Protein AF-A0A8G1RWZ9-F1 (afdb_monomer)

Structure (mmCIF, N/CA/C/O backbone):
data_AF-A0A8G1RWZ9-F1
#
_entry.id   AF-A0A8G1RWZ9-F1
#
loop_
_atom_site.group_PDB
_atom_site.id
_atom_site.type_symbol
_atom_site.label_atom_id
_atom_site.label_alt_id
_atom_site.label_comp_id
_atom_site.label_asym_id
_atom_site.label_entity_id
_atom_site.label_seq_id
_atom_site.pdbx_PDB_ins_code
_atom_site.Cartn_x
_atom_site.Cartn_y
_atom_site.Cartn_z
_atom_site.occupancy
_atom_site.B_iso_or_equiv
_atom_site.auth_seq_id
_atom_site.auth_comp_id
_atom_site.auth_asym_id
_atom_site.auth_atom_id
_atom_site.pdbx_PDB_model_num
ATOM 1 N N . MET A 1 1 ? 58.888 -52.843 56.506 1.00 35.75 1 MET A N 1
ATOM 2 C CA . MET A 1 1 ? 57.818 -53.864 56.449 1.00 35.75 1 MET A CA 1
ATOM 3 C C . MET A 1 1 ? 57.094 -53.587 55.136 1.00 35.75 1 MET A C 1
ATOM 5 O O . MET A 1 1 ? 56.554 -52.500 55.025 1.00 35.75 1 MET A O 1
ATOM 9 N N . SER A 1 2 ? 57.406 -54.285 54.034 1.00 23.33 2 SER A N 1
ATOM 10 C CA . SER A 1 2 ? 56.951 -55.654 53.681 1.00 23.33 2 SER A CA 1
ATOM 11 C C . SER A 1 2 ? 55.416 -55.720 53.664 1.00 23.33 2 SER A C 1
ATOM 13 O O . SER A 1 2 ? 54.832 -55.364 54.684 1.00 23.33 2 SER A O 1
ATOM 15 N N . ALA A 1 3 ? 54.708 -56.083 52.587 1.00 27.11 3 ALA A N 1
ATOM 16 C CA . ALA A 1 3 ? 54.999 -56.941 51.415 1.00 27.11 3 ALA A CA 1
ATOM 17 C C . ALA A 1 3 ? 54.534 -56.245 50.095 1.00 27.11 3 ALA A C 1
ATOM 19 O O . ALA A 1 3 ? 53.705 -55.341 50.180 1.00 27.11 3 ALA A O 1
ATOM 20 N N . THR A 1 4 ? 55.150 -56.399 48.905 1.00 25.98 4 THR A N 1
ATOM 21 C CA . THR A 1 4 ? 55.051 -57.511 47.904 1.00 25.98 4 THR A CA 1
ATOM 22 C C . THR A 1 4 ? 53.596 -57.940 47.630 1.00 25.98 4 THR A C 1
ATOM 24 O O . THR A 1 4 ? 52.818 -58.062 48.568 1.00 25.98 4 THR A O 1
ATOM 27 N N . ASP A 1 5 ? 53.091 -58.054 46.396 1.00 27.45 5 ASP A N 1
ATOM 28 C CA . ASP A 1 5 ? 53.613 -58.559 45.102 1.00 27.45 5 ASP A CA 1
ATOM 29 C C . ASP A 1 5 ? 52.833 -57.898 43.924 1.00 27.45 5 ASP A C 1
ATOM 31 O O . ASP A 1 5 ? 51.787 -57.309 44.183 1.00 27.45 5 ASP A O 1
ATOM 35 N N . SER A 1 6 ? 53.097 -57.980 42.610 1.00 26.14 6 SER A N 1
ATOM 36 C CA . SER A 1 6 ? 54.190 -58.323 41.664 1.00 26.14 6 SER A CA 1
ATOM 37 C C . SER A 1 6 ? 53.521 -58.193 40.252 1.00 26.14 6 SER A C 1
ATOM 39 O O . SER A 1 6 ? 52.377 -58.618 40.119 1.00 26.14 6 SER A O 1
ATOM 41 N N . ILE A 1 7 ? 53.991 -57.419 39.250 1.00 29.11 7 ILE A N 1
ATOM 42 C CA . ILE A 1 7 ? 55.175 -57.598 38.359 1.00 29.11 7 ILE A CA 1
ATOM 43 C C . ILE A 1 7 ? 54.885 -58.685 37.269 1.00 29.11 7 ILE A C 1
ATOM 45 O O . ILE A 1 7 ? 54.390 -59.746 37.628 1.00 29.11 7 ILE A O 1
ATOM 49 N N . ASP A 1 8 ? 55.072 -58.507 35.938 1.00 28.58 8 ASP A N 1
ATOM 50 C CA . ASP A 1 8 ? 56.012 -57.619 35.206 1.00 28.58 8 ASP A CA 1
ATOM 51 C C . ASP A 1 8 ? 55.713 -57.278 33.700 1.00 28.58 8 ASP A C 1
ATOM 53 O O . ASP A 1 8 ? 54.764 -57.786 33.104 1.00 28.58 8 ASP A O 1
ATOM 57 N N . HIS A 1 9 ? 56.657 -56.514 33.103 1.00 26.17 9 HIS A N 1
ATOM 58 C CA . HIS A 1 9 ? 57.008 -56.220 31.687 1.00 26.17 9 HIS A CA 1
ATOM 59 C C . HIS A 1 9 ? 56.287 -55.037 30.999 1.00 26.17 9 HIS A C 1
ATOM 61 O O . HIS A 1 9 ? 55.114 -55.142 30.664 1.00 26.17 9 HIS A O 1
ATOM 67 N N . ILE A 1 10 ? 56.864 -53.834 30.777 1.00 25.64 10 ILE A N 1
ATOM 68 C CA . ILE A 1 10 ? 58.234 -53.271 30.529 1.00 25.64 10 ILE A CA 1
ATOM 69 C C . ILE A 1 10 ? 58.652 -53.201 29.039 1.00 25.64 10 ILE A C 1
ATOM 71 O O . ILE A 1 10 ? 58.615 -54.206 28.335 1.00 25.64 10 ILE A O 1
ATOM 75 N N . THR A 1 11 ? 59.178 -52.008 28.663 1.00 24.81 11 THR A N 1
ATOM 76 C CA . THR A 1 11 ? 59.711 -51.480 27.366 1.00 24.81 11 THR A CA 1
ATOM 77 C C . THR A 1 11 ? 58.677 -50.731 26.495 1.00 24.81 11 THR A C 1
ATOM 79 O O . THR A 1 11 ? 57.521 -51.135 26.483 1.00 24.81 11 THR A O 1
ATOM 82 N N . THR A 1 12 ? 58.943 -49.626 25.760 1.00 25.53 12 THR A N 1
ATOM 83 C CA . THR A 1 12 ? 60.015 -48.571 25.676 1.00 25.53 12 THR A CA 1
ATOM 84 C C . THR A 1 12 ? 59.461 -47.390 24.810 1.00 25.53 12 THR A C 1
ATOM 86 O O . THR A 1 12 ? 58.444 -47.597 24.160 1.00 25.53 12 THR A O 1
ATOM 89 N N . GLU A 1 13 ? 59.989 -46.153 24.682 1.00 26.09 13 GLU A N 1
ATOM 90 C CA . GLU A 1 13 ? 61.198 -45.447 25.179 1.00 26.09 13 GLU A CA 1
ATOM 91 C C . GLU A 1 13 ? 61.012 -43.887 25.212 1.00 26.09 13 GLU A C 1
ATOM 93 O O . GLU A 1 13 ? 59.913 -43.402 24.972 1.00 26.09 13 GLU A O 1
ATOM 98 N N . ALA A 1 14 ? 62.109 -43.131 25.432 1.00 26.47 14 ALA A N 1
ATOM 99 C CA . ALA A 1 14 ? 62.405 -41.735 25.029 1.00 26.47 14 ALA A CA 1
ATOM 100 C C . ALA A 1 14 ? 61.561 -40.515 25.506 1.00 26.47 14 ALA A C 1
ATOM 102 O O . ALA A 1 14 ? 60.336 -40.472 25.501 1.00 26.47 14 ALA A O 1
ATOM 103 N N . LYS A 1 15 ? 62.287 -39.435 25.855 1.00 24.38 15 LYS A N 1
ATOM 104 C CA . LYS A 1 15 ? 61.790 -38.093 26.242 1.00 24.38 15 LYS A CA 1
ATOM 105 C C . LYS A 1 15 ? 61.613 -37.165 25.027 1.00 24.38 15 LYS A C 1
ATOM 107 O O . LYS A 1 15 ? 62.434 -37.214 24.118 1.00 24.38 15 LYS A O 1
ATOM 112 N N . GLY A 1 16 ? 60.707 -36.183 25.104 1.00 25.14 16 GLY A N 1
ATOM 113 C CA . GLY A 1 16 ? 60.749 -34.995 24.231 1.00 25.14 16 GLY A CA 1
ATOM 114 C C . GLY A 1 16 ? 59.527 -34.076 24.351 1.00 25.14 16 GLY A C 1
ATOM 115 O O . GLY A 1 16 ? 58.397 -34.531 24.238 1.00 25.14 16 GLY A O 1
ATOM 116 N N . THR A 1 17 ? 59.736 -32.781 24.600 1.00 25.11 17 THR A N 1
ATOM 117 C CA . THR A 1 17 ? 58.672 -31.787 24.852 1.00 25.11 17 THR A CA 1
ATOM 118 C C . THR A 1 17 ? 58.194 -31.037 23.602 1.00 25.11 17 THR A C 1
ATOM 120 O O . THR A 1 17 ? 59.022 -30.535 22.853 1.00 25.11 17 THR A O 1
ATOM 123 N N . SER A 1 18 ? 56.878 -30.783 23.529 1.00 26.53 18 SER A N 1
ATOM 124 C CA . SER A 1 18 ? 56.243 -29.572 22.958 1.00 26.53 18 SER A CA 1
ATOM 125 C C . SER A 1 18 ? 56.508 -29.193 21.484 1.00 26.53 18 SER A C 1
ATOM 127 O O . SER A 1 18 ? 57.485 -28.510 21.185 1.00 26.53 18 SER A O 1
ATOM 129 N N . SER A 1 19 ? 55.514 -29.387 20.604 1.00 25.50 19 SER A N 1
ATOM 130 C CA . SER A 1 19 ? 54.659 -28.288 20.072 1.00 25.50 19 SER A CA 1
ATOM 131 C C . SER A 1 19 ? 53.789 -28.713 18.867 1.00 25.50 19 SER A C 1
ATOM 133 O O . SER A 1 19 ? 54.161 -29.609 18.125 1.00 25.50 19 SER A O 1
ATOM 135 N N . ALA A 1 20 ? 52.646 -28.027 18.704 1.00 36.03 20 ALA A N 1
ATOM 136 C CA . ALA A 1 20 ? 51.822 -27.875 17.488 1.00 36.03 20 ALA A CA 1
ATOM 137 C C . ALA A 1 20 ? 51.399 -29.124 16.667 1.00 36.03 20 ALA A C 1
ATOM 139 O O . ALA A 1 20 ? 52.149 -29.592 15.817 1.00 36.03 20 ALA A O 1
ATOM 140 N N . VAL A 1 21 ? 50.122 -29.526 16.795 1.00 25.03 21 VAL A N 1
ATOM 141 C CA . VAL A 1 21 ? 49.304 -30.125 15.710 1.00 25.03 21 VAL A CA 1
ATOM 142 C C . VAL A 1 21 ? 47.858 -29.608 15.828 1.00 25.03 21 VAL A C 1
ATOM 144 O O . VAL A 1 21 ? 47.390 -29.311 16.929 1.00 25.03 21 VAL A O 1
ATOM 147 N N . ASP A 1 22 ? 47.193 -29.460 14.686 1.00 28.33 22 ASP A N 1
ATOM 148 C CA . ASP A 1 22 ? 45.923 -28.763 14.462 1.00 28.33 22 ASP A CA 1
ATOM 149 C C . ASP A 1 22 ? 44.679 -29.357 15.147 1.00 28.33 22 ASP A C 1
ATOM 151 O O . ASP A 1 22 ? 44.471 -30.569 15.191 1.00 28.33 22 ASP A O 1
ATOM 155 N N . ILE A 1 23 ? 43.772 -28.467 15.573 1.00 28.00 23 ILE A N 1
ATOM 156 C CA . ILE A 1 23 ? 42.394 -28.798 15.977 1.00 28.00 23 ILE A CA 1
ATOM 157 C C . ILE A 1 23 ? 41.450 -28.536 14.787 1.00 28.00 23 ILE A C 1
ATOM 159 O O . ILE A 1 23 ? 40.512 -27.748 14.868 1.00 28.00 23 ILE A O 1
ATOM 163 N N . GLU A 1 24 ? 41.700 -29.208 13.661 1.00 32.88 24 GLU A N 1
ATOM 164 C CA . GLU A 1 24 ? 40.760 -29.305 12.533 1.00 32.88 24 GLU A CA 1
ATOM 165 C C . GLU A 1 24 ? 40.466 -30.774 12.196 1.00 32.88 24 GLU A C 1
ATOM 167 O O . GLU A 1 24 ? 40.884 -31.283 11.161 1.00 32.88 24 GLU A O 1
ATOM 172 N N . GLN A 1 25 ? 39.723 -31.460 13.075 1.00 38.12 25 GLN A N 1
ATOM 173 C CA . GLN A 1 25 ? 38.787 -32.535 12.700 1.00 38.12 25 GLN A CA 1
ATOM 174 C C . GLN A 1 25 ? 38.015 -33.064 13.919 1.00 38.12 25 GLN A C 1
ATOM 176 O O . GLN A 1 25 ? 38.439 -34.011 14.576 1.00 38.12 25 GLN A O 1
ATOM 181 N N . GLN A 1 26 ? 36.827 -32.510 14.182 1.00 26.41 26 GLN A N 1
ATOM 182 C CA . GLN A 1 26 ? 35.756 -33.259 14.847 1.00 26.41 26 GLN A CA 1
ATOM 183 C C . GLN A 1 26 ? 34.385 -32.617 14.620 1.00 26.41 26 GLN A C 1
ATOM 185 O O . GLN A 1 26 ? 34.214 -31.416 14.791 1.00 26.41 26 GLN A O 1
ATOM 190 N N . GLY A 1 27 ? 33.400 -33.452 14.278 1.00 26.38 27 GLY A N 1
ATOM 191 C CA . GLY A 1 27 ? 31.981 -33.115 14.386 1.00 26.38 27 GLY A CA 1
ATOM 192 C C . GLY A 1 27 ? 31.429 -32.188 13.305 1.00 26.38 27 GLY A C 1
ATOM 193 O O . GLY A 1 27 ? 31.201 -31.005 13.542 1.00 26.38 27 GLY A O 1
ATOM 194 N N . SER A 1 28 ? 31.048 -32.762 12.161 1.00 26.19 28 SER A N 1
ATOM 195 C CA . SER A 1 28 ? 29.990 -32.181 11.333 1.00 26.19 28 SER A CA 1
ATOM 196 C C . SER A 1 28 ? 28.675 -32.191 12.123 1.00 26.19 28 SER A C 1
ATOM 198 O O . SER A 1 28 ? 27.879 -33.127 12.009 1.00 26.19 28 SER A O 1
ATOM 200 N N . HIS A 1 29 ? 28.444 -31.162 12.940 1.00 25.72 29 HIS A N 1
ATOM 201 C CA . HIS A 1 29 ? 27.104 -30.873 13.425 1.00 25.72 29 HIS A CA 1
ATOM 202 C C . HIS A 1 29 ? 26.231 -30.631 12.199 1.00 25.72 29 HIS A C 1
ATOM 204 O O . HIS A 1 29 ? 26.386 -29.628 11.499 1.00 25.72 29 HIS A O 1
ATOM 210 N N . HIS A 1 30 ? 25.327 -31.575 11.934 1.00 26.53 30 HIS A N 1
ATOM 211 C CA . HIS A 1 30 ? 24.165 -31.299 11.111 1.00 26.53 30 HIS A CA 1
ATOM 212 C C . HIS A 1 30 ? 23.534 -30.023 11.666 1.00 26.53 30 HIS A C 1
ATOM 214 O O . HIS A 1 30 ? 23.090 -29.998 12.815 1.00 26.53 30 HIS A O 1
ATOM 220 N N . LEU A 1 31 ? 23.530 -28.965 10.853 1.00 30.97 31 LEU A N 1
ATOM 221 C CA . LEU A 1 31 ? 22.578 -27.884 11.031 1.00 30.97 31 LEU A CA 1
ATOM 222 C C . LEU A 1 31 ? 21.214 -28.552 10.919 1.00 30.97 31 LEU A C 1
ATOM 224 O O . LEU A 1 31 ? 20.831 -28.982 9.829 1.00 30.97 31 LEU A O 1
ATOM 228 N N . ASP A 1 32 ? 20.560 -28.720 12.065 1.00 26.08 32 ASP A N 1
ATOM 229 C CA . ASP A 1 32 ? 19.187 -29.190 12.139 1.00 26.08 32 ASP A CA 1
ATOM 230 C C . ASP A 1 32 ? 18.384 -28.241 11.246 1.00 26.08 32 ASP A C 1
ATOM 232 O O . ASP A 1 32 ? 18.378 -27.026 11.484 1.00 26.08 32 ASP A O 1
ATOM 236 N N . GLU A 1 33 ? 17.835 -28.759 10.140 1.00 31.91 33 GLU A N 1
ATOM 237 C CA . GLU A 1 33 ? 17.052 -27.937 9.222 1.00 31.91 33 GLU A CA 1
ATOM 238 C C . GLU A 1 33 ? 15.967 -27.281 10.062 1.00 31.91 33 GLU A C 1
ATOM 240 O O . GLU A 1 33 ? 15.196 -27.976 10.729 1.00 31.91 33 GLU A O 1
ATOM 245 N N . SER A 1 34 ? 15.926 -25.946 10.063 1.00 30.39 34 SER A N 1
ATOM 246 C CA . SER A 1 34 ? 14.903 -25.209 10.787 1.00 30.39 34 SER A CA 1
ATOM 247 C C . SER A 1 34 ? 13.553 -25.645 10.239 1.00 30.39 34 SER A C 1
ATOM 249 O O . SER A 1 34 ? 13.126 -25.189 9.175 1.00 30.39 34 SER A O 1
ATOM 251 N N . LYS A 1 35 ? 12.901 -26.575 10.957 1.00 26.69 35 LYS A N 1
ATOM 252 C CA . LYS A 1 35 ? 11.575 -27.076 10.602 1.00 26.69 35 LYS A CA 1
ATOM 253 C C . LYS A 1 35 ? 10.724 -25.844 10.333 1.00 26.69 35 LYS A C 1
ATOM 255 O O . LYS A 1 35 ? 10.667 -24.982 11.219 1.00 26.69 35 LYS A O 1
ATOM 260 N N . PRO A 1 36 ? 10.128 -25.715 9.133 1.00 32.44 36 PRO A N 1
ATOM 261 C CA . PRO A 1 36 ? 9.327 -24.546 8.823 1.00 32.44 36 PRO A CA 1
ATOM 262 C C . PRO A 1 36 ? 8.303 -24.385 9.941 1.00 32.44 36 PRO A C 1
ATOM 264 O O . PRO A 1 36 ? 7.741 -25.385 10.405 1.00 32.44 36 PRO A O 1
ATOM 267 N N . ALA A 1 37 ? 8.128 -23.146 10.413 1.00 31.16 37 ALA A N 1
ATOM 268 C CA . ALA A 1 37 ? 7.162 -22.838 11.459 1.00 31.16 37 ALA A CA 1
ATOM 269 C C . ALA A 1 37 ? 5.853 -23.552 11.117 1.00 31.16 37 ALA A C 1
ATOM 271 O O . ALA A 1 37 ? 5.401 -23.446 9.974 1.00 31.16 37 ALA A O 1
ATOM 272 N N . LYS A 1 38 ? 5.324 -24.349 12.060 1.00 33.84 38 LYS A N 1
ATOM 273 C CA . LYS A 1 38 ? 4.192 -25.245 11.799 1.00 33.84 38 LYS A CA 1
ATOM 274 C C . LYS A 1 38 ? 3.078 -24.443 11.137 1.00 33.84 38 LYS A C 1
ATOM 276 O O . LYS A 1 38 ? 2.419 -23.644 11.799 1.00 33.84 38 LYS A O 1
ATOM 281 N N . SER A 1 39 ? 2.898 -24.665 9.836 1.00 42.44 39 SER A N 1
ATOM 282 C CA . SER A 1 39 ? 1.762 -24.129 9.105 1.00 42.44 39 SER A CA 1
ATOM 283 C C . SER A 1 39 ? 0.487 -24.575 9.817 1.00 42.44 39 SER A C 1
ATOM 285 O O . SER A 1 39 ? 0.456 -25.651 10.427 1.00 42.44 39 SER A O 1
ATOM 287 N N . LEU A 1 40 ? -0.581 -23.789 9.706 1.00 40.44 40 LEU A N 1
ATOM 288 C CA . LEU A 1 40 ? -1.936 -24.234 10.029 1.00 40.44 40 LEU A CA 1
ATOM 289 C C . LEU A 1 40 ? -2.390 -25.242 8.952 1.00 40.44 40 LEU A C 1
ATOM 291 O O . LEU A 1 40 ? -3.317 -24.995 8.184 1.00 40.44 40 LEU A O 1
ATOM 295 N N . GLY A 1 41 ? -1.693 -26.383 8.881 1.00 42.31 41 GLY A N 1
ATOM 296 C CA . GLY A 1 41 ? -1.619 -27.307 7.741 1.00 42.31 41 GLY A CA 1
ATOM 297 C C . GLY A 1 41 ? -2.906 -28.054 7.386 1.00 42.31 41 GLY A C 1
ATOM 298 O O . GLY A 1 41 ? -2.892 -28.887 6.489 1.00 42.31 41 GLY A O 1
ATOM 299 N N . ALA A 1 42 ? -4.014 -27.744 8.058 1.00 53.03 42 ALA A N 1
ATOM 300 C CA . ALA A 1 42 ? -5.336 -28.311 7.808 1.00 53.03 42 ALA A CA 1
ATOM 301 C C . ALA A 1 42 ? -6.345 -27.307 7.205 1.00 53.03 42 ALA A C 1
ATOM 303 O O . ALA A 1 42 ? -7.428 -27.724 6.801 1.00 53.03 42 ALA A O 1
ATOM 304 N N . GLY A 1 43 ? -6.019 -26.007 7.110 1.00 63.78 43 GLY A N 1
ATOM 305 C CA . GLY A 1 43 ? -6.960 -24.962 6.665 1.00 63.78 43 GLY A CA 1
ATOM 306 C C . GLY A 1 43 ? -7.540 -25.217 5.267 1.00 63.78 43 GLY A C 1
ATOM 307 O O . GLY A 1 43 ? -8.751 -25.392 5.112 1.00 63.78 43 GLY A O 1
ATOM 308 N N . SER A 1 44 ? -6.668 -25.329 4.262 1.00 81.88 44 SER A N 1
ATOM 309 C CA . SER A 1 44 ? -7.038 -25.655 2.875 1.00 81.88 44 SER A CA 1
ATOM 310 C C . SER A 1 44 ? -7.784 -26.990 2.712 1.00 81.88 44 SER A C 1
ATOM 312 O O . SER A 1 44 ? -8.601 -27.117 1.800 1.00 81.88 44 SER A O 1
ATOM 314 N N . ALA A 1 45 ? -7.555 -27.987 3.577 1.00 86.56 45 ALA A N 1
ATOM 315 C CA . ALA A 1 45 ? -8.213 -29.294 3.463 1.00 86.56 45 ALA A CA 1
ATOM 316 C C . ALA A 1 45 ? -9.732 -29.197 3.693 1.00 86.56 45 ALA A C 1
ATOM 318 O O . ALA A 1 45 ? -10.503 -29.854 2.992 1.00 86.56 45 ALA A O 1
ATOM 319 N N . LEU A 1 46 ? -10.172 -28.325 4.612 1.00 85.69 46 LEU A N 1
ATOM 320 C CA . LEU A 1 46 ? -11.593 -28.051 4.844 1.00 85.69 46 LEU A CA 1
ATOM 321 C C . LEU A 1 46 ? -12.248 -27.398 3.619 1.00 85.69 46 LEU A C 1
ATOM 323 O O . LEU A 1 46 ? -13.306 -27.848 3.183 1.00 85.69 46 LEU A O 1
ATOM 327 N N . ALA A 1 47 ? -11.603 -26.386 3.029 1.00 88.62 47 ALA A N 1
ATOM 328 C CA . ALA A 1 47 ? -12.096 -25.721 1.822 1.00 88.62 47 ALA A CA 1
ATOM 329 C C . ALA A 1 47 ? -12.209 -26.691 0.638 1.00 88.62 47 ALA A C 1
ATOM 331 O O . ALA A 1 47 ? -13.249 -26.767 -0.014 1.00 88.62 47 ALA A O 1
ATOM 332 N N . LEU A 1 48 ? -11.171 -27.489 0.385 1.00 89.50 48 LEU A N 1
ATOM 333 C CA . LEU A 1 48 ? -11.169 -28.465 -0.706 1.00 89.50 48 LEU A CA 1
ATOM 334 C C . LEU A 1 48 ? -12.185 -29.596 -0.473 1.00 89.50 48 LEU A C 1
ATOM 336 O O . LEU A 1 48 ? -12.807 -30.055 -1.430 1.00 89.50 48 LEU A O 1
ATOM 340 N N . GLY A 1 49 ? -12.432 -29.984 0.783 1.00 89.94 49 GLY A N 1
ATOM 341 C CA . GLY A 1 49 ? -13.500 -30.915 1.159 1.00 89.94 49 GLY A CA 1
ATOM 342 C C . GLY A 1 49 ? -14.898 -30.331 0.950 1.00 89.94 49 GLY A C 1
ATOM 343 O O . GLY A 1 49 ? -15.765 -30.996 0.382 1.00 89.94 49 GLY A O 1
ATOM 344 N N . ALA A 1 50 ? -15.115 -29.070 1.329 1.00 90.94 50 ALA A N 1
ATOM 345 C CA . ALA A 1 50 ? -16.365 -28.347 1.098 1.00 90.94 50 ALA A CA 1
ATOM 346 C C . ALA A 1 50 ? -16.660 -28.174 -0.403 1.00 90.94 50 ALA A C 1
ATOM 348 O O . ALA A 1 50 ? -17.778 -28.443 -0.858 1.00 90.94 50 ALA A O 1
ATOM 349 N N . PHE A 1 51 ? -15.641 -27.803 -1.183 1.00 90.00 51 PHE A N 1
ATOM 350 C CA . PHE A 1 51 ? -15.694 -27.733 -2.641 1.00 90.00 51 PHE A CA 1
ATOM 351 C C . PHE A 1 51 ? -15.999 -29.101 -3.261 1.00 90.00 51 PHE A C 1
ATOM 353 O O . PHE A 1 51 ? -16.960 -29.222 -4.016 1.00 90.00 51 PHE A O 1
ATOM 360 N N . GLY A 1 52 ? -15.239 -30.144 -2.906 1.00 91.19 52 GLY A N 1
ATOM 361 C CA . GLY A 1 52 ? -15.417 -31.503 -3.424 1.00 91.19 52 GLY A CA 1
ATOM 362 C C . GLY A 1 52 ? -16.799 -32.078 -3.106 1.00 91.19 52 GLY A C 1
ATOM 363 O O . GLY A 1 52 ? -17.467 -32.606 -3.996 1.00 91.19 52 GLY A O 1
ATOM 364 N N . THR A 1 53 ? -17.282 -31.906 -1.872 1.00 91.75 53 THR A N 1
ATOM 365 C CA . THR A 1 53 ? -18.635 -32.314 -1.448 1.00 91.75 53 THR A CA 1
ATOM 366 C C . THR A 1 53 ? -19.711 -31.613 -2.275 1.00 91.75 53 THR A C 1
ATOM 368 O O . THR A 1 53 ? -20.607 -32.260 -2.819 1.00 91.75 53 THR A O 1
ATOM 371 N N . THR A 1 54 ? -19.619 -30.290 -2.410 1.00 93.44 54 THR A N 1
ATOM 372 C CA . THR A 1 54 ? -20.637 -29.488 -3.102 1.00 93.44 54 THR A CA 1
ATOM 373 C C . THR A 1 54 ? -20.630 -29.751 -4.607 1.00 93.44 54 THR A C 1
ATOM 375 O O . THR A 1 54 ? -21.686 -29.972 -5.198 1.00 93.44 54 THR A O 1
ATOM 378 N N . LEU A 1 55 ? -19.445 -29.813 -5.221 1.00 93.62 55 LEU A N 1
ATOM 379 C CA . LEU A 1 55 ? -19.302 -30.053 -6.652 1.00 93.62 55 LEU A CA 1
ATOM 380 C C . LEU A 1 55 ? -19.744 -31.469 -7.031 1.00 93.62 55 LEU A C 1
ATOM 382 O O . LEU A 1 55 ? -20.510 -31.619 -7.981 1.00 93.62 55 LEU A O 1
ATOM 386 N N . THR A 1 56 ? -19.325 -32.506 -6.290 1.00 93.62 56 THR A N 1
ATOM 387 C CA . THR A 1 56 ? -19.770 -33.885 -6.574 1.00 93.62 56 THR A CA 1
ATOM 388 C C . THR A 1 56 ? -21.283 -34.020 -6.436 1.00 93.62 56 THR A C 1
ATOM 390 O O . THR A 1 56 ? -21.916 -34.528 -7.358 1.00 93.62 56 THR A O 1
ATOM 393 N N . THR A 1 57 ? -21.882 -33.526 -5.345 1.00 92.44 57 THR A N 1
ATOM 394 C CA . THR A 1 57 ? -23.332 -33.655 -5.106 1.00 92.44 57 THR A CA 1
ATOM 395 C C . THR A 1 57 ? -24.180 -32.927 -6.151 1.00 92.44 57 THR A C 1
ATOM 397 O O . THR A 1 57 ? -25.103 -33.535 -6.694 1.00 92.44 57 THR A O 1
ATOM 400 N N . LEU A 1 58 ? -23.821 -31.692 -6.527 1.00 92.12 58 LEU A N 1
ATOM 401 C CA . LEU A 1 58 ? -24.461 -30.980 -7.641 1.00 92.12 58 LEU A CA 1
ATOM 402 C C . LEU A 1 58 ? -24.313 -31.751 -8.963 1.00 92.12 58 LEU A C 1
ATOM 404 O O . LEU A 1 58 ? -25.285 -31.923 -9.699 1.00 92.12 58 LEU A O 1
ATOM 408 N N . SER A 1 59 ? -23.115 -32.264 -9.247 1.00 94.75 59 SER A N 1
ATOM 409 C CA . SER A 1 59 ? -22.819 -32.983 -10.491 1.00 94.75 59 SER A CA 1
ATOM 410 C C . SER A 1 59 ? -23.683 -34.229 -10.692 1.00 94.75 59 SER A C 1
ATOM 412 O O . SER A 1 59 ? -24.081 -34.515 -11.821 1.00 94.75 59 SER A O 1
ATOM 414 N N . LEU A 1 60 ? -24.038 -34.941 -9.614 1.00 94.56 60 LEU A N 1
ATOM 415 C CA . LEU A 1 60 ? -24.960 -36.080 -9.692 1.00 94.56 60 LEU A CA 1
ATOM 416 C C . LEU A 1 60 ? -26.346 -35.668 -10.206 1.00 94.56 60 LEU A C 1
ATOM 418 O O . LEU A 1 60 ? -26.942 -36.392 -11.001 1.00 94.56 60 LEU A O 1
ATOM 422 N N . SER A 1 61 ? -26.846 -34.500 -9.799 1.00 92.38 61 SER A N 1
ATOM 423 C CA . SER A 1 61 ? -28.133 -33.983 -10.277 1.00 92.38 61 SER A CA 1
ATOM 424 C C . SER A 1 61 ? -28.041 -33.372 -11.677 1.00 92.38 61 SER A C 1
ATOM 426 O O . SER A 1 61 ? -28.950 -33.567 -12.478 1.00 92.38 61 SER A O 1
ATOM 428 N N . LEU A 1 62 ? -26.921 -32.734 -12.041 1.00 92.88 62 LEU A N 1
ATOM 429 C CA . LEU A 1 62 ? -26.676 -32.300 -13.427 1.00 92.88 62 LEU A CA 1
ATOM 430 C C . LEU A 1 62 ? -26.633 -33.484 -14.413 1.00 92.88 62 LEU A C 1
ATOM 432 O O . LEU A 1 62 ? -27.048 -33.343 -15.560 1.00 92.88 62 LEU A O 1
ATOM 436 N N . MET A 1 63 ? -26.181 -34.658 -13.959 1.00 95.81 63 MET A N 1
ATOM 437 C CA . MET A 1 63 ? -26.250 -35.918 -14.712 1.00 95.81 63 MET A CA 1
ATOM 438 C C . MET A 1 63 ? -27.627 -36.612 -14.663 1.00 95.81 63 MET A C 1
ATOM 440 O O . MET A 1 63 ? -27.813 -37.633 -15.325 1.00 95.81 63 MET A O 1
ATOM 444 N N . GLU A 1 64 ? -28.587 -36.084 -13.895 1.00 94.25 64 GLU A N 1
ATOM 445 C CA . GLU A 1 64 ? -29.897 -36.689 -13.598 1.00 94.25 64 GLU A CA 1
ATOM 446 C C . GLU A 1 64 ? -29.799 -38.101 -12.987 1.00 94.25 64 GLU A C 1
ATOM 448 O O . GLU A 1 64 ? -30.646 -38.970 -13.222 1.00 94.25 64 GLU A O 1
ATOM 453 N N . TRP A 1 65 ? -28.757 -38.372 -12.192 1.00 93.31 65 TRP A N 1
ATOM 454 C CA . TRP A 1 65 ? -28.585 -39.689 -11.580 1.00 93.31 65 TRP A CA 1
ATOM 455 C C . TRP A 1 65 ? -29.766 -40.019 -10.665 1.00 93.31 65 TRP A C 1
ATOM 457 O O . TRP A 1 65 ? -30.229 -39.193 -9.878 1.00 93.31 65 TRP A O 1
ATOM 467 N N . ARG A 1 66 ? -30.282 -41.247 -10.801 1.00 93.88 66 ARG A N 1
ATOM 468 C CA . ARG A 1 66 ? -31.532 -41.710 -10.167 1.00 93.88 66 ARG A CA 1
ATOM 469 C C . ARG A 1 66 ? -32.772 -40.847 -10.484 1.00 93.88 66 ARG A C 1
ATOM 471 O O . ARG A 1 66 ? -33.751 -40.928 -9.750 1.00 93.88 66 ARG A O 1
ATOM 478 N N . GLY A 1 67 ? -32.749 -40.057 -11.562 1.00 89.62 67 GLY A N 1
ATOM 479 C CA . GLY A 1 67 ? -33.849 -39.176 -11.969 1.00 89.62 67 GLY A CA 1
ATOM 480 C C . GLY A 1 67 ? -33.930 -37.853 -11.198 1.00 89.62 67 GLY A C 1
ATOM 481 O O . GLY A 1 67 ? -34.967 -37.198 -11.239 1.00 89.62 67 GLY A O 1
ATOM 482 N N . VAL A 1 68 ? -32.876 -37.452 -10.476 1.00 91.06 68 VAL A N 1
ATOM 483 C CA . VAL A 1 68 ? -32.875 -36.214 -9.675 1.00 91.06 68 VAL A CA 1
ATOM 484 C C . VAL A 1 68 ? -32.578 -34.995 -10.555 1.00 91.06 68 VAL A C 1
ATOM 486 O O . VAL A 1 68 ? -31.419 -34.646 -10.775 1.00 91.06 68 VAL A O 1
ATOM 489 N N . THR A 1 69 ? -33.630 -34.336 -11.039 1.00 87.19 69 THR A N 1
ATOM 490 C CA . THR A 1 69 ? -33.556 -33.129 -11.886 1.00 87.19 69 THR A CA 1
ATOM 491 C C . THR A 1 69 ? -33.610 -31.811 -11.099 1.00 87.19 69 THR A C 1
ATOM 493 O O . THR A 1 69 ? -33.069 -30.803 -11.553 1.00 87.19 69 THR A O 1
ATOM 496 N N . THR A 1 70 ? -34.234 -31.808 -9.915 1.00 87.00 70 THR A N 1
ATOM 497 C CA . THR A 1 70 ? -34.413 -30.617 -9.065 1.00 87.00 70 THR A CA 1
ATOM 498 C C . THR A 1 70 ? -33.208 -30.388 -8.149 1.00 87.00 70 THR A C 1
ATOM 500 O O . THR A 1 70 ? -32.936 -31.190 -7.254 1.00 87.00 70 THR A O 1
ATOM 503 N N . THR A 1 71 ? -32.510 -29.263 -8.314 1.00 85.94 71 THR A N 1
ATOM 504 C CA . THR A 1 71 ? -31.265 -28.949 -7.586 1.00 85.94 71 THR A CA 1
ATOM 505 C C . THR A 1 71 ? -31.464 -28.221 -6.251 1.00 85.94 71 THR A C 1
ATOM 507 O O . THR A 1 71 ? -30.499 -28.048 -5.509 1.00 85.94 71 THR A O 1
ATOM 510 N N . ASN A 1 72 ? -32.687 -27.814 -5.890 1.00 87.38 72 ASN A N 1
ATOM 511 C CA . ASN A 1 72 ? -32.946 -26.957 -4.720 1.00 87.38 72 ASN A CA 1
ATOM 512 C C . ASN A 1 72 ? -32.490 -27.565 -3.379 1.00 87.38 72 ASN A C 1
ATOM 514 O O . ASN A 1 72 ? -32.163 -26.820 -2.460 1.00 87.38 72 ASN A O 1
ATOM 518 N N . VAL A 1 73 ? -32.391 -28.896 -3.259 1.00 86.19 73 VAL A N 1
ATOM 519 C CA . VAL A 1 73 ? -31.841 -29.552 -2.053 1.00 86.19 73 VAL A CA 1
ATOM 520 C C . VAL A 1 73 ? -30.380 -29.154 -1.780 1.00 86.19 73 VAL A C 1
ATOM 522 O O . VAL A 1 73 ? -29.959 -29.086 -0.627 1.00 86.19 73 VAL A O 1
ATOM 525 N N . PHE A 1 74 ? -29.612 -28.810 -2.820 1.00 89.12 74 PHE A N 1
ATOM 526 C CA . PHE A 1 74 ? -28.211 -28.398 -2.697 1.00 89.12 74 PHE A CA 1
ATOM 527 C C . PHE A 1 74 ? -28.038 -26.930 -2.284 1.00 89.12 74 PHE A C 1
ATOM 529 O O . PHE A 1 74 ? -26.920 -26.536 -1.972 1.00 89.12 74 PHE A O 1
ATOM 536 N N . VAL A 1 75 ? -29.114 -26.136 -2.183 1.00 90.31 75 VAL A N 1
ATOM 537 C CA . VAL A 1 75 ? -29.069 -24.761 -1.640 1.00 90.31 75 VAL A CA 1
ATOM 538 C C . VAL A 1 75 ? -28.463 -24.732 -0.233 1.00 90.31 75 VAL A C 1
ATOM 540 O O . VAL A 1 75 ? -27.674 -23.841 0.080 1.00 90.31 75 VAL A O 1
ATOM 543 N N . ALA A 1 76 ? -28.749 -25.746 0.590 1.00 87.50 76 ALA A N 1
ATOM 544 C CA . ALA A 1 76 ? -28.124 -25.899 1.902 1.00 87.50 76 ALA A CA 1
ATOM 545 C C . ALA A 1 76 ? -26.596 -26.079 1.798 1.00 87.50 76 ALA A C 1
ATOM 547 O O . ALA A 1 76 ? -25.848 -25.417 2.520 1.00 87.50 76 ALA A O 1
ATOM 548 N N . ASN A 1 77 ? -26.120 -26.906 0.858 1.00 88.88 77 ASN A N 1
ATOM 549 C CA . ASN A 1 77 ? -24.687 -27.072 0.598 1.00 88.88 77 ASN A CA 1
ATOM 550 C C . ASN A 1 77 ? -24.071 -25.760 0.088 1.00 88.88 77 ASN A C 1
ATOM 552 O O . ASN A 1 77 ? -22.997 -25.378 0.543 1.00 88.88 77 ASN A O 1
ATOM 556 N N . PHE A 1 78 ? -24.756 -25.047 -0.811 1.00 92.81 78 PHE A N 1
ATOM 557 C CA . PHE A 1 78 ? -24.261 -23.804 -1.400 1.00 92.81 78 PHE A CA 1
ATOM 558 C C . PHE A 1 78 ? -24.022 -22.707 -0.363 1.00 92.81 78 PHE A C 1
ATOM 560 O O . PHE A 1 78 ? -22.949 -22.110 -0.378 1.00 92.81 78 PHE A O 1
ATOM 567 N N . PHE A 1 79 ? -24.954 -22.472 0.565 1.00 91.12 79 PHE A N 1
ATOM 568 C CA . PHE A 1 79 ? -24.770 -21.449 1.599 1.00 91.12 79 PHE A CA 1
ATOM 569 C C . PHE A 1 79 ? -23.878 -21.909 2.763 1.00 91.12 79 PHE A C 1
ATOM 571 O O . PHE A 1 79 ? -22.956 -21.188 3.145 1.00 91.12 79 PHE A O 1
ATOM 578 N N . PHE A 1 80 ? -24.115 -23.098 3.327 1.00 87.50 80 PHE A N 1
ATOM 579 C CA . PHE A 1 80 ? -23.499 -23.484 4.605 1.00 87.50 80 PHE A CA 1
ATOM 580 C C . PHE A 1 80 ? -22.202 -24.286 4.473 1.00 87.50 80 PHE A C 1
ATOM 582 O O . PHE A 1 80 ? -21.331 -24.156 5.329 1.00 87.50 80 PHE A O 1
ATOM 589 N N . ILE A 1 81 ? -22.044 -25.092 3.418 1.00 87.19 81 ILE A N 1
ATOM 590 C CA . ILE A 1 81 ? -20.809 -25.859 3.188 1.00 87.19 81 ILE A CA 1
ATOM 591 C C . ILE A 1 81 ? -19.863 -25.048 2.303 1.00 87.19 81 ILE A C 1
ATOM 593 O O . ILE A 1 81 ? -18.740 -24.758 2.706 1.00 87.19 81 ILE A O 1
ATOM 597 N N . ALA A 1 82 ? -20.317 -24.648 1.116 1.00 89.31 82 ALA A N 1
ATOM 598 C CA . ALA A 1 82 ? -19.479 -23.977 0.135 1.00 89.31 82 ALA A CA 1
ATOM 599 C C . ALA A 1 82 ? -19.243 -22.499 0.456 1.00 89.31 82 ALA A C 1
ATOM 601 O O . ALA A 1 82 ? -18.101 -22.128 0.692 1.00 89.31 82 ALA A O 1
ATOM 602 N N . ALA A 1 83 ? -20.272 -21.646 0.481 1.00 90.81 83 ALA A N 1
ATOM 603 C CA . ALA A 1 83 ? -20.071 -20.209 0.664 1.00 90.81 83 ALA A CA 1
ATOM 604 C C . ALA A 1 83 ? -19.413 -19.895 2.013 1.00 90.81 83 ALA A C 1
ATOM 606 O O . ALA A 1 83 ? -18.345 -19.288 2.038 1.00 90.81 83 ALA A O 1
ATOM 607 N N . PHE A 1 84 ? -19.991 -20.367 3.123 1.00 88.31 84 PHE A N 1
ATOM 608 C CA . PHE A 1 84 ? -19.400 -20.161 4.444 1.00 88.31 84 PHE A CA 1
ATOM 609 C C . PHE A 1 84 ? -18.020 -20.828 4.568 1.00 88.31 84 PHE A C 1
ATOM 611 O O . PHE A 1 84 ? -17.048 -20.146 4.878 1.00 88.31 84 PHE A O 1
ATOM 618 N N . GLY A 1 85 ? -17.895 -22.126 4.263 1.00 87.38 85 GLY A N 1
ATOM 619 C CA . GLY A 1 85 ? -16.631 -22.855 4.420 1.00 87.38 85 GLY A CA 1
ATOM 620 C C . GLY A 1 85 ? -15.484 -22.301 3.566 1.00 87.38 85 GLY A C 1
ATOM 621 O O . GLY A 1 85 ? -14.386 -22.093 4.078 1.00 87.38 85 GLY A O 1
ATOM 622 N N . LEU A 1 86 ? -15.732 -22.005 2.286 1.00 92.56 86 LEU A N 1
ATOM 623 C CA . LEU A 1 86 ? -14.705 -21.485 1.378 1.00 92.56 86 LEU A CA 1
ATOM 624 C C . LEU A 1 86 ? -14.319 -20.039 1.705 1.00 92.56 86 LEU A C 1
ATOM 626 O O . LEU A 1 86 ? -13.128 -19.739 1.770 1.00 92.56 86 LEU A O 1
ATOM 630 N N . VAL A 1 87 ? -15.289 -19.144 1.939 1.00 91.38 87 VAL A N 1
ATOM 631 C CA . VAL A 1 87 ? -14.993 -17.727 2.226 1.00 91.38 87 VAL A CA 1
ATOM 632 C C . VAL A 1 87 ? -14.323 -17.568 3.590 1.00 91.38 87 VAL A C 1
ATOM 634 O O . VAL A 1 87 ? -13.409 -16.753 3.706 1.00 91.38 87 VAL A O 1
ATOM 637 N N . VAL A 1 88 ? -14.706 -18.363 4.598 1.00 90.56 88 VAL A N 1
ATOM 638 C CA . VAL A 1 88 ? -14.019 -18.387 5.899 1.00 90.56 88 VAL A CA 1
ATOM 639 C C . VAL A 1 88 ? -12.581 -18.867 5.718 1.00 90.56 88 VAL A C 1
ATOM 641 O O . VAL A 1 88 ? -11.670 -18.104 6.025 1.00 90.56 88 VAL A O 1
ATOM 644 N N . THR A 1 89 ? -12.337 -20.053 5.141 1.00 89.88 89 THR A N 1
ATOM 645 C CA . THR A 1 89 ? -10.959 -20.540 4.930 1.00 89.88 89 THR A CA 1
ATOM 646 C C . THR A 1 89 ? -10.114 -19.562 4.106 1.00 89.88 89 THR A C 1
ATOM 648 O O . THR A 1 89 ? -8.939 -19.374 4.419 1.00 89.88 89 THR A O 1
ATOM 651 N N . ALA A 1 90 ? -10.693 -18.877 3.113 1.00 90.50 90 ALA A N 1
ATOM 652 C CA . ALA A 1 90 ? -9.979 -17.875 2.327 1.00 90.50 90 ALA A CA 1
ATOM 653 C C . ALA A 1 90 ? -9.342 -16.772 3.195 1.00 90.50 90 ALA A C 1
ATOM 655 O O . ALA A 1 90 ? -8.197 -16.401 2.942 1.00 90.50 90 ALA A O 1
ATOM 656 N N . GLN A 1 91 ? -10.021 -16.279 4.241 1.00 89.44 91 GLN A N 1
ATOM 657 C CA . GLN A 1 91 ? -9.461 -15.213 5.091 1.00 89.44 91 GLN A CA 1
ATOM 658 C C . GLN A 1 91 ? -8.221 -15.687 5.866 1.00 89.44 91 GLN A C 1
ATOM 660 O O . GLN A 1 91 ? -7.274 -14.924 6.062 1.00 89.44 91 GLN A O 1
ATOM 665 N N . TRP A 1 92 ? -8.184 -16.966 6.255 1.00 83.69 92 TRP A N 1
ATOM 666 C CA . TRP A 1 92 ? -7.010 -17.566 6.890 1.00 83.69 92 TRP A CA 1
ATOM 667 C C . TRP A 1 92 ? -5.865 -17.763 5.886 1.00 83.69 92 TRP A C 1
ATOM 669 O O . TRP A 1 92 ? -4.723 -17.448 6.217 1.00 83.69 92 TRP A O 1
ATOM 679 N N . GLU A 1 93 ? -6.149 -18.178 4.647 1.00 84.44 93 GLU A N 1
ATOM 680 C CA . GLU A 1 93 ? -5.136 -18.238 3.577 1.00 84.44 93 GLU A CA 1
ATOM 681 C C . GLU A 1 93 ? -4.538 -16.849 3.273 1.00 84.44 93 GLU A C 1
ATOM 683 O O . GLU A 1 93 ? -3.325 -16.734 3.089 1.00 84.44 93 GLU A O 1
ATOM 688 N N . LEU A 1 94 ? -5.346 -15.779 3.313 1.00 83.31 94 LEU A N 1
ATOM 689 C CA . LEU A 1 94 ? -4.865 -14.396 3.182 1.00 83.31 94 LEU A CA 1
ATOM 690 C C . LEU A 1 94 ? -3.909 -14.011 4.321 1.00 83.31 94 LEU A C 1
ATOM 692 O O . LEU A 1 94 ? -2.840 -13.464 4.055 1.00 83.31 94 LEU A O 1
ATOM 696 N N . SER A 1 95 ? -4.248 -14.346 5.571 1.00 79.00 95 SER A N 1
ATOM 697 C CA . SER A 1 95 ? -3.402 -14.043 6.740 1.00 79.00 95 SER A CA 1
ATOM 698 C C . SER A 1 95 ? -2.045 -14.766 6.736 1.00 79.00 95 SER A C 1
ATOM 700 O O . SER A 1 95 ? -1.081 -14.272 7.314 1.00 79.00 95 SER A O 1
ATOM 702 N N . ILE A 1 96 ? -1.952 -15.908 6.043 1.00 74.31 96 ILE A N 1
ATOM 703 C CA . ILE A 1 96 ? -0.716 -16.689 5.849 1.00 74.31 96 ILE A CA 1
ATOM 704 C C . ILE A 1 96 ? 0.040 -16.233 4.575 1.00 74.31 96 ILE A C 1
ATOM 706 O O . ILE A 1 96 ? 1.164 -16.661 4.317 1.00 74.31 96 ILE A O 1
ATOM 710 N N . GLY A 1 97 ? -0.538 -15.323 3.780 1.00 73.00 97 GLY A N 1
ATOM 711 C CA . GLY A 1 97 ? 0.055 -14.776 2.554 1.00 73.00 97 GLY A CA 1
ATOM 712 C C . GLY A 1 97 ? -0.174 -15.620 1.293 1.00 73.00 97 GLY A C 1
ATOM 713 O O . GLY A 1 97 ? 0.440 -15.362 0.256 1.00 73.00 97 GLY A O 1
ATOM 714 N N . ASN A 1 98 ? -1.064 -16.615 1.335 1.00 80.38 98 ASN A N 1
ATOM 715 C CA . ASN A 1 98 ? -1.393 -17.474 0.197 1.00 80.38 98 ASN A CA 1
ATOM 716 C C . ASN A 1 98 ? -2.458 -16.828 -0.708 1.00 80.38 98 ASN A C 1
ATOM 718 O O . ASN A 1 98 ? -3.617 -17.247 -0.763 1.00 80.38 98 ASN A O 1
ATOM 722 N N . GLY A 1 99 ? -2.045 -15.793 -1.445 1.00 81.94 99 GLY A N 1
ATOM 723 C CA . GLY A 1 99 ? -2.932 -15.014 -2.316 1.00 81.94 99 GLY A CA 1
ATOM 724 C C . GLY A 1 99 ? -3.681 -15.846 -3.367 1.00 81.94 99 GLY A C 1
ATOM 725 O O . GLY A 1 99 ? -4.836 -15.552 -3.651 1.00 81.94 99 GLY A O 1
ATOM 726 N N . PHE A 1 100 ? -3.077 -16.919 -3.897 1.00 85.75 100 PHE A N 1
ATOM 727 C CA . PHE A 1 100 ? -3.742 -17.790 -4.875 1.00 85.75 100 PHE A CA 1
ATOM 728 C C . PHE A 1 100 ? -4.923 -18.551 -4.256 1.00 85.75 100 PHE A C 1
ATOM 730 O O . PHE A 1 100 ? -6.031 -18.496 -4.791 1.00 85.75 100 PHE A O 1
ATOM 737 N N . ALA A 1 101 ? -4.718 -19.217 -3.112 1.00 86.56 101 ALA A N 1
ATOM 738 C CA . ALA A 1 101 ? -5.795 -19.947 -2.441 1.00 86.56 101 ALA A CA 1
ATOM 739 C C . ALA A 1 101 ? -6.886 -19.004 -1.915 1.00 86.56 101 ALA A C 1
ATOM 741 O O . ALA A 1 101 ? -8.067 -19.300 -2.087 1.00 86.56 101 ALA A O 1
ATOM 742 N N . TYR A 1 102 ? -6.511 -17.837 -1.372 1.00 90.38 102 TYR A N 1
ATOM 743 C CA . TYR A 1 102 ? -7.461 -16.780 -1.007 1.00 90.38 102 TYR A CA 1
ATOM 744 C C . TYR A 1 102 ? -8.395 -16.422 -2.174 1.00 90.38 102 TYR A C 1
ATOM 746 O O . TYR A 1 102 ? -9.618 -16.437 -2.007 1.00 90.38 102 TYR A O 1
ATOM 754 N N . THR A 1 103 ? -7.842 -16.138 -3.360 1.00 91.56 103 THR A N 1
ATOM 755 C CA . THR A 1 103 ? -8.643 -15.763 -4.534 1.00 91.56 103 THR A CA 1
ATOM 756 C C . THR A 1 103 ? -9.529 -16.915 -5.006 1.00 91.56 103 THR A C 1
ATOM 758 O O . THR A 1 103 ? -10.720 -16.704 -5.221 1.00 91.56 103 THR A O 1
ATOM 761 N N . VAL A 1 104 ? -8.988 -18.132 -5.119 1.00 92.75 104 VAL A N 1
ATOM 762 C CA . VAL A 1 104 ? -9.731 -19.316 -5.591 1.00 92.75 104 VAL A CA 1
ATOM 763 C C . VAL A 1 104 ? -10.882 -19.677 -4.647 1.00 92.75 104 VAL A C 1
ATOM 765 O O . VAL A 1 104 ? -12.011 -19.873 -5.100 1.00 92.75 104 VAL A O 1
ATOM 768 N N . PHE A 1 105 ? -10.629 -19.749 -3.337 1.00 93.44 105 PHE A N 1
ATOM 769 C CA . PHE A 1 105 ? -11.657 -20.101 -2.356 1.00 93.44 105 PHE A CA 1
ATOM 770 C C . PHE A 1 105 ? -12.721 -19.003 -2.236 1.00 93.44 105 PHE A C 1
ATOM 772 O O . PHE A 1 105 ? -13.911 -19.317 -2.253 1.00 93.44 105 PHE A O 1
ATOM 779 N N . SER A 1 106 ? -12.331 -17.722 -2.227 1.00 94.06 106 SER A N 1
ATOM 780 C CA . SER A 1 106 ? -13.297 -16.611 -2.248 1.00 94.06 106 SER A CA 1
ATOM 781 C C . SER A 1 106 ? -14.176 -16.654 -3.502 1.00 94.06 106 SER A C 1
ATOM 783 O O . SER A 1 106 ? -15.395 -16.540 -3.401 1.00 94.06 106 SER A O 1
ATOM 785 N N . ALA A 1 107 ? -13.577 -16.874 -4.677 1.00 94.69 107 ALA A N 1
ATOM 786 C CA . ALA A 1 107 ? -14.289 -16.933 -5.949 1.00 94.69 107 ALA A CA 1
ATOM 787 C C . ALA A 1 107 ? -15.328 -18.062 -5.983 1.00 94.69 107 ALA A C 1
ATOM 789 O O . ALA A 1 107 ? -16.497 -17.801 -6.259 1.00 94.69 107 ALA A O 1
ATOM 790 N N . PHE A 1 108 ? -14.943 -19.300 -5.651 1.00 94.06 108 PHE A N 1
ATOM 791 C CA . PHE A 1 108 ? -15.897 -20.413 -5.638 1.00 94.06 108 PHE A CA 1
ATOM 792 C C . PHE A 1 108 ? -16.939 -20.289 -4.521 1.00 94.06 108 PHE A C 1
ATOM 794 O O . PHE A 1 108 ? -18.102 -20.617 -4.747 1.00 94.06 108 PHE A O 1
ATOM 801 N N . GLY A 1 109 ? -16.573 -19.774 -3.344 1.00 94.38 109 GLY A N 1
ATOM 802 C CA . GLY A 1 109 ? -17.528 -19.508 -2.267 1.00 94.38 109 GLY A CA 1
ATOM 803 C C . GLY A 1 109 ? -18.617 -18.515 -2.684 1.00 94.38 109 GLY A C 1
ATOM 804 O O . GLY A 1 109 ? -19.803 -18.777 -2.486 1.00 94.38 109 GLY A O 1
ATOM 805 N N . LEU A 1 110 ? -18.229 -17.418 -3.342 1.00 94.31 110 LEU A N 1
ATOM 806 C CA . LEU A 1 110 ? -19.160 -16.413 -3.863 1.00 94.31 110 LEU A CA 1
ATOM 807 C C . LEU A 1 110 ? -19.956 -16.907 -5.083 1.00 94.31 110 LEU A C 1
ATOM 809 O O . LEU A 1 110 ? -21.139 -16.586 -5.192 1.00 94.31 110 LEU A O 1
ATOM 813 N N . PHE A 1 111 ? -19.367 -17.737 -5.954 1.00 94.56 111 PHE A N 1
ATOM 814 C CA . PHE A 1 111 ? -20.098 -18.427 -7.023 1.00 94.56 111 PHE A CA 1
ATOM 815 C C . PHE A 1 111 ? -21.243 -19.272 -6.452 1.00 94.56 111 PHE A C 1
ATOM 817 O O . PHE A 1 111 ? -22.390 -19.117 -6.871 1.00 94.56 111 PHE A O 1
ATOM 824 N N . TYR A 1 112 ? -20.955 -20.126 -5.463 1.00 93.94 112 TYR A N 1
ATOM 825 C CA . TYR A 1 112 ? -21.979 -20.963 -4.842 1.00 93.94 112 TYR A CA 1
ATOM 826 C C . TYR A 1 112 ? -23.011 -20.134 -4.070 1.00 93.94 112 TYR A C 1
ATOM 828 O O . TYR A 1 112 ? -24.197 -20.433 -4.175 1.00 93.94 112 TYR A O 1
ATOM 836 N N . ALA A 1 113 ? -22.617 -19.057 -3.380 1.00 93.75 113 ALA A N 1
ATOM 837 C CA . ALA A 1 113 ? -23.567 -18.129 -2.760 1.00 93.75 113 ALA A CA 1
ATOM 838 C C . ALA A 1 113 ? -24.539 -17.523 -3.791 1.00 93.75 113 ALA A C 1
ATOM 840 O O . ALA A 1 113 ? -25.753 -17.534 -3.582 1.00 93.75 113 ALA A O 1
ATOM 841 N N . GLY A 1 114 ? -24.020 -17.048 -4.929 1.00 93.12 114 GLY A N 1
ATOM 842 C CA . GLY A 1 114 ? -24.825 -16.498 -6.022 1.00 93.12 114 GLY A CA 1
ATOM 843 C C . GLY A 1 114 ? -25.745 -17.539 -6.664 1.00 93.12 114 GLY A C 1
ATOM 844 O O . GLY A 1 114 ? -26.933 -17.284 -6.844 1.00 93.12 114 GLY A O 1
ATOM 845 N N . TYR A 1 115 ? -25.237 -18.740 -6.943 1.00 92.19 115 TYR A N 1
ATOM 846 C CA . TYR A 1 115 ? -26.030 -19.831 -7.519 1.00 92.19 115 TYR A CA 1
ATOM 847 C C . TYR A 1 115 ? -27.107 -20.348 -6.547 1.00 92.19 115 TYR A C 1
ATOM 849 O O . TYR A 1 115 ? -28.239 -20.622 -6.945 1.00 92.19 115 TYR A O 1
ATOM 857 N N . GLY A 1 116 ? -26.797 -20.402 -5.248 1.00 93.50 116 GLY A N 1
ATOM 858 C CA . GLY A 1 116 ? -27.763 -20.684 -4.187 1.00 93.50 116 GLY A CA 1
ATOM 859 C C . GLY A 1 116 ? -28.851 -19.618 -4.079 1.00 93.50 116 GLY A C 1
ATOM 860 O O . GLY A 1 116 ? -30.015 -19.968 -3.885 1.00 93.50 116 GLY A O 1
ATOM 861 N N . ALA A 1 117 ? -28.512 -18.339 -4.271 1.00 93.94 117 ALA A N 1
ATOM 862 C CA . ALA A 1 117 ? -29.491 -17.255 -4.309 1.00 93.94 117 ALA A CA 1
ATOM 863 C C . ALA A 1 117 ? -30.425 -17.360 -5.527 1.00 93.94 117 ALA A C 1
ATOM 865 O O . ALA A 1 117 ? -31.638 -17.256 -5.361 1.00 93.94 117 ALA A O 1
ATOM 866 N N . ILE A 1 118 ? -29.889 -17.657 -6.720 1.00 93.06 118 ILE A N 1
ATOM 867 C CA . ILE A 1 118 ? -30.671 -17.882 -7.953 1.00 93.06 118 ILE A CA 1
ATOM 868 C C . ILE A 1 118 ? -31.736 -18.974 -7.756 1.00 93.06 118 ILE A C 1
ATOM 870 O O . ILE A 1 118 ? -32.870 -18.806 -8.196 1.00 93.06 118 ILE A O 1
ATOM 874 N N . LEU A 1 119 ? -31.387 -20.071 -7.074 1.00 90.94 119 LEU A N 1
ATOM 875 C CA . LEU A 1 119 ? -32.275 -21.219 -6.833 1.00 90.94 119 LEU A CA 1
ATOM 876 C C . LEU A 1 119 ? -33.208 -21.070 -5.619 1.00 90.94 119 LEU A C 1
ATOM 878 O O . LEU A 1 119 ? -34.034 -21.952 -5.370 1.00 90.94 119 LEU A O 1
ATOM 882 N N . THR A 1 120 ? -33.066 -20.008 -4.823 1.00 93.31 120 THR A N 1
ATOM 883 C CA . THR A 1 120 ? -33.839 -19.815 -3.589 1.00 93.31 120 THR A CA 1
ATOM 884 C C . THR A 1 120 ? -35.027 -18.887 -3.860 1.00 93.31 120 THR A C 1
ATOM 886 O O . THR A 1 120 ? -34.818 -17.686 -4.049 1.00 93.31 120 THR A O 1
ATOM 889 N N . PRO A 1 121 ? -36.287 -19.377 -3.812 1.00 90.44 121 PRO A N 1
ATOM 890 C CA . PRO A 1 121 ? -37.455 -18.587 -4.220 1.00 90.44 121 PRO A CA 1
ATOM 891 C C . PRO A 1 121 ? -37.644 -17.276 -3.446 1.00 90.44 121 PRO A C 1
ATOM 893 O O . PRO A 1 121 ? -38.224 -16.334 -3.976 1.00 90.44 121 PRO A O 1
ATOM 896 N N . ALA A 1 122 ? -37.129 -17.194 -2.214 1.00 92.25 122 ALA A N 1
ATOM 897 C CA . ALA A 1 122 ? -37.212 -16.003 -1.371 1.00 92.25 122 ALA A CA 1
ATOM 898 C C . ALA A 1 122 ? -36.442 -14.781 -1.917 1.00 92.25 122 ALA A C 1
ATOM 900 O O . ALA A 1 122 ? -36.781 -13.661 -1.548 1.00 92.25 122 ALA A O 1
ATOM 901 N N . PHE A 1 123 ? -35.449 -14.961 -2.802 1.00 92.38 123 PHE A N 1
ATOM 902 C CA . PHE A 1 123 ? -34.785 -13.833 -3.477 1.00 92.38 123 PHE A CA 1
ATOM 903 C C . PHE A 1 123 ? -35.524 -13.359 -4.739 1.00 92.38 123 PHE A C 1
ATOM 905 O O . PHE A 1 123 ? -35.130 -12.355 -5.325 1.00 92.38 123 PHE A O 1
ATOM 912 N N . GLY A 1 124 ? -36.571 -14.065 -5.186 1.00 92.44 124 GLY A N 1
ATOM 913 C CA . GLY A 1 124 ? -37.420 -13.639 -6.305 1.00 92.44 124 GLY A CA 1
ATOM 914 C C . GLY A 1 124 ? -36.749 -13.591 -7.686 1.00 92.44 124 GLY A C 1
ATOM 915 O O . GLY A 1 124 ? -37.365 -13.094 -8.623 1.00 92.44 124 GLY A O 1
ATOM 916 N N . ILE A 1 125 ? -35.521 -14.105 -7.843 1.00 93.94 125 ILE A N 1
ATOM 917 C CA . ILE A 1 125 ? -34.729 -13.950 -9.079 1.00 93.94 125 ILE A CA 1
ATOM 918 C C . ILE A 1 125 ? -35.434 -14.570 -10.291 1.00 93.94 125 ILE A C 1
ATOM 920 O O . ILE A 1 125 ? -35.612 -13.889 -11.290 1.00 93.94 125 ILE A O 1
ATOM 924 N N . GLU A 1 126 ? -35.890 -15.823 -10.204 1.00 90.19 126 GLU A N 1
ATOM 925 C CA . GLU A 1 126 ? -36.662 -16.475 -11.277 1.00 90.19 126 GLU A CA 1
ATOM 926 C C . GLU A 1 126 ? -38.014 -15.773 -11.522 1.00 90.19 126 GLU A C 1
ATOM 928 O O . GLU A 1 126 ? -38.423 -15.562 -12.663 1.00 90.19 126 GLU A O 1
ATOM 933 N N . GLN A 1 127 ? -38.680 -15.333 -10.448 1.00 92.38 127 GLN A N 1
ATOM 934 C CA . GLN A 1 127 ? -39.987 -14.665 -10.510 1.00 92.38 127 GLN A CA 1
ATOM 935 C C . GLN A 1 127 ? -39.922 -13.322 -11.255 1.00 92.38 127 GLN A C 1
ATOM 937 O O . GLN A 1 127 ? -40.887 -12.948 -11.922 1.00 92.38 127 GLN A O 1
ATOM 942 N N . ALA A 1 128 ? -38.783 -12.623 -11.196 1.00 94.19 128 ALA A N 1
ATOM 943 C CA . ALA A 1 128 ? -38.564 -11.352 -11.885 1.00 94.19 128 ALA A CA 1
ATOM 944 C C . ALA A 1 128 ? -38.645 -11.455 -13.422 1.00 94.19 128 ALA A C 1
ATOM 946 O O . ALA A 1 128 ? -38.930 -10.453 -14.074 1.00 94.19 128 ALA A O 1
ATOM 947 N N . TYR A 1 129 ? -38.454 -12.649 -13.998 1.00 94.44 129 TYR A N 1
ATOM 948 C CA . TYR A 1 129 ? -38.577 -12.889 -15.443 1.00 94.44 129 TYR A CA 1
ATOM 949 C C . TYR A 1 129 ? -40.024 -13.149 -15.894 1.00 94.44 129 TYR A C 1
ATOM 951 O O . TYR A 1 129 ? -40.277 -13.291 -17.086 1.00 94.44 129 TYR A O 1
ATOM 959 N N . GLY A 1 130 ? -40.996 -13.236 -14.975 1.00 89.81 130 GLY A N 1
ATOM 960 C CA . GLY A 1 130 ? -42.426 -13.308 -15.313 1.00 89.81 130 GLY A CA 1
ATOM 961 C C . GLY A 1 130 ? -42.856 -14.519 -16.157 1.00 89.81 130 GLY A C 1
ATOM 962 O O . GLY A 1 130 ? -43.934 -14.491 -16.747 1.00 89.81 130 GLY A O 1
ATOM 963 N N . GLY A 1 131 ? -42.029 -15.568 -16.231 1.00 89.44 131 GLY A N 1
ATOM 964 C CA . GLY A 1 131 ? -42.231 -16.732 -17.101 1.00 89.44 131 GLY A CA 1
ATOM 965 C C . GLY A 1 131 ? -41.466 -16.696 -18.433 1.00 89.44 131 GLY A C 1
ATOM 966 O O . GLY A 1 131 ? -41.544 -17.669 -19.184 1.00 89.44 131 GLY A O 1
ATOM 967 N N . ASP A 1 132 ? -40.695 -15.641 -18.726 1.00 94.00 132 ASP A N 1
ATOM 968 C CA . ASP A 1 132 ? -39.781 -15.599 -19.876 1.00 94.00 132 ASP A CA 1
ATOM 969 C C . ASP A 1 132 ? -38.550 -16.492 -19.633 1.00 94.00 132 ASP A C 1
ATOM 971 O O . ASP A 1 132 ? -37.471 -16.067 -19.209 1.00 94.00 132 ASP A O 1
ATOM 975 N N . THR A 1 133 ? -38.739 -17.781 -19.906 1.00 93.44 133 THR A N 1
ATOM 976 C CA . THR A 1 133 ? -37.694 -18.805 -19.800 1.00 93.44 133 THR A CA 1
ATOM 977 C C . THR A 1 133 ? -36.552 -18.596 -20.796 1.00 93.44 133 THR A C 1
ATOM 979 O O . THR A 1 133 ? -35.430 -19.007 -20.509 1.00 93.44 133 THR A O 1
ATOM 982 N N . VAL A 1 134 ? -36.780 -17.928 -21.932 1.00 96.38 134 VAL A N 1
ATOM 983 C CA . VAL A 1 134 ? -35.736 -17.648 -22.933 1.00 96.38 134 VAL A CA 1
ATOM 984 C C . VAL A 1 134 ? -34.795 -16.565 -22.410 1.00 96.38 134 VAL A C 1
ATOM 986 O O . VAL A 1 134 ? -33.572 -16.727 -22.460 1.00 96.38 134 VAL A O 1
ATOM 989 N N . GLN A 1 135 ? -35.335 -15.484 -21.845 1.00 96.19 135 GLN A N 1
ATOM 990 C CA . GLN A 1 135 ? -34.537 -14.433 -21.217 1.00 96.19 135 GLN A CA 1
ATOM 991 C C . GLN A 1 135 ? -33.815 -14.944 -19.959 1.00 96.19 135 GLN A C 1
ATOM 993 O O . GLN A 1 135 ? -32.628 -14.658 -19.781 1.00 96.19 135 GLN A O 1
ATOM 998 N N . TYR A 1 136 ? -34.491 -15.743 -19.125 1.00 96.00 136 TYR A N 1
ATOM 999 C CA . TYR A 1 136 ? -33.898 -16.354 -17.930 1.00 96.00 136 TYR A CA 1
ATOM 1000 C C . TYR A 1 136 ? -32.716 -17.272 -18.273 1.00 96.00 136 TYR A C 1
ATOM 1002 O O . TYR A 1 136 ? -31.625 -17.110 -17.726 1.00 96.00 136 TYR A O 1
ATOM 1010 N N . ASN A 1 137 ? -32.886 -18.187 -19.234 1.00 96.50 137 ASN A N 1
ATOM 1011 C CA . ASN A 1 137 ? -31.817 -19.089 -19.662 1.00 96.50 137 ASN A CA 1
ATOM 1012 C C . ASN A 1 137 ? -30.632 -18.331 -20.287 1.00 96.50 137 ASN A C 1
ATOM 1014 O O . ASN A 1 137 ? -29.486 -18.623 -19.951 1.00 96.50 137 ASN A O 1
ATOM 1018 N N . ASN A 1 138 ? -30.867 -17.298 -21.105 1.00 97.19 138 ASN A N 1
ATOM 1019 C CA . ASN A 1 138 ? -29.780 -16.442 -21.600 1.00 97.19 138 ASN A CA 1
ATOM 1020 C C . ASN A 1 138 ? -28.999 -15.769 -20.456 1.00 97.19 138 ASN A C 1
ATOM 1022 O O . ASN A 1 138 ? -27.768 -15.750 -20.476 1.00 97.19 138 ASN A O 1
ATOM 1026 N N . ALA A 1 139 ? -29.689 -15.266 -19.426 1.00 96.75 139 ALA A N 1
ATOM 1027 C CA . ALA A 1 139 ? -29.044 -14.668 -18.257 1.00 96.75 139 ALA A CA 1
ATOM 1028 C C . ALA A 1 139 ? -28.206 -15.685 -17.456 1.00 96.75 139 ALA A C 1
ATOM 1030 O O . ALA A 1 139 ? -27.086 -15.367 -17.051 1.00 96.75 139 ALA A O 1
ATOM 1031 N N . LEU A 1 140 ? -28.691 -16.922 -17.283 1.00 96.06 140 LEU A N 1
ATOM 1032 C CA . LEU A 1 140 ? -27.915 -18.009 -16.670 1.00 96.06 140 LEU A CA 1
ATOM 1033 C C . LEU A 1 140 ? -26.707 -18.421 -17.523 1.00 96.06 140 LEU A C 1
ATOM 1035 O O . LEU A 1 140 ? -25.629 -18.667 -16.978 1.00 96.06 140 LEU A O 1
ATOM 1039 N N . GLY A 1 141 ? -26.847 -18.437 -18.850 1.00 96.88 141 GLY A N 1
ATOM 1040 C CA . GLY A 1 141 ? -25.739 -18.640 -19.781 1.00 96.88 141 GLY A CA 1
ATOM 1041 C C . GLY A 1 141 ? -24.655 -17.568 -19.625 1.00 96.88 141 GLY A C 1
ATOM 1042 O O . GLY A 1 141 ? -23.477 -17.903 -19.493 1.00 96.88 141 GLY A O 1
ATOM 1043 N N . PHE A 1 142 ? -25.037 -16.286 -19.546 1.00 96.81 142 PHE A N 1
ATOM 1044 C CA . PHE A 1 142 ? -24.101 -15.179 -19.304 1.00 96.81 142 PHE A CA 1
ATOM 1045 C C . PHE A 1 142 ? -23.434 -15.242 -17.923 1.00 96.81 142 PHE A C 1
ATOM 1047 O O . PHE A 1 142 ? -22.236 -14.976 -17.813 1.00 96.81 142 PHE A O 1
ATOM 1054 N N . PHE A 1 143 ? -24.167 -15.638 -16.880 1.00 95.50 143 PHE A N 1
ATOM 1055 C CA . PHE A 1 143 ? -23.590 -15.892 -15.559 1.00 95.50 143 PHE A CA 1
ATOM 1056 C C . PHE A 1 143 ? -22.515 -16.987 -15.648 1.00 95.50 143 PHE A C 1
ATOM 1058 O O . PHE A 1 143 ? -21.353 -16.749 -15.315 1.00 95.50 143 PHE A O 1
ATOM 1065 N N . MET A 1 144 ? -22.864 -18.164 -16.172 1.00 96.06 144 MET A N 1
ATOM 1066 C CA . MET A 1 144 ? -21.951 -19.308 -16.241 1.00 96.06 144 MET A CA 1
ATOM 1067 C C . MET A 1 144 ? -20.741 -19.068 -17.157 1.00 96.06 144 MET A C 1
ATOM 1069 O O . MET A 1 144 ? -19.639 -19.500 -16.815 1.00 96.06 144 MET A O 1
ATOM 1073 N N . ILE A 1 145 ? -20.888 -18.360 -18.285 1.00 95.88 145 ILE A N 1
ATOM 1074 C CA . ILE A 1 145 ? -19.762 -18.114 -19.202 1.00 95.88 145 ILE A CA 1
ATOM 1075 C C . ILE A 1 145 ? -18.741 -17.124 -18.621 1.00 95.88 145 ILE A C 1
ATOM 1077 O O . ILE A 1 145 ? -17.541 -17.324 -18.792 1.00 95.88 145 ILE A O 1
ATOM 1081 N N . LEU A 1 146 ? -19.172 -16.106 -17.865 1.00 95.62 146 LEU A N 1
ATOM 1082 C CA . LEU A 1 146 ? -18.244 -15.198 -17.178 1.00 95.62 146 LEU A CA 1
ATOM 1083 C C . LEU A 1 146 ? -17.493 -15.911 -16.045 1.00 95.62 146 LEU A C 1
ATOM 1085 O O . LEU A 1 146 ? -16.285 -15.724 -15.899 1.00 95.62 146 LEU A O 1
ATOM 1089 N N . TRP A 1 147 ? -18.169 -16.794 -15.303 1.00 95.38 147 TRP A N 1
ATOM 1090 C CA . TRP A 1 147 ? -17.498 -17.665 -14.335 1.00 95.38 147 TRP A CA 1
ATOM 1091 C C . TRP A 1 147 ? -16.545 -18.664 -15.004 1.00 95.38 147 TRP A C 1
ATOM 1093 O O . TRP A 1 147 ? -15.476 -18.910 -14.455 1.00 95.38 147 TRP A O 1
ATOM 1103 N N . THR A 1 148 ? -16.865 -19.168 -16.201 1.00 96.56 148 THR A N 1
ATOM 1104 C CA . THR A 1 148 ? -15.943 -19.991 -17.012 1.00 96.56 148 THR A CA 1
ATOM 1105 C C . THR A 1 148 ? -14.660 -19.212 -17.311 1.00 96.56 148 THR A C 1
ATOM 1107 O O . THR A 1 148 ? -13.576 -19.654 -16.948 1.00 96.56 148 THR A O 1
ATOM 1110 N N . VAL A 1 149 ? -14.765 -17.993 -17.860 1.00 96.06 149 VAL A N 1
ATOM 1111 C CA . VAL A 1 149 ? -13.596 -17.132 -18.133 1.00 96.06 149 VAL A CA 1
ATOM 1112 C C . VAL A 1 149 ? -12.751 -16.911 -16.874 1.00 96.06 149 VAL A C 1
ATOM 1114 O O . VAL A 1 149 ? -11.523 -16.915 -16.956 1.00 96.06 149 VAL A O 1
ATOM 1117 N N . PHE A 1 150 ? -13.375 -16.762 -15.702 1.00 94.19 150 PHE A N 1
ATOM 1118 C CA . PHE A 1 150 ? -12.637 -16.602 -14.450 1.00 94.19 150 PHE A CA 1
ATOM 1119 C C . PHE A 1 150 ? -11.933 -17.899 -14.010 1.00 94.19 150 PHE A C 1
ATOM 1121 O O . PHE A 1 150 ? -10.744 -17.855 -13.688 1.00 94.19 150 PHE A O 1
ATOM 1128 N N . VAL A 1 151 ? -12.599 -19.059 -14.084 1.00 95.25 151 VAL A N 1
ATOM 1129 C CA . VAL A 1 151 ? -11.989 -20.375 -13.804 1.00 95.25 151 VAL A CA 1
ATOM 1130 C C . VAL A 1 151 ? -10.828 -20.670 -14.760 1.00 95.25 151 VAL A C 1
ATOM 1132 O O . VAL A 1 151 ? -9.790 -21.164 -14.315 1.00 95.25 151 VAL A O 1
ATOM 1135 N N . PHE A 1 152 ? -10.927 -20.282 -16.032 1.00 96.19 152 PHE A N 1
ATOM 1136 C CA . PHE A 1 152 ? -9.834 -20.391 -16.998 1.00 96.19 152 PHE A CA 1
ATOM 1137 C C . PHE A 1 152 ? -8.572 -19.620 -16.558 1.00 96.19 152 PHE A C 1
ATOM 1139 O O . PHE A 1 152 ? -7.451 -20.103 -16.741 1.00 96.19 152 PHE A O 1
ATOM 1146 N N . THR A 1 153 ? -8.714 -18.460 -15.898 1.00 93.69 153 THR A N 1
ATOM 1147 C CA . THR A 1 153 ? -7.549 -17.757 -15.319 1.00 93.69 153 THR A CA 1
ATOM 1148 C C . THR A 1 153 ? -6.891 -18.555 -14.192 1.00 93.69 153 THR A C 1
ATOM 1150 O O . THR A 1 153 ? -5.660 -18.600 -14.114 1.00 93.69 153 THR A O 1
ATOM 1153 N N . PHE A 1 154 ? -7.678 -19.258 -13.369 1.00 93.62 154 PHE A N 1
ATOM 1154 C CA . PHE A 1 154 ? -7.152 -20.145 -12.330 1.00 93.62 154 PHE A CA 1
ATOM 1155 C C . PHE A 1 154 ? -6.483 -21.388 -12.920 1.00 93.62 154 PHE A C 1
ATOM 1157 O O . PHE A 1 154 ? -5.434 -21.792 -12.422 1.00 93.62 154 PHE A O 1
ATOM 1164 N N . LEU A 1 155 ? -7.015 -21.949 -14.013 1.00 94.38 155 LEU A N 1
ATOM 1165 C CA . LEU A 1 155 ? -6.369 -23.036 -14.751 1.00 94.38 155 LEU A CA 1
ATOM 1166 C C . LEU A 1 155 ? -4.955 -22.632 -15.189 1.00 94.38 155 LEU A C 1
ATOM 1168 O O . LEU A 1 155 ? -4.001 -23.333 -14.851 1.00 94.38 155 LEU A O 1
ATOM 1172 N N . ILE A 1 156 ? -4.800 -21.481 -15.853 1.00 91.19 156 ILE A N 1
ATOM 1173 C CA . ILE A 1 156 ? -3.486 -20.958 -16.273 1.00 91.19 156 ILE A CA 1
ATOM 1174 C C . ILE A 1 156 ? -2.566 -20.745 -15.062 1.00 91.19 156 ILE A C 1
ATOM 1176 O O . ILE A 1 156 ? -1.423 -21.206 -15.066 1.00 91.19 156 ILE A O 1
ATOM 1180 N N . ALA A 1 157 ? -3.060 -20.087 -14.011 1.00 87.50 157 ALA A N 1
ATOM 1181 C CA . ALA A 1 157 ? -2.287 -19.821 -12.798 1.00 87.50 157 ALA A CA 1
ATOM 1182 C C . ALA A 1 157 ? -1.892 -21.103 -12.034 1.00 87.50 157 ALA A C 1
ATOM 1184 O O . ALA A 1 157 ? -0.869 -21.117 -11.352 1.00 87.50 157 ALA A O 1
ATOM 1185 N N . SER A 1 158 ? -2.650 -22.195 -12.183 1.00 90.00 158 SER A N 1
ATOM 1186 C CA . SER A 1 158 ? -2.369 -23.488 -11.549 1.00 90.00 158 SER A CA 1
ATOM 1187 C C . SER A 1 158 ? -1.276 -24.309 -12.244 1.00 90.00 158 SER A C 1
ATOM 1189 O O . SER A 1 158 ? -0.699 -25.188 -11.602 1.00 90.00 158 SER A O 1
ATOM 1191 N N . LEU A 1 159 ? -0.936 -24.027 -13.510 1.00 88.62 159 LEU A N 1
ATOM 1192 C CA . LEU A 1 159 ? 0.041 -24.816 -14.283 1.00 88.62 159 LEU A CA 1
ATOM 1193 C C . LEU A 1 159 ? 1.395 -25.042 -13.563 1.00 88.62 159 LEU A C 1
ATOM 1195 O O . LEU A 1 159 ? 1.903 -26.168 -13.613 1.00 88.62 159 LEU A O 1
ATOM 1199 N N . PRO A 1 160 ? 1.976 -24.059 -12.838 1.00 81.12 160 PRO A N 1
ATOM 1200 C CA . PRO A 1 160 ? 3.238 -24.236 -12.113 1.00 81.12 160 PRO A CA 1
ATOM 1201 C C . PRO A 1 160 ? 3.123 -24.947 -10.752 1.00 81.12 160 PRO A C 1
ATOM 1203 O O . PRO A 1 160 ? 4.130 -25.001 -10.039 1.00 81.12 160 PRO A O 1
ATOM 1206 N N . SER A 1 161 ? 1.934 -25.432 -10.367 1.00 82.25 161 SER A N 1
ATOM 1207 C CA . SER A 1 161 ? 1.661 -26.052 -9.060 1.00 82.25 161 SER A CA 1
ATOM 1208 C C . SER A 1 161 ? 1.794 -27.585 -9.088 1.00 82.25 161 SER A C 1
ATOM 1210 O O . SER A 1 161 ? 2.896 -28.107 -8.914 1.00 82.25 161 SER A O 1
ATOM 1212 N N . ASN A 1 162 ? 0.695 -28.316 -9.289 1.00 86.94 162 ASN A N 1
ATOM 1213 C CA . ASN A 1 162 ? 0.664 -29.767 -9.433 1.00 86.94 162 ASN A CA 1
ATOM 1214 C C . ASN A 1 162 ? -0.462 -30.226 -10.378 1.00 86.94 162 ASN A C 1
ATOM 1216 O O . ASN A 1 162 ? -1.422 -29.501 -10.643 1.00 86.94 162 ASN A O 1
ATOM 1220 N N . LEU A 1 163 ? -0.335 -31.455 -10.877 1.00 90.38 163 LEU A N 1
ATOM 1221 C CA . LEU A 1 163 ? -1.241 -32.059 -11.848 1.00 90.38 163 LEU A CA 1
ATOM 1222 C C . LEU A 1 163 ? -2.663 -32.212 -11.300 1.00 90.38 163 LEU A C 1
ATOM 1224 O O . LEU A 1 163 ? -3.614 -32.023 -12.052 1.00 90.38 163 LEU A O 1
ATOM 1228 N N . ALA A 1 164 ? -2.820 -32.513 -10.008 1.00 90.81 164 ALA A N 1
ATOM 1229 C CA . ALA A 1 164 ? -4.136 -32.661 -9.393 1.00 90.81 164 ALA A CA 1
ATOM 1230 C C . ALA A 1 164 ? -4.956 -31.358 -9.463 1.00 90.81 164 ALA A C 1
ATOM 1232 O O . ALA A 1 164 ? -6.105 -31.396 -9.903 1.00 90.81 164 ALA A O 1
ATOM 1233 N N . TYR A 1 165 ? -4.369 -30.199 -9.136 1.00 89.75 165 TYR A N 1
ATOM 1234 C CA . TYR A 1 165 ? -5.047 -28.905 -9.303 1.00 89.75 165 TYR A CA 1
ATOM 1235 C C . TYR A 1 165 ? -5.362 -28.598 -10.768 1.00 89.75 165 TYR A C 1
ATOM 1237 O O . TYR A 1 165 ? -6.478 -28.179 -11.065 1.00 89.75 165 TYR A O 1
ATOM 1245 N N . ILE A 1 166 ? -4.427 -28.847 -11.690 1.00 93.19 166 ILE A N 1
ATOM 1246 C CA . ILE A 1 166 ? -4.640 -28.609 -13.129 1.00 93.19 166 ILE A CA 1
ATOM 1247 C C . ILE A 1 166 ? -5.827 -29.434 -13.646 1.00 93.19 166 ILE A C 1
ATOM 1249 O O . ILE A 1 166 ? -6.673 -28.906 -14.363 1.00 93.19 166 ILE A O 1
ATOM 1253 N N . VAL A 1 167 ? -5.929 -30.708 -13.245 1.00 95.06 167 VAL A N 1
ATOM 1254 C CA . VAL A 1 167 ? -7.058 -31.586 -13.590 1.00 95.06 167 VAL A CA 1
ATOM 1255 C C . VAL A 1 167 ? -8.372 -31.060 -13.007 1.00 95.06 167 VAL A C 1
ATOM 1257 O O . VAL A 1 167 ? -9.366 -31.024 -13.729 1.00 95.06 167 VAL A O 1
ATOM 1260 N N . VAL A 1 168 ? -8.386 -30.602 -11.748 1.00 94.81 168 VAL A N 1
ATOM 1261 C CA . VAL A 1 168 ? -9.577 -29.981 -11.140 1.00 94.81 168 VAL A CA 1
ATOM 1262 C C . VAL A 1 168 ? -10.012 -28.751 -11.938 1.00 94.81 168 VAL A C 1
ATOM 1264 O O . VAL A 1 168 ? -11.151 -28.710 -12.396 1.00 94.81 168 VAL A O 1
ATOM 1267 N N . PHE A 1 169 ? -9.129 -27.771 -12.156 1.00 95.75 169 PHE A N 1
ATOM 1268 C CA . PHE A 1 169 ? -9.497 -26.539 -12.860 1.00 95.75 169 PHE A CA 1
ATOM 1269 C C . PHE A 1 169 ? -9.918 -26.792 -14.310 1.00 95.75 169 PHE A C 1
ATOM 1271 O O . PHE A 1 169 ? -10.911 -26.221 -14.744 1.00 95.75 169 PHE A O 1
ATOM 1278 N N . PHE A 1 170 ? -9.235 -27.680 -15.040 1.00 97.38 170 PHE A N 1
ATOM 1279 C CA . PHE A 1 170 ? -9.583 -28.016 -16.425 1.00 97.38 170 PHE A CA 1
ATOM 1280 C C . PHE A 1 170 ? -10.973 -28.655 -16.540 1.00 97.38 170 PHE A C 1
ATOM 1282 O O . PHE A 1 170 ? -11.761 -28.295 -17.412 1.00 97.38 170 PHE A O 1
ATOM 1289 N N . LEU A 1 171 ? -11.296 -29.587 -15.641 1.00 97.88 171 LEU A N 1
ATOM 1290 C CA . LEU A 1 171 ? -12.590 -30.263 -15.647 1.00 97.88 171 LEU A CA 1
ATOM 1291 C C . LEU A 1 171 ? -13.729 -29.365 -15.135 1.00 97.88 171 LEU A C 1
ATOM 1293 O O . LEU A 1 171 ? -14.860 -29.508 -15.602 1.00 97.88 171 LEU A O 1
ATOM 1297 N N . VAL A 1 172 ? -13.455 -28.427 -14.221 1.00 97.19 172 VAL A N 1
ATOM 1298 C CA . VAL A 1 172 ? -14.431 -27.403 -13.799 1.00 97.19 172 VAL A CA 1
ATOM 1299 C C . VAL A 1 172 ? -14.676 -26.395 -14.919 1.00 97.19 172 VAL A C 1
ATOM 1301 O O . VAL A 1 172 ? -15.830 -26.077 -15.179 1.00 97.19 172 VAL A O 1
ATOM 1304 N N . ASP A 1 173 ? -13.631 -25.943 -15.616 1.00 97.69 173 ASP A N 1
ATOM 1305 C CA . ASP A 1 173 ? -13.725 -25.025 -16.760 1.00 97.69 173 ASP A CA 1
ATOM 1306 C C . ASP A 1 173 ? -14.583 -25.624 -17.885 1.00 97.69 173 ASP A C 1
ATOM 1308 O O . ASP A 1 173 ? -15.603 -25.053 -18.274 1.00 97.69 173 ASP A O 1
ATOM 1312 N N . LEU A 1 174 ? -14.264 -26.853 -18.311 1.00 97.50 174 LEU A N 1
ATOM 1313 C CA . LEU A 1 174 ? -15.067 -27.611 -19.275 1.00 97.50 174 LEU A CA 1
ATOM 1314 C C . LEU A 1 174 ? -16.509 -27.831 -18.783 1.00 97.50 174 LEU A C 1
ATOM 1316 O O . LEU A 1 174 ? -17.456 -27.784 -19.572 1.00 97.50 174 LEU A O 1
ATOM 1320 N N . GLY A 1 175 ? -16.685 -28.056 -17.479 1.00 97.31 175 GLY A N 1
ATOM 1321 C CA . GLY A 1 175 ? -17.990 -28.214 -16.849 1.00 97.31 175 GLY A CA 1
ATOM 1322 C C . GLY A 1 175 ? -18.834 -26.941 -16.895 1.00 97.31 175 GLY A C 1
ATOM 1323 O O . GLY A 1 175 ? -19.993 -26.982 -17.302 1.00 97.31 175 GLY A O 1
ATOM 1324 N N . PHE A 1 176 ? -18.253 -25.797 -16.539 1.00 97.38 176 PHE A N 1
ATOM 1325 C CA . PHE A 1 176 ? -18.930 -24.501 -16.549 1.00 97.38 176 PHE A CA 1
ATOM 1326 C C . PHE A 1 176 ? -19.237 -24.055 -17.983 1.00 97.38 176 PHE A C 1
ATOM 1328 O O . PHE A 1 176 ? -20.353 -23.608 -18.243 1.00 97.38 176 PHE A O 1
ATOM 1335 N N . LEU A 1 177 ? -18.315 -24.284 -18.926 1.00 98.19 177 LEU A N 1
ATOM 1336 C CA . LEU A 1 177 ? -18.503 -24.012 -20.352 1.00 98.19 177 LEU A CA 1
ATOM 1337 C C . LEU A 1 177 ? -19.679 -24.803 -20.940 1.00 98.19 177 LEU A C 1
ATOM 1339 O O . LEU A 1 177 ? -20.531 -24.244 -21.631 1.00 98.19 177 LEU A O 1
ATOM 1343 N N . THR A 1 178 ? -19.749 -26.107 -20.662 1.00 97.69 178 THR A N 1
ATOM 1344 C CA . THR A 1 178 ? -20.824 -26.972 -21.178 1.00 97.69 178 THR A CA 1
ATOM 1345 C C . THR A 1 178 ? -22.162 -26.725 -20.480 1.00 97.69 178 THR A C 1
ATOM 1347 O O . THR A 1 178 ? -23.199 -26.776 -21.139 1.00 97.69 178 THR A O 1
ATOM 1350 N N . VAL A 1 179 ? -22.172 -26.352 -19.196 1.00 97.00 179 VAL A N 1
ATOM 1351 C CA . VAL A 1 179 ? -23.391 -25.881 -18.515 1.00 97.00 179 VAL A CA 1
ATOM 1352 C C . VAL A 1 179 ? -23.856 -24.528 -19.075 1.00 97.00 179 VAL A C 1
ATOM 1354 O O . VAL A 1 179 ? -25.045 -24.380 -19.350 1.00 97.00 179 VAL A O 1
ATOM 1357 N N . ALA A 1 180 ? -22.960 -23.571 -19.340 1.00 97.94 180 ALA A N 1
ATOM 1358 C CA . ALA A 1 180 ? -23.309 -22.312 -20.009 1.00 97.94 180 ALA A CA 1
ATOM 1359 C C . ALA A 1 180 ? -23.935 -22.569 -21.391 1.00 97.94 180 ALA A C 1
ATOM 1361 O O . ALA A 1 180 ? -25.009 -22.053 -21.696 1.00 97.94 180 ALA A O 1
ATOM 1362 N N . ALA A 1 181 ? -23.309 -23.440 -22.189 1.00 98.06 181 ALA A N 1
ATOM 1363 C CA . ALA A 1 181 ? -23.834 -23.865 -23.483 1.00 98.06 181 ALA A CA 1
ATOM 1364 C C . ALA A 1 181 ? -25.195 -24.577 -23.370 1.00 98.06 181 ALA A C 1
ATOM 1366 O O . ALA A 1 181 ? -26.028 -24.409 -24.256 1.00 98.06 181 ALA A O 1
ATOM 1367 N N . SER A 1 182 ? -25.456 -25.325 -22.289 1.00 98.00 182 SER A N 1
ATOM 1368 C CA . SER A 1 182 ? -26.773 -25.940 -22.067 1.00 98.00 182 SER A CA 1
ATOM 1369 C C . SER A 1 182 ? -27.880 -24.904 -21.873 1.00 98.00 182 SER A C 1
ATOM 1371 O O . SER A 1 182 ? -28.945 -25.049 -22.463 1.00 98.00 182 SER A O 1
ATOM 1373 N N . TYR A 1 183 ? -27.609 -23.819 -21.140 1.00 97.94 183 TYR A N 1
ATOM 1374 C CA . TYR A 1 183 ? -28.572 -22.733 -20.959 1.00 97.94 183 TYR A CA 1
ATOM 1375 C C . TYR A 1 183 ? -28.845 -21.978 -22.269 1.00 97.94 183 TYR A C 1
ATOM 1377 O O . TYR A 1 183 ? -30.003 -21.727 -22.592 1.00 97.94 183 TYR A O 1
ATOM 1385 N N . PHE A 1 184 ? -27.820 -21.684 -23.076 1.00 98.06 184 PHE A N 1
ATOM 1386 C CA . PHE A 1 184 ? -28.038 -21.083 -24.400 1.00 98.06 184 PHE A CA 1
ATOM 1387 C C . PHE A 1 184 ? -28.810 -22.021 -25.344 1.00 98.06 184 PHE A C 1
ATOM 1389 O O . PHE A 1 184 ? -29.780 -21.597 -25.963 1.00 98.06 184 PHE A O 1
ATOM 1396 N N . ALA A 1 185 ? -28.471 -23.315 -25.380 1.00 97.75 185 ALA A N 1
ATOM 1397 C CA . ALA A 1 185 ? -29.205 -24.302 -26.175 1.00 97.75 185 ALA A CA 1
ATOM 1398 C C . ALA A 1 185 ? -30.679 -24.437 -25.747 1.00 97.75 185 ALA A C 1
ATOM 1400 O O . ALA A 1 185 ? -31.539 -24.653 -26.598 1.00 97.75 185 ALA A O 1
ATOM 1401 N N . GLU A 1 186 ? -30.985 -24.293 -24.454 1.00 97.31 186 GLU A N 1
ATOM 1402 C CA . GLU A 1 186 ? -32.359 -24.261 -23.938 1.00 97.31 186 GLU A CA 1
ATOM 1403 C C . GLU A 1 186 ? -33.111 -23.007 -24.409 1.00 97.31 186 GLU A C 1
ATOM 1405 O O . GLU A 1 186 ? -34.250 -23.107 -24.861 1.00 97.31 186 GLU A O 1
ATOM 1410 N N . ALA A 1 187 ? -32.461 -21.839 -24.365 1.00 96.44 187 ALA A N 1
ATOM 1411 C CA . ALA A 1 187 ? -33.023 -20.583 -24.861 1.00 96.44 187 ALA A CA 1
ATOM 1412 C C . ALA A 1 187 ? -33.285 -20.606 -26.381 1.00 96.44 187 ALA A C 1
ATOM 1414 O O . ALA A 1 187 ? -34.284 -20.055 -26.837 1.00 96.44 187 ALA A O 1
ATOM 1415 N N . ASP A 1 188 ? -32.437 -21.301 -27.145 1.00 96.75 188 ASP A N 1
ATOM 1416 C CA . ASP A 1 188 ? -32.601 -21.540 -28.585 1.00 96.75 188 ASP A CA 1
ATOM 1417 C C . ASP A 1 188 ? -33.630 -22.653 -28.912 1.00 96.75 188 ASP A C 1
ATOM 1419 O O . ASP A 1 188 ? -33.800 -23.012 -30.078 1.00 96.75 188 ASP A O 1
ATOM 1423 N N . GLY A 1 189 ? -34.294 -23.250 -27.911 1.00 95.50 189 GLY A N 1
ATOM 1424 C CA . GLY A 1 189 ? -35.297 -24.314 -28.086 1.00 95.50 189 GLY A CA 1
ATOM 1425 C C . GLY A 1 189 ? -34.734 -25.718 -28.367 1.00 95.50 189 GLY A C 1
ATOM 1426 O O . GLY A 1 189 ? -35.482 -26.650 -28.667 1.00 95.50 189 GLY A O 1
ATOM 1427 N N . HIS A 1 190 ? -33.420 -25.917 -28.253 1.00 96.56 190 HIS A N 1
ATOM 1428 C CA . HIS A 1 190 ? -32.736 -27.188 -28.509 1.00 96.56 190 HIS A CA 1
ATOM 1429 C C . HIS A 1 190 ? -32.665 -28.080 -27.252 1.00 96.56 190 HIS A C 1
ATOM 1431 O O . HIS A 1 190 ? -31.591 -28.546 -26.862 1.00 96.56 190 HIS A O 1
ATOM 1437 N N . HIS A 1 191 ? -33.816 -28.376 -26.636 1.00 95.38 191 HIS A N 1
ATOM 1438 C CA . HIS A 1 191 ? -33.933 -29.101 -25.354 1.00 95.38 191 HIS A CA 1
ATOM 1439 C C . HIS A 1 191 ? -33.086 -30.389 -25.258 1.00 95.38 191 HIS A C 1
ATOM 1441 O O . HIS A 1 191 ? -32.419 -30.642 -24.256 1.00 95.38 191 HIS A O 1
ATOM 1447 N N . ALA A 1 192 ? -33.058 -31.211 -26.314 1.00 95.44 192 ALA A N 1
ATOM 1448 C CA . ALA A 1 192 ? -32.270 -32.449 -26.322 1.00 95.44 192 ALA A CA 1
ATOM 1449 C C . ALA A 1 192 ? -30.749 -32.193 -26.257 1.00 95.44 192 ALA A C 1
ATOM 1451 O O . ALA A 1 192 ? -30.022 -32.944 -25.604 1.00 95.44 192 ALA A O 1
ATOM 1452 N N . ALA A 1 193 ? -30.271 -31.121 -26.899 1.00 95.88 193 ALA A N 1
ATOM 1453 C CA . ALA A 1 193 ? -28.873 -30.703 -26.841 1.00 95.88 193 ALA A CA 1
ATOM 1454 C C . ALA A 1 193 ? -28.539 -30.066 -25.484 1.00 95.88 193 ALA A C 1
ATOM 1456 O O . ALA A 1 193 ? -27.498 -30.384 -24.914 1.00 95.88 193 ALA A O 1
ATOM 1457 N N . SER A 1 194 ? -29.443 -29.249 -24.933 1.00 96.81 194 SER A N 1
ATOM 1458 C CA . SER A 1 194 ? -29.349 -28.693 -23.577 1.00 96.81 194 SER A CA 1
ATOM 1459 C C . SER A 1 194 ? -29.137 -29.794 -22.530 1.00 96.81 194 SER A C 1
ATOM 1461 O O . SER A 1 194 ? -28.120 -29.794 -21.832 1.00 96.81 194 SER A O 1
ATOM 1463 N N . ILE A 1 195 ? -29.996 -30.821 -22.500 1.00 95.62 195 ILE A N 1
ATOM 1464 C CA . ILE A 1 195 ? -29.861 -31.958 -21.572 1.00 95.62 195 ILE A CA 1
ATOM 1465 C C . ILE A 1 195 ? -28.520 -32.688 -21.771 1.00 95.62 195 ILE A C 1
ATOM 1467 O O . ILE A 1 195 ? -27.845 -33.012 -20.793 1.00 95.62 195 ILE A O 1
ATOM 1471 N N . ALA A 1 196 ? -28.095 -32.929 -23.016 1.00 96.69 196 ALA A N 1
ATOM 1472 C CA . ALA A 1 196 ? -26.821 -33.595 -23.300 1.00 96.69 196 ALA A CA 1
ATOM 1473 C C . ALA A 1 196 ? -25.600 -32.773 -22.835 1.00 96.69 196 ALA A C 1
ATOM 1475 O O . ALA A 1 196 ? -24.679 -33.321 -22.223 1.00 96.69 196 ALA A O 1
ATOM 1476 N N . LEU A 1 197 ? -25.606 -31.458 -23.065 1.00 97.38 197 LEU A N 1
ATOM 1477 C CA . LEU A 1 197 ? -24.561 -30.528 -22.627 1.00 97.38 197 LEU A CA 1
ATOM 1478 C C . LEU A 1 197 ? -24.515 -30.412 -21.097 1.00 97.38 197 LEU A C 1
ATOM 1480 O O . LEU A 1 197 ? -23.441 -30.521 -20.508 1.00 97.38 197 LEU A O 1
ATOM 1484 N N . LYS A 1 198 ? -25.676 -30.308 -20.440 1.00 96.00 198 LYS A N 1
ATOM 1485 C CA . LYS A 1 198 ? -25.799 -30.260 -18.974 1.00 96.00 198 LYS A CA 1
ATOM 1486 C C . LYS A 1 198 ? -25.269 -31.535 -18.313 1.00 96.00 198 LYS A C 1
ATOM 1488 O O . LYS A 1 198 ? -24.509 -31.457 -17.348 1.00 96.00 198 LYS A O 1
ATOM 1493 N N . LYS A 1 199 ? -25.585 -32.707 -18.881 1.00 97.00 199 LYS A N 1
ATOM 1494 C CA . LYS A 1 199 ? -25.044 -34.006 -18.442 1.00 97.00 199 LYS A CA 1
ATOM 1495 C C . LYS A 1 199 ? -23.539 -34.121 -18.675 1.00 97.00 199 LYS A C 1
ATOM 1497 O O . LYS A 1 199 ? -22.841 -34.649 -17.814 1.00 97.00 199 LYS A O 1
ATOM 1502 N N . THR A 1 200 ? -23.034 -33.591 -19.790 1.00 97.38 200 THR A N 1
ATOM 1503 C CA . THR A 1 200 ? -21.590 -33.529 -20.080 1.00 97.38 200 THR A CA 1
ATOM 1504 C C . THR A 1 200 ? -20.859 -32.678 -19.039 1.00 97.38 200 THR A C 1
ATOM 1506 O O . THR A 1 200 ? -19.851 -33.117 -18.484 1.00 97.38 200 THR A O 1
ATOM 1509 N N . GLY A 1 201 ? -21.407 -31.508 -18.697 1.00 97.00 201 GLY A N 1
ATOM 1510 C CA . GLY A 1 201 ? -20.841 -30.645 -17.664 1.00 97.00 201 GLY A CA 1
ATOM 1511 C C . GLY A 1 201 ? -20.901 -31.261 -16.270 1.00 97.00 201 GLY A C 1
ATOM 1512 O O . GLY A 1 201 ? -19.907 -31.236 -15.546 1.00 97.00 201 GLY A O 1
ATOM 1513 N N . GLY A 1 202 ? -22.015 -31.918 -15.930 1.00 96.62 202 GLY A N 1
ATOM 1514 C CA . GLY A 1 202 ? -22.137 -32.735 -14.722 1.00 96.62 202 GLY A CA 1
ATOM 1515 C C . GLY A 1 202 ? -21.080 -33.840 -14.646 1.00 96.62 202 GLY A C 1
ATOM 1516 O O . GLY A 1 202 ? -20.419 -33.978 -13.624 1.00 96.62 202 GLY A O 1
ATOM 1517 N N . ALA A 1 203 ? -20.843 -34.584 -15.728 1.00 97.62 203 ALA A N 1
ATOM 1518 C CA . ALA A 1 203 ? -19.812 -35.622 -15.759 1.00 97.62 203 ALA A CA 1
ATOM 1519 C C . ALA A 1 203 ? -18.396 -35.050 -15.560 1.00 97.62 203 ALA A C 1
ATOM 1521 O O . ALA A 1 203 ? -17.612 -35.607 -14.789 1.00 97.62 203 ALA A O 1
ATOM 1522 N N . SER A 1 204 ? -18.084 -33.914 -16.192 1.00 97.44 204 SER A N 1
ATOM 1523 C CA . SER A 1 204 ? -16.797 -33.225 -16.030 1.00 97.44 204 SER A CA 1
ATOM 1524 C C . SER A 1 204 ? -16.583 -32.756 -14.584 1.00 97.44 204 SER A C 1
ATOM 1526 O O . SER A 1 204 ? -15.598 -33.124 -13.939 1.00 97.44 204 SER A O 1
ATOM 1528 N N . CYS A 1 205 ? -17.556 -32.032 -14.022 1.00 96.94 205 CYS A N 1
ATOM 1529 C CA . CYS A 1 205 ? -17.529 -31.561 -12.637 1.00 96.94 205 CYS A CA 1
ATOM 1530 C C . CYS A 1 205 ? -17.517 -32.708 -11.609 1.00 96.94 205 CYS A C 1
ATOM 1532 O O . CYS A 1 205 ? -16.894 -32.575 -10.555 1.00 96.94 205 CYS A O 1
ATOM 1534 N N . PHE A 1 206 ? -18.129 -33.859 -11.907 1.00 97.44 206 PHE A N 1
ATOM 1535 C CA . PHE A 1 206 ? -18.069 -35.036 -11.040 1.00 97.44 206 PHE A CA 1
ATOM 1536 C C . PHE A 1 206 ? -16.638 -35.569 -10.918 1.00 97.44 206 PHE A C 1
ATOM 1538 O O . PHE A 1 206 ? -16.147 -35.762 -9.805 1.00 97.44 206 PHE A O 1
ATOM 1545 N N . VAL A 1 207 ? -15.937 -35.742 -12.045 1.00 97.31 207 VAL A N 1
ATOM 1546 C CA . VAL A 1 207 ? -14.533 -36.187 -12.051 1.00 97.31 207 VAL A CA 1
ATOM 1547 C C . VAL A 1 207 ? -13.622 -35.136 -11.403 1.00 97.31 207 VAL A C 1
ATOM 1549 O O . VAL A 1 207 ? -12.736 -35.500 -10.629 1.00 97.31 207 VAL A O 1
ATOM 1552 N N . ALA A 1 208 ? -13.882 -33.841 -11.616 1.00 96.00 208 ALA A N 1
ATOM 1553 C CA . ALA A 1 208 ? -13.182 -32.765 -10.910 1.00 96.00 208 ALA A CA 1
ATOM 1554 C C . ALA A 1 208 ? -13.373 -32.850 -9.386 1.00 96.00 208 ALA A C 1
ATOM 1556 O O . ALA A 1 208 ? -12.419 -32.712 -8.624 1.00 96.00 208 ALA A O 1
ATOM 1557 N N . GLY A 1 209 ? -14.597 -33.123 -8.931 1.00 94.88 209 GLY A N 1
ATOM 1558 C CA . GLY A 1 209 ? -14.914 -33.296 -7.518 1.00 94.88 209 GLY A CA 1
ATOM 1559 C C . GLY A 1 209 ? -14.207 -34.504 -6.898 1.00 94.88 209 GLY A C 1
ATOM 1560 O O . GLY A 1 209 ? -13.696 -34.399 -5.785 1.00 94.88 209 GLY A O 1
ATOM 1561 N N . LEU A 1 210 ? -14.092 -35.622 -7.626 1.00 95.12 210 LEU A N 1
ATOM 1562 C CA . LEU A 1 210 ? -13.295 -36.784 -7.206 1.00 95.12 210 LEU A CA 1
ATOM 1563 C C . LEU A 1 210 ? -11.791 -36.466 -7.126 1.00 95.12 210 LEU A C 1
ATOM 1565 O O . LEU A 1 210 ? -11.128 -36.897 -6.184 1.00 95.12 210 LEU A O 1
ATOM 1569 N N . ALA A 1 211 ? -11.252 -35.674 -8.058 1.00 93.25 211 ALA A N 1
ATOM 1570 C CA . ALA A 1 211 ? -9.878 -35.175 -7.968 1.00 93.25 211 ALA A CA 1
ATOM 1571 C C . ALA A 1 211 ? -9.689 -34.219 -6.770 1.00 93.25 211 ALA A C 1
ATOM 1573 O O . ALA A 1 211 ? -8.667 -34.282 -6.089 1.00 93.25 211 ALA A O 1
ATOM 1574 N N . GLY A 1 212 ? -10.698 -33.407 -6.436 1.00 91.94 212 GLY A N 1
ATOM 1575 C CA . GLY A 1 212 ? -10.738 -32.620 -5.200 1.00 91.94 212 GLY A CA 1
ATOM 1576 C C . GLY A 1 212 ? -10.665 -33.497 -3.945 1.00 91.94 212 GLY A C 1
ATOM 1577 O O . GLY A 1 212 ? -9.823 -33.261 -3.080 1.00 91.94 212 GLY A O 1
ATOM 1578 N N . TRP A 1 213 ? -11.465 -34.567 -3.879 1.00 92.50 213 TRP A N 1
ATOM 1579 C CA . TRP A 1 213 ? -11.397 -35.558 -2.797 1.00 92.50 213 TRP A CA 1
ATOM 1580 C C . TRP A 1 213 ? -10.026 -36.236 -2.691 1.00 92.50 213 TRP A C 1
ATOM 1582 O O . TRP A 1 213 ? -9.535 -36.426 -1.582 1.00 92.50 213 TRP A O 1
ATOM 1592 N N . TYR A 1 214 ? -9.367 -36.537 -3.813 1.00 92.56 214 TYR A N 1
ATOM 1593 C CA . TYR A 1 214 ? -7.998 -37.061 -3.810 1.00 92.56 214 TYR A CA 1
ATOM 1594 C C . TYR A 1 214 ? -6.994 -36.084 -3.170 1.00 92.56 214 TYR A C 1
ATOM 1596 O O . TYR A 1 214 ? -6.168 -36.504 -2.359 1.00 92.56 214 TYR A O 1
ATOM 1604 N N . ILE A 1 215 ? -7.098 -34.779 -3.460 1.00 90.94 215 ILE A N 1
ATOM 1605 C CA . ILE A 1 215 ? -6.255 -33.750 -2.824 1.00 90.94 215 ILE A CA 1
ATOM 1606 C C . ILE A 1 215 ? -6.546 -33.663 -1.317 1.00 90.94 215 ILE A C 1
ATOM 1608 O O . ILE A 1 215 ? -5.612 -33.574 -0.523 1.00 90.94 215 ILE A O 1
ATOM 1612 N N . VAL A 1 216 ? -7.812 -33.751 -0.898 1.00 91.31 216 VAL A N 1
ATOM 1613 C CA . VAL A 1 216 ? -8.188 -33.788 0.530 1.00 91.31 216 VAL A CA 1
ATOM 1614 C C . VAL A 1 216 ? -7.594 -35.016 1.225 1.00 91.31 216 VAL A C 1
ATOM 1616 O O . VAL A 1 216 ? -7.010 -34.881 2.297 1.00 91.31 216 VAL A O 1
ATOM 1619 N N . CYS A 1 217 ? -7.671 -36.199 0.607 1.00 90.19 217 CYS A N 1
ATOM 1620 C CA . CYS A 1 217 ? -7.027 -37.404 1.128 1.00 90.19 217 CYS A CA 1
ATOM 1621 C C . CYS A 1 217 ? -5.509 -37.228 1.258 1.00 90.19 217 CYS A C 1
ATOM 1623 O O . CYS A 1 217 ? -4.966 -37.559 2.304 1.00 90.19 217 CYS A O 1
ATOM 1625 N N . HIS A 1 218 ? -4.825 -36.662 0.258 1.00 88.62 218 HIS A N 1
ATOM 1626 C CA . HIS A 1 218 ? -3.398 -36.338 0.370 1.00 88.62 218 HIS A CA 1
ATOM 1627 C C . HIS A 1 218 ? -3.116 -35.422 1.576 1.00 88.62 218 HIS A C 1
ATOM 1629 O O . HIS A 1 218 ? -2.310 -35.777 2.433 1.00 88.62 218 HIS A O 1
ATOM 1635 N N . LEU A 1 219 ? -3.828 -34.295 1.695 1.00 87.06 219 LEU A N 1
ATOM 1636 C CA . LEU A 1 219 ? -3.603 -33.307 2.759 1.00 87.06 219 LEU A CA 1
ATOM 1637 C C . LEU A 1 219 ? -3.841 -33.855 4.176 1.00 87.06 219 LEU A C 1
ATOM 1639 O O . LEU A 1 219 ? -3.191 -33.402 5.114 1.00 87.06 219 LEU A O 1
ATOM 1643 N N . LEU A 1 220 ? -4.752 -34.819 4.343 1.00 85.94 220 LEU A N 1
ATOM 1644 C CA . LEU A 1 220 ? -5.035 -35.450 5.639 1.00 85.94 220 LEU A CA 1
ATOM 1645 C C . LEU A 1 220 ? -4.091 -36.624 5.968 1.00 85.94 220 LEU A C 1
ATOM 1647 O O . LEU A 1 220 ? -3.875 -36.927 7.143 1.00 85.94 220 LEU A O 1
ATOM 1651 N N . LEU A 1 221 ? -3.533 -37.296 4.954 1.00 85.31 221 LEU A N 1
ATOM 1652 C CA . LEU A 1 221 ? -2.697 -38.493 5.126 1.00 85.31 221 LEU A CA 1
ATOM 1653 C C . LEU A 1 221 ? -1.187 -38.201 5.135 1.00 85.31 221 LEU A C 1
ATOM 1655 O O . LEU A 1 221 ? -0.445 -38.993 5.723 1.00 85.31 221 LEU A O 1
ATOM 1659 N N . GLN A 1 222 ? -0.743 -37.081 4.545 1.00 79.44 222 GLN A N 1
ATOM 1660 C CA . GLN A 1 222 ? 0.676 -36.715 4.376 1.00 79.44 222 GLN A CA 1
ATOM 1661 C C . GLN A 1 222 ? 1.488 -36.722 5.685 1.00 79.44 222 GLN A C 1
ATOM 1663 O O . GLN A 1 222 ? 2.632 -37.168 5.693 1.00 79.44 222 GLN A O 1
ATOM 1668 N N . ASP A 1 223 ? 0.886 -36.285 6.797 1.00 69.19 223 ASP A N 1
ATOM 1669 C CA . ASP A 1 223 ? 1.556 -36.163 8.102 1.00 69.19 223 ASP A CA 1
ATOM 1670 C C . ASP A 1 223 ? 1.429 -37.425 8.980 1.00 69.19 223 ASP A C 1
ATOM 1672 O O . ASP A 1 223 ? 1.988 -37.466 10.078 1.00 69.19 223 ASP A O 1
ATOM 1676 N N . SER A 1 224 ? 0.656 -38.435 8.555 1.00 73.25 224 SER A N 1
ATOM 1677 C CA . SER A 1 224 ? 0.172 -39.494 9.457 1.00 73.25 224 SER A CA 1
ATOM 1678 C C . SER A 1 224 ? 0.272 -40.928 8.933 1.00 73.25 224 SER A C 1
ATOM 1680 O O . SER A 1 224 ? 0.562 -41.828 9.722 1.00 73.25 224 SER A O 1
ATOM 1682 N N . ILE A 1 225 ? 0.009 -41.174 7.644 1.00 80.88 225 ILE A N 1
ATOM 1683 C CA . ILE A 1 225 ? -0.175 -42.535 7.106 1.00 80.88 225 ILE A CA 1
ATOM 1684 C C . ILE A 1 225 ? 0.620 -42.752 5.816 1.00 80.88 225 ILE A C 1
ATOM 1686 O O . ILE A 1 225 ? 1.377 -43.718 5.726 1.00 80.88 225 ILE A O 1
ATOM 1690 N N . VAL A 1 226 ? 0.429 -41.905 4.798 1.00 82.50 226 VAL A N 1
ATOM 1691 C CA . VAL A 1 226 ? 1.037 -42.091 3.471 1.00 82.50 226 VAL A CA 1
ATOM 1692 C C . VAL A 1 226 ? 1.041 -40.787 2.672 1.00 82.50 226 VAL A C 1
ATOM 1694 O O . VAL A 1 226 ? 0.038 -40.077 2.624 1.00 82.50 226 VAL A O 1
ATOM 1697 N N . ASP A 1 227 ? 2.155 -40.504 1.998 1.00 81.00 227 ASP A N 1
ATOM 1698 C CA . ASP A 1 227 ? 2.257 -39.413 1.026 1.00 81.00 227 ASP A CA 1
ATOM 1699 C C . ASP A 1 227 ? 1.722 -39.872 -0.345 1.00 81.00 227 ASP A C 1
ATOM 1701 O O . ASP A 1 227 ? 2.272 -40.776 -0.981 1.00 81.00 227 ASP A O 1
ATOM 1705 N N . LEU A 1 228 ? 0.610 -39.275 -0.784 1.00 85.88 228 LEU A N 1
ATOM 1706 C CA . LEU A 1 228 ? -0.029 -39.566 -2.073 1.00 85.88 228 LEU A CA 1
ATOM 1707 C C . LEU A 1 228 ? 0.471 -38.599 -3.164 1.00 85.88 228 LEU A C 1
ATOM 1709 O O . LEU A 1 228 ? 0.419 -37.387 -2.972 1.00 85.88 228 LEU A O 1
ATOM 1713 N N . PRO A 1 229 ? 0.901 -39.064 -4.349 1.00 87.56 229 PRO A N 1
ATOM 1714 C CA . PRO A 1 229 ? 1.521 -38.187 -5.340 1.00 87.56 229 PRO A CA 1
ATOM 1715 C C . PRO A 1 229 ? 0.512 -37.238 -6.016 1.00 87.56 229 PRO A C 1
ATOM 1717 O O . PRO A 1 229 ? -0.321 -37.671 -6.811 1.00 87.56 229 PRO A O 1
ATOM 1720 N N . LEU A 1 230 ? 0.636 -35.923 -5.795 1.00 86.62 230 LEU A N 1
ATOM 1721 C CA . LEU A 1 230 ? -0.152 -34.901 -6.518 1.00 86.62 230 LEU A CA 1
ATOM 1722 C C . LEU A 1 230 ? 0.370 -34.575 -7.935 1.00 86.62 230 LEU A C 1
ATOM 1724 O O . LEU A 1 230 ? -0.289 -33.858 -8.688 1.00 86.62 230 LEU A O 1
ATOM 1728 N N . GLY A 1 231 ? 1.556 -35.074 -8.301 1.00 84.94 231 GLY A N 1
ATOM 1729 C CA . GLY A 1 231 ? 2.198 -34.829 -9.599 1.00 84.94 231 GLY A CA 1
ATOM 1730 C C . GLY A 1 231 ? 2.796 -33.423 -9.729 1.00 84.94 231 GLY A C 1
ATOM 1731 O O . GLY A 1 231 ? 2.191 -32.539 -10.320 1.00 84.94 231 GLY A O 1
ATOM 1732 N N . ASP A 1 232 ? 4.001 -33.216 -9.195 1.00 80.25 232 ASP A N 1
ATOM 1733 C CA . ASP A 1 232 ? 4.742 -31.942 -9.236 1.00 80.25 232 ASP A CA 1
ATOM 1734 C C . ASP A 1 232 ? 5.084 -31.495 -10.680 1.00 80.25 232 ASP A C 1
ATOM 1736 O O . ASP A 1 232 ? 6.106 -31.894 -11.246 1.00 80.25 232 ASP A O 1
ATOM 1740 N N . THR A 1 233 ? 4.238 -30.645 -11.278 1.00 84.31 233 THR A N 1
ATOM 1741 C CA . THR A 1 233 ? 4.452 -30.020 -12.604 1.00 84.31 233 THR A CA 1
ATOM 1742 C C . THR A 1 233 ? 5.418 -28.845 -12.552 1.00 84.31 233 THR A C 1
ATOM 1744 O O . THR A 1 233 ? 5.901 -28.368 -13.581 1.00 84.31 233 THR A O 1
ATOM 1747 N N . SER A 1 234 ? 5.741 -28.385 -11.349 1.00 76.94 234 SER A N 1
ATOM 1748 C CA . SER A 1 234 ? 6.493 -27.165 -11.113 1.00 76.94 234 SER A CA 1
ATOM 1749 C C . SER A 1 234 ? 7.899 -27.221 -11.758 1.00 76.94 234 SER A C 1
ATOM 1751 O O . SER A 1 234 ? 8.401 -26.216 -12.260 1.00 76.94 234 SER A O 1
ATOM 1753 N N . ARG A 1 235 ? 8.463 -28.429 -11.917 1.00 73.38 235 ARG A N 1
ATOM 1754 C CA . ARG A 1 235 ? 9.729 -28.723 -12.625 1.00 73.38 235 ARG A CA 1
ATOM 1755 C C . ARG A 1 235 ? 9.788 -28.273 -14.091 1.00 73.38 235 ARG A C 1
ATOM 1757 O O . ARG A 1 235 ? 10.888 -28.047 -14.593 1.00 73.38 235 ARG A O 1
ATOM 1764 N N . TYR A 1 236 ? 8.655 -28.148 -14.785 1.00 78.19 236 TYR A N 1
ATOM 1765 C CA . TYR A 1 236 ? 8.617 -27.616 -16.159 1.00 78.19 236 TYR A CA 1
ATOM 1766 C C . TYR A 1 236 ? 8.836 -26.095 -16.207 1.00 78.19 236 TYR A C 1
ATOM 1768 O O . TYR A 1 236 ? 9.210 -25.561 -17.247 1.00 78.19 236 TYR A O 1
ATOM 1776 N N . PHE A 1 237 ? 8.661 -25.421 -15.069 1.00 78.00 237 PHE A N 1
ATOM 1777 C CA . PHE A 1 237 ? 8.851 -23.984 -14.867 1.00 78.00 237 PHE A CA 1
ATOM 1778 C C . PHE A 1 237 ? 10.129 -23.681 -14.061 1.00 78.00 237 PHE A C 1
ATOM 1780 O O . PHE A 1 237 ? 10.370 -22.544 -13.660 1.00 78.00 237 PHE A O 1
ATOM 1787 N N . ASP A 1 238 ? 10.960 -24.695 -13.805 1.00 83.19 238 ASP A N 1
ATOM 1788 C CA . ASP A 1 238 ? 12.264 -24.551 -13.163 1.00 83.19 238 ASP A CA 1
ATOM 1789 C C . ASP A 1 238 ? 13.336 -24.151 -14.184 1.00 83.19 238 ASP A C 1
ATOM 1791 O O . ASP A 1 238 ? 13.295 -24.538 -15.353 1.00 83.19 238 ASP A O 1
ATOM 1795 N N . CYS A 1 239 ? 14.347 -23.395 -13.745 1.00 83.81 239 CYS A N 1
ATOM 1796 C CA . CYS A 1 239 ? 15.432 -23.022 -14.643 1.00 83.81 239 CYS A CA 1
ATOM 1797 C C . CYS A 1 239 ? 16.216 -24.276 -15.062 1.00 83.81 239 CYS A C 1
ATOM 1799 O O . CYS A 1 239 ? 16.518 -25.152 -14.241 1.00 83.81 239 CYS A O 1
ATOM 1801 N N . ARG A 1 240 ? 16.619 -24.341 -16.339 1.00 81.31 240 ARG A N 1
ATOM 1802 C CA . ARG A 1 240 ? 17.230 -25.547 -16.937 1.00 81.31 240 ARG A CA 1
ATOM 1803 C C . ARG A 1 240 ? 18.436 -26.081 -16.146 1.00 81.31 240 ARG A C 1
ATOM 1805 O O . ARG A 1 240 ? 18.712 -27.279 -16.168 1.00 81.31 240 ARG A O 1
ATOM 1812 N N . LEU A 1 241 ? 19.150 -25.208 -15.428 1.00 84.25 241 LEU A N 1
ATOM 1813 C CA . LEU A 1 241 ? 20.282 -25.585 -14.582 1.00 84.25 241 LEU A CA 1
ATOM 1814 C C . LEU A 1 241 ? 19.862 -26.325 -13.296 1.00 84.25 241 LEU A C 1
ATOM 1816 O O . LEU A 1 241 ? 20.498 -27.323 -12.957 1.00 84.25 241 LEU A O 1
ATOM 1820 N N . CYS A 1 242 ? 18.816 -25.885 -12.588 1.00 84.56 242 CYS A N 1
ATOM 1821 C CA . CYS A 1 242 ? 18.293 -26.612 -11.422 1.00 84.56 242 CYS A CA 1
ATOM 1822 C C . CYS A 1 242 ? 17.707 -27.961 -11.829 1.00 84.56 242 CYS A C 1
ATOM 1824 O O . CYS A 1 242 ? 18.027 -28.975 -11.206 1.00 84.56 242 CYS A O 1
ATOM 1826 N N . THR A 1 243 ? 16.976 -27.996 -12.946 1.00 82.19 243 THR A N 1
ATOM 1827 C CA . THR A 1 243 ? 16.439 -29.227 -13.536 1.00 82.19 243 THR A CA 1
ATOM 1828 C C . THR A 1 243 ? 17.560 -30.214 -13.878 1.00 82.19 243 THR A C 1
ATOM 1830 O O . THR A 1 243 ? 17.513 -31.369 -13.454 1.00 82.19 243 THR A O 1
ATOM 1833 N N . LYS A 1 244 ? 18.642 -29.762 -14.538 1.00 83.38 244 LYS A N 1
ATOM 1834 C CA . LYS A 1 244 ? 19.829 -30.596 -14.826 1.00 83.38 244 LYS A CA 1
ATOM 1835 C C . LYS A 1 244 ? 20.548 -31.071 -13.555 1.00 83.38 244 LYS A C 1
ATOM 1837 O O . LYS A 1 244 ? 21.061 -32.186 -13.528 1.00 83.38 244 LYS A O 1
ATOM 1842 N N . ARG A 1 245 ? 20.563 -30.252 -12.497 1.00 84.25 245 ARG A N 1
ATOM 1843 C CA . ARG A 1 245 ? 21.112 -30.582 -11.167 1.00 84.25 245 ARG A CA 1
ATOM 1844 C C . ARG A 1 245 ? 20.169 -31.426 -10.295 1.00 84.25 245 ARG A C 1
ATOM 1846 O O . ARG A 1 245 ? 20.574 -31.798 -9.200 1.00 84.25 245 ARG A O 1
ATOM 1853 N N . ARG A 1 246 ? 18.948 -31.730 -10.760 1.00 81.06 246 ARG A N 1
ATOM 1854 C CA . ARG A 1 246 ? 17.896 -32.467 -10.032 1.00 81.06 246 ARG A CA 1
ATOM 1855 C C . ARG A 1 246 ? 17.539 -31.865 -8.661 1.00 81.06 246 ARG A C 1
ATOM 1857 O O . ARG A 1 246 ? 17.242 -32.598 -7.723 1.00 81.06 246 ARG A O 1
ATOM 1864 N N . ILE A 1 247 ? 17.540 -30.536 -8.547 1.00 82.06 247 ILE A N 1
ATOM 1865 C CA . ILE A 1 247 ? 17.103 -29.811 -7.340 1.00 82.06 247 ILE A CA 1
ATOM 1866 C C . ILE A 1 247 ? 15.886 -28.934 -7.656 1.00 82.06 247 ILE A C 1
ATOM 1868 O O . ILE A 1 247 ? 15.826 -28.360 -8.740 1.00 82.06 247 ILE A O 1
ATOM 1872 N N . ARG A 1 248 ? 14.938 -28.791 -6.714 1.00 75.50 248 ARG A N 1
ATOM 1873 C CA . ARG A 1 248 ? 13.793 -27.871 -6.886 1.00 75.50 248 ARG A CA 1
ATOM 1874 C C . ARG A 1 248 ? 14.287 -26.435 -7.011 1.00 75.50 248 ARG A C 1
ATOM 1876 O O . ARG A 1 248 ? 14.951 -25.952 -6.088 1.00 75.50 248 ARG A O 1
ATOM 1883 N N . CYS A 1 249 ? 13.951 -25.756 -8.101 1.00 80.31 249 CYS A N 1
ATOM 1884 C CA . CYS A 1 249 ? 14.222 -24.334 -8.269 1.00 80.31 249 CYS A CA 1
ATOM 1885 C C . CYS A 1 249 ? 13.372 -23.508 -7.293 1.00 80.31 249 CYS A C 1
ATOM 1887 O O . CYS A 1 249 ? 12.238 -23.853 -6.982 1.00 80.31 249 CYS A O 1
ATOM 1889 N N . ASP A 1 250 ? 13.925 -22.403 -6.815 1.00 79.75 250 ASP A N 1
ATOM 1890 C CA . ASP A 1 250 ? 13.237 -21.400 -5.990 1.00 79.75 250 ASP A CA 1
ATOM 1891 C C . ASP A 1 250 ? 12.502 -20.326 -6.824 1.00 79.75 250 ASP A C 1
ATOM 1893 O O . ASP A 1 250 ? 11.789 -19.497 -6.274 1.00 79.75 250 ASP A O 1
ATOM 1897 N N . ARG A 1 251 ? 12.663 -20.363 -8.156 1.00 71.88 251 ARG A N 1
ATOM 1898 C CA . ARG A 1 251 ? 12.019 -19.487 -9.157 1.00 71.88 251 ARG A CA 1
ATOM 1899 C C . ARG A 1 251 ? 12.142 -17.975 -8.926 1.00 71.88 251 ARG A C 1
ATOM 1901 O O . ARG A 1 251 ? 11.388 -17.217 -9.533 1.00 71.88 251 ARG A O 1
ATOM 1908 N N . THR A 1 252 ? 13.122 -17.504 -8.150 1.00 75.44 252 THR A N 1
ATOM 1909 C CA . THR A 1 252 ? 13.384 -16.062 -8.062 1.00 75.44 252 THR A CA 1
ATOM 1910 C C . THR A 1 252 ? 13.735 -15.499 -9.438 1.00 75.44 252 THR A C 1
ATOM 1912 O O . THR A 1 252 ? 14.623 -16.006 -10.127 1.00 75.44 252 THR A O 1
ATOM 1915 N N . LEU A 1 253 ? 13.043 -14.439 -9.851 1.00 63.22 253 LEU A N 1
ATOM 1916 C CA . LEU A 1 253 ? 13.332 -13.728 -11.094 1.00 63.22 253 LEU A CA 1
ATOM 1917 C C . LEU A 1 253 ? 14.467 -12.710 -10.869 1.00 63.22 253 LEU A C 1
ATOM 1919 O O . LEU A 1 253 ? 14.522 -12.100 -9.801 1.00 63.22 253 LEU A O 1
ATOM 1923 N N . PRO A 1 254 ? 15.375 -12.495 -11.843 1.00 65.50 254 PRO A N 1
ATOM 1924 C CA . PRO A 1 254 ? 15.485 -13.173 -13.143 1.00 65.50 254 PRO A CA 1
ATOM 1925 C C . PRO A 1 254 ? 16.264 -14.505 -13.091 1.00 65.50 254 PRO A C 1
ATOM 1927 O O . PRO A 1 254 ? 16.307 -15.247 -14.075 1.00 65.50 254 PRO A O 1
ATOM 1930 N N . HIS A 1 255 ? 16.919 -14.808 -11.968 1.00 78.19 255 HIS A N 1
ATOM 1931 C CA . HIS A 1 255 ? 17.810 -15.955 -11.797 1.00 78.19 255 HIS A CA 1
ATOM 1932 C C . HIS A 1 255 ? 17.561 -16.642 -10.459 1.00 78.19 255 HIS A C 1
ATOM 1934 O O . HIS A 1 255 ? 17.455 -15.970 -9.435 1.00 78.19 255 HIS A O 1
ATOM 1940 N N . CYS A 1 256 ? 17.544 -17.976 -10.463 1.00 84.62 256 CYS A N 1
ATOM 1941 C CA . CYS A 1 256 ? 17.262 -18.748 -9.261 1.00 84.62 256 CYS A CA 1
ATOM 1942 C C . CYS A 1 256 ? 18.330 -18.549 -8.176 1.00 84.62 256 CYS A C 1
ATOM 1944 O O . CYS A 1 256 ? 19.530 -18.686 -8.432 1.00 84.62 256 CYS A O 1
ATOM 1946 N N . HIS A 1 257 ? 17.917 -18.290 -6.941 1.00 81.81 257 HIS A N 1
ATOM 1947 C CA . HIS A 1 257 ? 18.811 -18.130 -5.804 1.00 81.81 257 HIS A CA 1
ATOM 1948 C C . HIS A 1 257 ? 19.647 -19.396 -5.556 1.00 81.81 257 HIS A C 1
ATOM 1950 O O . HIS A 1 257 ? 20.825 -19.291 -5.231 1.00 81.81 257 HIS A O 1
ATOM 1956 N N . LYS A 1 258 ? 19.131 -20.607 -5.812 1.00 80.88 258 LYS A N 1
ATOM 1957 C CA . LYS A 1 258 ? 19.897 -21.877 -5.729 1.00 80.88 258 LYS A CA 1
ATOM 1958 C C . LYS A 1 258 ? 20.962 -22.055 -6.823 1.00 80.88 258 LYS A C 1
ATOM 1960 O O . LYS A 1 258 ? 21.768 -22.993 -6.770 1.00 80.88 258 LYS A O 1
ATOM 1965 N N . CYS A 1 259 ? 20.955 -21.185 -7.826 1.00 84.19 259 CYS A N 1
ATOM 1966 C CA . CYS A 1 259 ? 21.936 -21.079 -8.897 1.00 84.19 259 CYS A CA 1
ATOM 1967 C C . CYS A 1 259 ? 22.991 -20.054 -8.471 1.00 84.19 259 CYS A C 1
ATOM 1969 O O . CYS A 1 259 ? 24.170 -20.385 -8.336 1.00 84.19 259 CYS A O 1
ATOM 1971 N N . THR A 1 260 ? 22.520 -18.846 -8.148 1.00 81.94 260 THR A N 1
ATOM 1972 C CA . THR A 1 260 ? 23.319 -17.686 -7.742 1.00 81.94 260 THR A CA 1
ATOM 1973 C C . THR A 1 260 ? 24.121 -17.948 -6.465 1.00 81.94 260 THR A C 1
ATOM 1975 O O . THR A 1 260 ? 25.316 -17.689 -6.443 1.00 81.94 260 THR A O 1
ATOM 1978 N N . SER A 1 261 ? 23.526 -18.572 -5.442 1.00 82.88 261 SER A N 1
ATOM 1979 C CA . SER A 1 261 ? 24.197 -18.932 -4.173 1.00 82.88 261 SER A CA 1
ATOM 1980 C C . SER A 1 261 ? 25.347 -19.934 -4.314 1.00 82.88 261 SER A C 1
ATOM 1982 O O . SER A 1 261 ? 26.138 -20.089 -3.389 1.00 82.88 261 SER A O 1
ATOM 1984 N N . ARG A 1 262 ? 25.465 -20.621 -5.460 1.00 80.06 262 ARG A N 1
ATOM 1985 C CA . ARG A 1 262 ? 26.616 -21.479 -5.791 1.00 80.06 262 ARG A CA 1
ATOM 1986 C C . ARG A 1 262 ? 27.481 -20.909 -6.920 1.00 80.06 262 ARG A C 1
ATOM 1988 O O . ARG A 1 262 ? 28.255 -21.653 -7.512 1.00 80.06 262 ARG A O 1
ATOM 1995 N N . ASN A 1 263 ? 27.341 -19.616 -7.229 1.00 80.19 263 ASN A N 1
ATOM 1996 C CA . ASN A 1 263 ? 28.025 -18.919 -8.324 1.00 80.19 263 ASN A CA 1
ATOM 1997 C C . ASN A 1 263 ? 2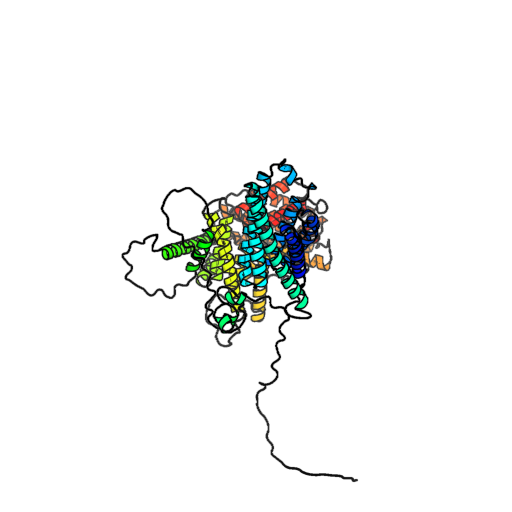7.840 -19.585 -9.704 1.00 80.19 263 ASN A C 1
ATOM 1999 O O . ASN A 1 263 ? 28.722 -19.527 -10.559 1.00 80.19 263 ASN A O 1
ATOM 2003 N N . LEU A 1 264 ? 26.690 -20.227 -9.940 1.00 83.19 264 LEU A N 1
ATOM 2004 C CA . LEU A 1 264 ? 26.380 -20.873 -11.214 1.00 83.19 264 LEU A CA 1
ATOM 2005 C C . LEU A 1 264 ? 25.477 -19.981 -12.073 1.00 83.19 264 LEU A C 1
ATOM 2007 O O . LEU A 1 264 ? 24.424 -19.534 -11.617 1.00 83.19 264 LEU A O 1
ATOM 2011 N N . SER A 1 265 ? 25.854 -19.796 -13.340 1.00 79.69 265 SER A N 1
ATOM 2012 C CA . SER A 1 265 ? 25.075 -19.009 -14.304 1.00 79.69 265 SER A CA 1
ATOM 2013 C C . SER A 1 265 ? 23.700 -19.640 -14.556 1.00 79.69 265 SER A C 1
ATOM 2015 O O . SER A 1 265 ? 23.583 -20.726 -15.130 1.00 79.69 265 SER A O 1
ATOM 2017 N N . CYS A 1 266 ? 22.647 -18.971 -14.086 1.00 79.56 266 CYS A N 1
ATOM 2018 C CA . CYS A 1 266 ? 21.268 -19.387 -14.300 1.00 79.56 266 CYS A CA 1
ATOM 2019 C C . CYS A 1 266 ? 20.818 -18.959 -15.706 1.00 79.56 266 CYS A C 1
ATOM 2021 O O . CYS A 1 266 ? 20.834 -17.763 -15.984 1.00 79.56 266 CYS A O 1
ATOM 2023 N N . PRO A 1 267 ? 20.317 -19.867 -16.565 1.00 75.88 267 PRO A N 1
ATOM 2024 C CA . PRO A 1 267 ? 19.806 -19.499 -17.891 1.00 75.88 267 PRO A CA 1
ATOM 2025 C C . PRO A 1 267 ? 18.489 -18.700 -17.844 1.00 75.88 267 PRO A C 1
ATOM 2027 O O . PRO A 1 267 ? 17.950 -18.350 -18.885 1.00 75.88 267 PRO A O 1
ATOM 2030 N N . GLY A 1 268 ? 17.962 -18.433 -16.645 1.00 74.81 268 GLY A N 1
ATOM 2031 C CA . GLY A 1 268 ? 16.650 -17.830 -16.436 1.00 74.81 268 GLY A CA 1
ATOM 2032 C C . GLY A 1 268 ? 15.513 -18.830 -16.637 1.00 74.81 268 GLY A C 1
ATOM 2033 O O . GLY A 1 268 ? 15.702 -20.047 -16.524 1.00 74.81 268 GLY A O 1
ATOM 2034 N N . PHE A 1 269 ? 14.335 -18.283 -16.910 1.00 74.94 269 PHE A N 1
ATOM 2035 C CA . PHE A 1 269 ? 13.097 -19.008 -17.165 1.00 74.94 269 PHE A CA 1
ATOM 2036 C C . PHE A 1 269 ? 12.627 -18.592 -18.553 1.00 74.94 269 PHE A C 1
ATOM 2038 O O . PHE A 1 269 ? 12.407 -17.404 -18.792 1.00 74.94 269 PHE A O 1
ATOM 2045 N N . ASP A 1 270 ? 12.529 -19.546 -19.477 1.00 54.50 270 ASP A N 1
ATOM 2046 C CA . ASP A 1 270 ? 12.020 -19.266 -20.815 1.00 54.50 270 ASP A CA 1
ATOM 2047 C C . ASP A 1 270 ? 10.548 -18.854 -20.689 1.00 54.50 270 ASP A C 1
ATOM 2049 O O . ASP A 1 270 ? 9.692 -19.676 -20.358 1.00 54.50 270 ASP A O 1
ATOM 2053 N N . ALA A 1 271 ? 10.248 -17.574 -20.917 1.00 50.09 271 ALA A N 1
ATOM 2054 C CA . ALA A 1 271 ? 8.870 -17.108 -20.932 1.00 50.09 271 ALA A CA 1
ATOM 2055 C C . ALA A 1 271 ? 8.103 -17.861 -22.027 1.00 50.09 271 ALA A C 1
ATOM 2057 O O . ALA A 1 271 ? 8.514 -17.856 -23.192 1.00 50.09 271 ALA A O 1
ATOM 2058 N N . PHE A 1 272 ? 6.980 -18.484 -21.659 1.00 40.59 272 PHE A N 1
ATOM 2059 C CA . PHE A 1 272 ? 6.052 -19.109 -22.601 1.00 40.59 272 PHE A CA 1
ATOM 2060 C C . PHE A 1 272 ? 5.437 -18.013 -23.489 1.00 40.59 272 PHE A C 1
ATOM 2062 O O . PHE A 1 272 ? 4.384 -17.451 -23.193 1.00 40.59 272 PHE A O 1
ATOM 2069 N N . GLN A 1 273 ? 6.129 -17.657 -24.575 1.00 35.78 273 GLN A N 1
ATOM 2070 C CA . GLN A 1 273 ? 5.644 -16.674 -25.537 1.00 35.78 273 GLN A CA 1
ATOM 2071 C C . GLN A 1 273 ? 4.485 -17.278 -26.332 1.00 35.78 273 GLN A C 1
ATOM 2073 O O . GLN A 1 273 ? 4.696 -17.936 -27.353 1.00 35.78 273 GLN A O 1
ATOM 2078 N N . LEU A 1 274 ? 3.255 -17.005 -25.892 1.00 33.81 274 LEU A N 1
ATOM 2079 C CA . LEU A 1 274 ? 2.049 -17.192 -26.696 1.00 33.81 274 LEU A CA 1
ATOM 2080 C C . LEU A 1 274 ? 2.073 -16.218 -27.883 1.00 33.81 274 LEU A C 1
ATOM 2082 O O . LEU A 1 274 ? 1.463 -15.150 -27.870 1.00 33.81 274 LEU A O 1
ATOM 2086 N N . LYS A 1 275 ? 2.812 -16.592 -28.933 1.00 29.25 275 LYS A N 1
ATOM 2087 C CA . LYS A 1 275 ? 2.773 -15.923 -30.233 1.00 29.25 275 LYS A CA 1
ATOM 2088 C C . LYS A 1 275 ? 1.454 -16.252 -30.919 1.00 29.25 275 LYS A C 1
ATOM 2090 O O . LYS A 1 275 ? 1.368 -17.205 -31.693 1.00 29.25 275 LYS A O 1
ATOM 2095 N N . TRP A 1 276 ? 0.445 -15.428 -30.650 1.00 27.42 276 TRP A N 1
ATOM 2096 C CA . TRP A 1 276 ? -0.785 -15.368 -31.431 1.00 27.42 276 TRP A CA 1
ATOM 2097 C C . TRP A 1 276 ? -0.440 -15.081 -32.896 1.00 27.42 276 TRP A C 1
ATOM 2099 O O . TRP A 1 276 ? -0.168 -13.947 -33.287 1.00 27.42 276 TRP A O 1
ATOM 2109 N N . THR A 1 277 ? -0.407 -16.134 -33.707 1.00 29.67 277 THR A N 1
ATOM 2110 C CA . THR A 1 277 ? -0.234 -16.035 -35.155 1.00 29.67 277 THR A CA 1
ATOM 2111 C C . THR A 1 277 ? -1.602 -15.754 -35.760 1.00 29.67 277 THR A C 1
ATOM 2113 O O . THR A 1 277 ? -2.470 -16.622 -35.792 1.00 29.67 277 THR A O 1
ATOM 2116 N N . GLN A 1 278 ? -1.826 -14.509 -36.187 1.00 31.53 278 GLN A N 1
ATOM 2117 C CA . GLN A 1 278 ? -3.082 -14.140 -36.832 1.00 31.53 278 GLN A CA 1
ATOM 2118 C C . GLN A 1 278 ? -3.217 -14.845 -38.184 1.00 31.53 278 GLN A C 1
ATOM 2120 O O . GLN A 1 278 ? -2.324 -14.782 -39.031 1.00 31.53 278 GLN A O 1
ATOM 2125 N N . ALA A 1 279 ? -4.357 -15.508 -38.368 1.00 26.23 279 ALA A N 1
ATOM 2126 C CA . ALA A 1 279 ? -4.749 -16.094 -39.637 1.00 26.23 279 ALA A CA 1
ATOM 2127 C C . ALA A 1 279 ? -5.032 -15.013 -40.696 1.00 26.23 279 ALA A C 1
ATOM 2129 O O . ALA A 1 279 ? -5.316 -13.853 -40.399 1.00 26.23 279 ALA A O 1
ATOM 2130 N N . ILE A 1 280 ? -4.954 -15.429 -41.955 1.00 35.53 280 ILE A N 1
ATOM 2131 C CA . ILE A 1 280 ? -5.129 -14.594 -43.144 1.00 35.53 280 ILE A CA 1
ATOM 2132 C C . ILE A 1 280 ? -6.581 -14.088 -43.233 1.00 35.53 280 ILE A C 1
ATOM 2134 O O . ILE A 1 280 ? -7.484 -14.915 -43.316 1.00 35.53 280 ILE A O 1
ATOM 2138 N N . THR A 1 281 ? -6.816 -12.769 -43.308 1.00 25.67 281 THR A N 1
ATOM 2139 C CA . THR A 1 281 ? -7.637 -12.111 -44.364 1.00 25.67 281 THR A CA 1
ATOM 2140 C C . THR A 1 281 ? -7.714 -10.575 -44.228 1.00 25.67 281 THR A C 1
ATOM 2142 O O . THR A 1 281 ? -7.330 -9.978 -43.231 1.00 25.67 281 THR A O 1
ATOM 2145 N N . HIS A 1 282 ? -8.135 -9.948 -45.326 1.00 26.50 282 HIS A N 1
ATOM 2146 C CA . HIS A 1 282 ? -8.016 -8.548 -45.741 1.00 26.50 282 HIS A CA 1
ATOM 2147 C C . HIS A 1 282 ? -8.558 -7.421 -44.818 1.00 26.50 282 HIS A C 1
ATOM 2149 O O . HIS A 1 282 ? -9.590 -7.536 -44.168 1.00 26.50 282 HIS A O 1
ATOM 2155 N N . LYS A 1 283 ? -7.874 -6.264 -44.906 1.00 27.86 283 LYS A N 1
ATOM 2156 C CA . LYS A 1 283 ? -8.315 -4.877 -44.590 1.00 27.86 283 LYS A CA 1
ATOM 2157 C C . LYS A 1 283 ? -9.696 -4.505 -45.198 1.00 27.86 283 LYS A C 1
ATOM 2159 O O . LYS A 1 283 ? -10.047 -5.118 -46.204 1.00 27.86 283 LYS A O 1
ATOM 2164 N N . PRO A 1 284 ? -10.316 -3.347 -44.838 1.00 40.56 284 PRO A N 1
ATOM 2165 C CA . PRO A 1 284 ? -10.197 -2.534 -43.606 1.00 40.56 284 PRO A CA 1
ATOM 2166 C C . PRO A 1 284 ? -11.546 -1.967 -43.066 1.00 40.56 284 PRO A C 1
ATOM 2168 O O . PRO A 1 284 ? -12.483 -1.761 -43.827 1.00 40.56 284 PRO A O 1
ATOM 2171 N N . SER A 1 285 ? -11.595 -1.533 -41.799 1.00 22.59 285 SER A N 1
ATOM 2172 C CA . SER A 1 285 ? -12.301 -0.298 -41.375 1.00 22.59 285 SER A CA 1
ATOM 2173 C C . SER A 1 285 ? -11.911 0.069 -39.936 1.00 22.59 285 SER A C 1
ATOM 2175 O O . SER A 1 285 ? -11.585 -0.813 -39.145 1.00 22.59 285 SER A O 1
ATOM 2177 N N . SER A 1 286 ? -11.899 1.357 -39.592 1.00 34.06 286 SER A N 1
ATOM 2178 C CA . SER A 1 286 ? -11.372 1.875 -38.322 1.00 34.06 286 SER A CA 1
ATOM 2179 C C . SER A 1 286 ? -12.455 2.481 -37.427 1.00 34.06 286 SER A C 1
ATOM 2181 O O . SER A 1 286 ? -13.063 3.476 -37.819 1.00 34.06 286 SER A O 1
ATOM 2183 N N . SER A 1 287 ? -12.604 1.984 -36.192 1.00 25.69 287 SER A N 1
ATOM 2184 C CA . SER A 1 287 ? -13.152 2.778 -35.080 1.00 25.69 287 SER A CA 1
ATOM 2185 C C . SER A 1 287 ? -12.765 2.225 -33.694 1.00 25.69 287 SER A C 1
ATOM 2187 O O . SER A 1 287 ? -13.319 1.224 -33.263 1.00 25.69 287 SER A O 1
ATOM 2189 N N . ILE A 1 288 ? -11.814 2.918 -33.047 1.00 35.41 288 ILE A N 1
ATOM 2190 C CA . ILE A 1 288 ? -11.711 3.279 -31.608 1.00 35.41 288 ILE A CA 1
ATOM 2191 C C . ILE A 1 288 ? -11.849 2.177 -30.512 1.00 35.41 288 ILE A C 1
ATOM 2193 O O . ILE A 1 288 ? -12.818 1.430 -30.485 1.00 35.41 288 ILE A O 1
ATOM 2197 N N . LYS A 1 289 ? -10.953 2.270 -29.500 1.00 29.11 289 LYS A N 1
ATOM 2198 C CA . LYS A 1 289 ? -10.902 1.609 -28.160 1.00 29.11 289 LYS A CA 1
ATOM 2199 C C . LYS A 1 289 ? -10.042 0.330 -28.044 1.00 29.11 289 LYS A C 1
ATOM 2201 O O . LYS A 1 289 ? -10.022 -0.481 -28.957 1.00 29.11 289 LYS A O 1
ATOM 2206 N N . ASP A 1 290 ? -9.316 0.081 -26.943 1.00 27.91 290 ASP A N 1
ATOM 2207 C CA . ASP A 1 290 ? -8.918 0.987 -25.843 1.00 27.91 290 ASP A CA 1
ATOM 2208 C C . ASP A 1 290 ? -7.592 0.570 -25.165 1.00 27.91 290 ASP A C 1
ATOM 2210 O O . ASP A 1 290 ? -7.049 -0.510 -25.395 1.00 27.91 290 ASP A O 1
ATOM 2214 N N . THR A 1 291 ? -7.060 1.462 -24.330 1.00 30.95 291 THR A N 1
ATOM 2215 C CA . THR A 1 291 ? -5.758 1.372 -23.646 1.00 30.95 291 THR A CA 1
ATOM 2216 C C . THR A 1 291 ? -5.597 0.230 -22.627 1.00 30.95 291 THR A C 1
ATOM 2218 O O . THR A 1 291 ? -6.187 0.276 -21.550 1.00 30.95 291 THR A O 1
ATOM 2221 N N . SER A 1 292 ? -4.646 -0.680 -22.869 1.00 30.31 292 SER A N 1
ATOM 2222 C CA . SER A 1 292 ? -3.995 -1.496 -21.815 1.00 30.31 292 SER A CA 1
ATOM 2223 C C . SER A 1 292 ? -2.475 -1.672 -22.003 1.00 30.31 292 SER A C 1
ATOM 2225 O O . SER A 1 292 ? -1.733 -1.788 -21.032 1.00 30.31 292 SER A O 1
ATOM 2227 N N . THR A 1 293 ? -1.966 -1.581 -23.236 1.00 33.56 293 THR A N 1
ATOM 2228 C CA . THR A 1 293 ? -0.573 -1.912 -23.605 1.00 33.56 293 THR A CA 1
ATOM 2229 C C . THR A 1 293 ? 0.482 -0.832 -23.308 1.00 33.56 293 THR A C 1
ATOM 2231 O O . THR A 1 293 ? 1.580 -0.880 -23.863 1.00 33.56 293 THR A O 1
ATOM 2234 N N . THR A 1 294 ? 0.170 0.198 -22.514 1.00 31.45 294 THR A N 1
ATOM 2235 C CA . THR A 1 294 ? 1.088 1.335 -22.269 1.00 31.45 294 THR A CA 1
ATOM 2236 C C . THR A 1 294 ? 1.923 1.171 -20.996 1.00 31.45 294 THR A C 1
ATOM 2238 O O . THR A 1 294 ? 3.032 1.690 -20.935 1.00 31.45 294 THR A O 1
ATOM 2241 N N . ALA A 1 295 ? 1.421 0.453 -19.986 1.00 31.33 295 ALA A N 1
ATOM 2242 C CA . ALA A 1 295 ? 2.126 0.283 -18.712 1.00 31.33 295 ALA A CA 1
ATOM 2243 C C . ALA A 1 295 ? 3.349 -0.644 -18.841 1.00 31.33 295 ALA A C 1
ATOM 2245 O O . ALA A 1 295 ? 4.434 -0.290 -18.390 1.00 31.33 295 ALA A O 1
ATOM 2246 N N . GLU A 1 296 ? 3.198 -1.780 -19.531 1.00 35.44 296 GLU A N 1
ATOM 2247 C CA . GLU A 1 296 ? 4.291 -2.744 -19.743 1.00 35.44 296 GLU A CA 1
ATOM 2248 C C . GLU A 1 296 ? 5.422 -2.176 -20.619 1.00 35.44 296 GLU A C 1
ATOM 2250 O O . GLU A 1 296 ? 6.598 -2.454 -20.378 1.00 35.44 296 GLU A O 1
ATOM 2255 N N . ARG A 1 297 ? 5.090 -1.308 -21.587 1.00 34.91 297 ARG A N 1
ATOM 2256 C CA . ARG A 1 297 ? 6.094 -0.622 -22.418 1.00 34.91 297 ARG A CA 1
ATOM 2257 C C . ARG A 1 297 ? 6.971 0.317 -21.592 1.00 34.91 297 ARG A C 1
ATOM 2259 O O . ARG A 1 297 ? 8.189 0.220 -21.688 1.00 34.91 297 ARG A O 1
ATOM 2266 N N . LEU A 1 298 ? 6.383 1.119 -20.699 1.00 36.34 298 LEU A N 1
ATOM 2267 C CA . LEU A 1 298 ? 7.129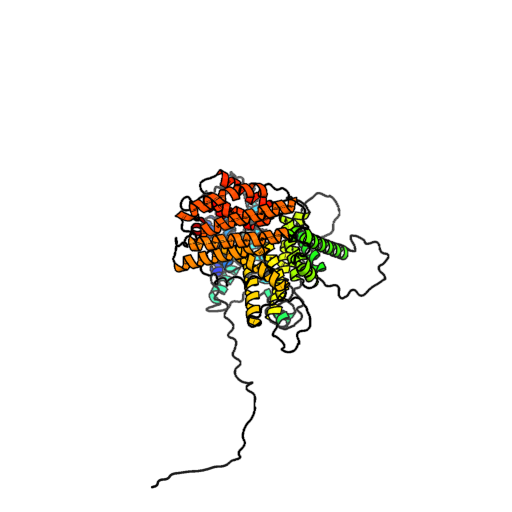 2.015 -19.802 1.00 36.34 298 LEU A CA 1
ATOM 2268 C C . LEU A 1 298 ? 8.118 1.268 -18.884 1.00 36.34 298 LEU A C 1
ATOM 2270 O O . LEU A 1 298 ? 9.206 1.776 -18.599 1.00 36.34 298 LEU A O 1
ATOM 2274 N N . SER A 1 299 ? 7.789 0.047 -18.443 1.00 37.34 299 SER A N 1
ATOM 2275 C CA . SER A 1 299 ? 8.717 -0.776 -17.652 1.00 37.34 299 SER A CA 1
ATOM 2276 C C . SER A 1 299 ? 9.944 -1.250 -18.440 1.00 37.34 299 SER A C 1
ATOM 2278 O O . SER A 1 299 ? 11.051 -1.229 -17.888 1.00 37.34 299 SER A O 1
ATOM 2280 N N . ASP A 1 300 ? 9.794 -1.619 -19.713 1.00 37.69 300 ASP A N 1
ATOM 2281 C CA . ASP A 1 300 ? 10.931 -1.975 -20.576 1.00 37.69 300 ASP A CA 1
ATOM 2282 C C . ASP A 1 300 ? 11.694 -0.728 -21.065 1.00 37.69 300 ASP A C 1
ATOM 2284 O O . ASP A 1 300 ? 12.923 -0.745 -21.148 1.00 37.69 300 ASP A O 1
ATOM 2288 N N . GLU A 1 301 ? 11.004 0.391 -21.312 1.00 37.41 301 GLU A N 1
ATOM 2289 C CA . GLU A 1 301 ? 11.594 1.699 -21.645 1.00 37.41 301 GLU A CA 1
ATOM 2290 C C . GLU A 1 301 ? 12.602 2.157 -20.577 1.00 37.41 301 GLU A C 1
ATOM 2292 O O . GLU A 1 301 ? 13.750 2.458 -20.912 1.00 37.41 301 GLU A O 1
ATOM 2297 N N . LEU A 1 302 ? 12.251 2.087 -19.287 1.00 38.66 302 LEU A N 1
ATOM 2298 C CA . LEU A 1 302 ? 13.163 2.457 -18.194 1.00 38.66 302 LEU A CA 1
ATOM 2299 C C . LEU A 1 302 ? 14.285 1.440 -17.912 1.00 38.66 302 LEU A C 1
ATOM 2301 O O . LEU A 1 302 ? 15.195 1.735 -17.138 1.00 38.66 302 LEU A O 1
ATOM 2305 N N . ALA A 1 303 ? 14.229 0.214 -18.443 1.00 38.31 303 ALA A N 1
ATOM 2306 C CA . ALA A 1 303 ? 15.247 -0.811 -18.166 1.00 38.31 303 ALA A CA 1
ATOM 2307 C C . ALA A 1 303 ? 16.577 -0.546 -18.898 1.00 38.31 303 ALA A C 1
ATOM 2309 O O . ALA A 1 303 ? 17.646 -0.904 -18.399 1.00 38.31 303 ALA A O 1
ATOM 2310 N N . VAL A 1 304 ? 16.523 0.114 -20.059 1.00 38.56 304 VAL A N 1
ATOM 2311 C CA . VAL A 1 304 ? 17.695 0.357 -20.918 1.00 38.56 304 VAL A CA 1
ATOM 2312 C C . VAL A 1 304 ? 18.567 1.512 -20.396 1.00 38.56 304 VAL A C 1
ATOM 2314 O O . VAL A 1 304 ? 19.786 1.470 -20.546 1.00 38.56 304 VAL A O 1
ATOM 2317 N N . ALA A 1 305 ? 17.989 2.504 -19.710 1.00 35.94 305 ALA A N 1
ATOM 2318 C CA . ALA A 1 305 ? 18.696 3.695 -19.206 1.00 35.94 305 ALA A CA 1
ATOM 2319 C C . ALA A 1 305 ? 19.595 3.465 -17.964 1.00 35.94 305 ALA A C 1
ATOM 2321 O O . ALA A 1 305 ? 20.205 4.400 -17.441 1.00 35.94 305 ALA A O 1
ATOM 2322 N N . ILE A 1 306 ? 19.676 2.232 -17.449 1.00 36.66 306 ILE A N 1
ATOM 2323 C CA . ILE A 1 306 ? 20.341 1.937 -16.165 1.00 36.66 306 ILE A CA 1
ATOM 2324 C C . ILE A 1 306 ? 21.806 1.474 -16.337 1.00 36.66 306 ILE A C 1
ATOM 2326 O O . ILE A 1 306 ? 22.561 1.492 -15.363 1.00 36.66 306 ILE A O 1
ATOM 2330 N N . ARG A 1 307 ? 22.259 1.124 -17.552 1.00 32.91 307 ARG A N 1
ATOM 2331 C CA . ARG A 1 307 ? 23.656 0.706 -17.794 1.00 32.91 307 ARG A CA 1
ATOM 2332 C C . ARG A 1 307 ? 24.641 1.890 -17.700 1.00 32.91 307 ARG A C 1
ATOM 2334 O O . ARG A 1 307 ? 24.368 2.920 -18.307 1.00 32.91 307 ARG A O 1
ATOM 2341 N N . PRO A 1 308 ? 25.787 1.752 -17.002 1.00 28.23 308 PRO A N 1
ATOM 2342 C CA . PRO A 1 308 ? 26.868 2.737 -17.057 1.00 28.23 308 PRO A CA 1
ATOM 2343 C C . PRO A 1 308 ? 27.547 2.770 -18.433 1.00 28.23 308 PRO A C 1
ATOM 2345 O O . PRO A 1 308 ? 27.744 1.725 -19.058 1.00 28.23 308 PRO A O 1
ATOM 2348 N N . GLU A 1 309 ? 27.973 3.954 -18.867 1.00 32.97 309 GLU A N 1
ATOM 2349 C CA . GLU A 1 309 ? 28.824 4.140 -20.046 1.00 32.97 309 GLU A CA 1
ATOM 2350 C C . GLU A 1 309 ? 30.243 3.610 -19.771 1.00 32.97 309 GLU A C 1
ATOM 2352 O O . GLU A 1 309 ? 31.080 4.308 -19.203 1.00 32.97 309 GLU A O 1
ATOM 2357 N N . ALA A 1 310 ? 30.515 2.359 -20.152 1.00 29.06 310 ALA A N 1
ATOM 2358 C CA . ALA A 1 310 ? 31.852 1.757 -20.032 1.00 29.06 310 ALA A CA 1
ATOM 2359 C C . ALA A 1 310 ? 32.368 1.072 -21.315 1.00 29.06 310 ALA A C 1
ATOM 2361 O O . ALA A 1 310 ? 33.575 0.915 -21.460 1.00 29.06 310 ALA A O 1
ATOM 2362 N N . ASP A 1 311 ? 31.490 0.717 -22.265 1.00 30.62 311 ASP A N 1
ATOM 2363 C CA . ASP A 1 311 ? 31.840 -0.071 -23.466 1.00 30.62 311 ASP A CA 1
ATOM 2364 C C . ASP A 1 311 ? 31.427 0.601 -24.795 1.00 30.62 311 ASP A C 1
ATOM 2366 O O . ASP A 1 311 ? 31.048 -0.052 -25.769 1.00 30.62 311 ASP A O 1
ATOM 2370 N N . ALA A 1 312 ? 31.528 1.930 -24.877 1.00 30.00 312 ALA A N 1
ATOM 2371 C CA . ALA A 1 312 ? 31.325 2.671 -26.124 1.00 30.00 312 ALA A CA 1
ATOM 2372 C C . ALA A 1 312 ? 32.585 2.646 -27.019 1.00 30.00 312 ALA A C 1
ATOM 2374 O O . ALA A 1 312 ? 33.265 3.658 -27.203 1.00 30.00 312 ALA A O 1
ATOM 2375 N N . LYS A 1 313 ? 32.912 1.489 -27.614 1.00 29.31 313 LYS A N 1
ATOM 2376 C CA . LYS A 1 313 ? 33.922 1.438 -28.687 1.00 29.31 313 LYS A CA 1
ATOM 2377 C C . LYS A 1 313 ? 33.370 2.061 -29.972 1.00 29.31 313 LYS A C 1
ATOM 2379 O O . LYS A 1 313 ? 32.621 1.434 -30.717 1.00 29.31 313 LYS A O 1
ATOM 2384 N N . SER A 1 314 ? 33.797 3.302 -30.206 1.00 33.72 314 SER A N 1
ATOM 2385 C CA . SER A 1 314 ? 33.684 4.077 -31.448 1.00 33.72 314 SER A CA 1
ATOM 2386 C C . SER A 1 314 ? 33.586 3.215 -32.717 1.00 33.72 314 SER A C 1
ATOM 2388 O O . SER A 1 314 ? 34.566 2.592 -33.123 1.00 33.72 314 SER A O 1
ATOM 2390 N N . SER A 1 315 ? 32.434 3.274 -33.387 1.00 33.62 315 SER A N 1
ATOM 2391 C CA . SER A 1 315 ? 32.248 2.826 -34.773 1.00 33.62 315 SER A CA 1
ATOM 2392 C C . SER A 1 315 ? 31.851 4.045 -35.611 1.00 33.62 315 SER A C 1
ATOM 2394 O O . SER A 1 315 ? 30.729 4.530 -35.500 1.00 33.62 315 SER A O 1
ATOM 2396 N N . GLN A 1 316 ? 32.788 4.588 -36.395 1.00 33.09 316 GLN A N 1
ATOM 2397 C CA . GLN A 1 316 ? 32.646 5.900 -37.055 1.00 33.09 316 GLN A CA 1
ATOM 2398 C C . GLN A 1 316 ? 31.777 5.894 -38.334 1.00 33.09 316 GLN A C 1
ATOM 2400 O O . GLN A 1 316 ? 31.500 6.955 -38.885 1.00 33.09 316 GLN A O 1
ATOM 2405 N N . ASP A 1 317 ? 31.278 4.734 -38.773 1.00 33.16 317 ASP A N 1
ATOM 2406 C CA . ASP A 1 317 ? 30.599 4.559 -40.073 1.00 33.16 317 ASP A CA 1
ATOM 2407 C C . ASP A 1 317 ? 29.102 4.952 -40.111 1.00 33.16 317 ASP A C 1
ATOM 2409 O O . ASP A 1 317 ? 28.430 4.773 -41.127 1.00 33.16 317 ASP A O 1
ATOM 2413 N N . ALA A 1 318 ? 28.536 5.488 -39.024 1.00 38.84 318 ALA A N 1
ATOM 2414 C CA . ALA A 1 318 ? 27.091 5.752 -38.909 1.00 38.84 318 ALA A CA 1
ATOM 2415 C C . ALA A 1 318 ? 26.645 7.182 -39.302 1.00 38.84 318 ALA A C 1
ATOM 2417 O O . ALA A 1 318 ? 25.485 7.541 -39.109 1.00 38.84 318 ALA A O 1
ATOM 2418 N N . LEU A 1 319 ? 27.537 8.014 -39.847 1.00 35.72 319 LEU A N 1
ATOM 2419 C CA . LEU A 1 319 ? 27.368 9.477 -39.875 1.00 35.72 319 LEU A CA 1
ATOM 2420 C C . LEU A 1 319 ? 26.405 10.066 -40.932 1.00 35.72 319 LEU A C 1
ATOM 2422 O O . LEU A 1 319 ? 26.252 11.283 -40.964 1.00 35.72 319 LEU A O 1
ATOM 2426 N N . TRP A 1 320 ? 25.751 9.265 -41.788 1.00 39.78 320 TRP A N 1
ATOM 2427 C CA . TRP A 1 320 ? 24.879 9.806 -42.856 1.00 39.78 320 TRP A CA 1
ATOM 2428 C C . TRP A 1 320 ? 23.603 9.004 -43.169 1.00 39.78 320 TRP A C 1
ATOM 2430 O O . TRP A 1 320 ? 23.160 8.934 -44.318 1.00 39.78 320 TRP A O 1
ATOM 2440 N N . ARG A 1 321 ? 22.977 8.382 -42.162 1.00 41.88 321 ARG A N 1
ATOM 2441 C CA . ARG A 1 321 ? 21.658 7.745 -42.327 1.00 41.88 321 ARG A CA 1
ATOM 2442 C C . ARG A 1 321 ? 20.600 8.536 -41.557 1.00 41.88 321 ARG A C 1
ATOM 2444 O O . ARG A 1 321 ? 20.712 8.689 -40.346 1.00 41.88 321 ARG A O 1
ATOM 2451 N N . ALA A 1 322 ? 19.586 9.047 -42.257 1.00 45.56 322 ALA A N 1
ATOM 2452 C CA . ALA A 1 322 ? 18.449 9.698 -41.609 1.00 45.56 322 ALA A CA 1
ATOM 2453 C C . ALA A 1 322 ? 17.689 8.655 -40.760 1.00 45.56 322 ALA A C 1
ATOM 2455 O O . ALA A 1 322 ? 17.316 7.615 -41.314 1.00 45.56 322 ALA A O 1
ATOM 2456 N N . PRO A 1 323 ? 17.482 8.885 -39.449 1.00 45.12 323 PRO A N 1
ATOM 2457 C CA . PRO A 1 323 ? 16.858 7.898 -38.572 1.00 45.12 323 PRO A CA 1
ATOM 2458 C C . PRO A 1 323 ? 15.393 7.682 -38.959 1.00 45.12 323 PRO A C 1
ATOM 2460 O O . PRO A 1 323 ? 14.663 8.639 -39.232 1.00 45.12 323 PRO A O 1
ATOM 2463 N N . SER A 1 324 ? 14.951 6.424 -38.979 1.00 48.69 324 SER A N 1
ATOM 2464 C CA . SER A 1 324 ? 13.567 6.072 -39.308 1.00 48.69 324 SER A CA 1
ATOM 2465 C C . SER A 1 324 ? 12.811 5.699 -38.026 1.00 48.69 324 SER A C 1
ATOM 2467 O O . SER A 1 324 ? 13.234 4.773 -37.325 1.00 48.69 324 SER A O 1
ATOM 2469 N N . PRO A 1 325 ? 11.675 6.354 -37.705 1.00 47.25 325 PRO A N 1
ATOM 2470 C CA . PRO A 1 325 ? 10.977 6.133 -36.435 1.00 47.25 325 PRO A CA 1
ATOM 2471 C C . PRO A 1 325 ? 10.603 4.673 -36.159 1.00 47.25 325 PRO A C 1
ATOM 2473 O O . PRO A 1 325 ? 10.555 4.272 -35.005 1.00 47.25 325 PRO A O 1
ATOM 2476 N N . THR A 1 326 ? 10.367 3.880 -37.209 1.00 50.09 326 THR A N 1
ATOM 2477 C CA . THR A 1 326 ? 9.986 2.460 -37.139 1.00 50.09 326 THR A CA 1
ATOM 2478 C C . THR A 1 326 ? 11.156 1.471 -37.162 1.00 50.09 326 THR A C 1
ATOM 2480 O O . THR A 1 326 ? 10.949 0.296 -36.869 1.00 50.09 326 THR A O 1
ATOM 2483 N N . GLY A 1 327 ? 12.361 1.905 -37.547 1.00 44.09 327 GLY A N 1
ATOM 2484 C CA . GLY A 1 327 ? 13.567 1.065 -37.568 1.00 44.09 327 GLY A CA 1
ATOM 2485 C C . GLY A 1 327 ? 14.419 1.216 -36.308 1.00 44.09 327 GLY A C 1
ATOM 2486 O O . GLY A 1 327 ? 14.966 0.236 -35.808 1.00 44.09 327 GLY A O 1
ATOM 2487 N N . ASP A 1 328 ? 14.463 2.427 -35.750 1.00 51.03 328 ASP A N 1
ATOM 2488 C CA . ASP A 1 328 ? 15.368 2.805 -34.661 1.00 51.03 328 ASP A CA 1
ATOM 2489 C C . ASP A 1 328 ? 14.670 2.831 -33.284 1.00 51.03 328 ASP A C 1
ATOM 2491 O O . ASP A 1 328 ? 15.066 3.581 -32.391 1.00 51.03 328 ASP A O 1
ATOM 2495 N N . HIS A 1 329 ? 13.626 2.009 -33.085 1.00 51.06 329 HIS A N 1
ATOM 2496 C CA . HIS A 1 329 ? 12.800 2.001 -31.863 1.00 51.06 329 HIS A CA 1
ATOM 2497 C C . HIS A 1 329 ? 13.624 1.944 -30.565 1.00 51.06 329 HIS A C 1
ATOM 2499 O O . HIS A 1 329 ? 13.334 2.694 -29.641 1.00 51.06 329 HIS A O 1
ATOM 2505 N N . ILE A 1 330 ? 14.674 1.113 -30.502 1.00 52.72 330 ILE A N 1
ATOM 2506 C CA . ILE A 1 330 ? 15.546 0.989 -29.316 1.00 52.72 330 ILE A CA 1
ATOM 2507 C C . ILE A 1 330 ? 16.269 2.313 -29.011 1.00 52.72 330 ILE A C 1
ATOM 2509 O O . ILE A 1 330 ? 16.431 2.672 -27.845 1.00 52.72 330 ILE A O 1
ATOM 2513 N N . LEU A 1 331 ? 16.669 3.059 -30.045 1.00 51.91 331 LEU A N 1
ATOM 2514 C CA . LEU A 1 3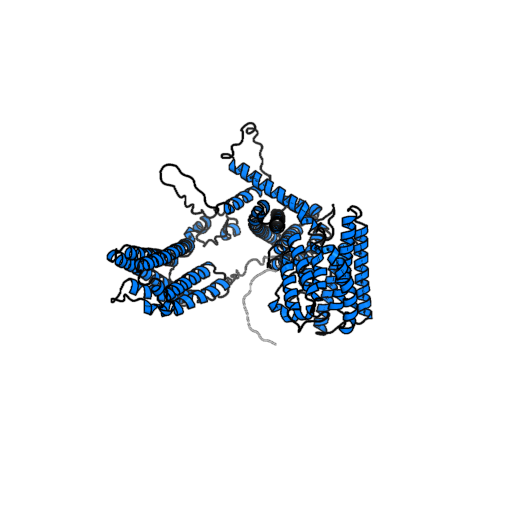31 ? 17.334 4.354 -29.908 1.00 51.91 331 LEU A CA 1
ATOM 2515 C C . LEU A 1 331 ? 16.346 5.417 -29.407 1.00 51.91 331 LEU A C 1
ATOM 2517 O O . LEU A 1 331 ? 16.632 6.124 -28.443 1.00 51.91 331 LEU A O 1
ATOM 2521 N N . VAL A 1 332 ? 15.150 5.478 -30.006 1.00 56.19 332 VAL A N 1
ATOM 2522 C CA . VAL A 1 332 ? 14.061 6.383 -29.591 1.00 56.19 332 VAL A CA 1
ATOM 2523 C C . VAL A 1 332 ? 13.644 6.099 -28.145 1.00 56.19 332 VAL A C 1
ATOM 2525 O O . VAL A 1 332 ? 13.493 7.026 -27.355 1.00 56.19 332 VAL A O 1
ATOM 2528 N N . GLN A 1 333 ? 13.529 4.827 -27.768 1.00 58.00 333 GLN A N 1
ATOM 2529 C CA . GLN A 1 333 ? 13.208 4.355 -26.421 1.00 58.00 333 GLN A CA 1
ATOM 2530 C C . GLN A 1 333 ? 14.292 4.737 -25.404 1.00 58.00 333 GLN A C 1
ATOM 2532 O O . GLN A 1 333 ? 13.975 5.266 -24.338 1.00 58.00 333 GLN A O 1
ATOM 2537 N N . HIS A 1 334 ? 15.569 4.560 -25.755 1.00 57.19 334 HIS A N 1
ATOM 2538 C CA . HIS A 1 334 ? 16.688 4.973 -24.911 1.00 57.19 334 HIS A CA 1
ATOM 2539 C C . HIS A 1 334 ? 16.721 6.495 -24.706 1.00 57.19 334 HIS A C 1
ATOM 2541 O O . HIS A 1 334 ? 16.725 6.950 -23.564 1.00 57.19 334 HIS A O 1
ATOM 2547 N N . HIS A 1 335 ? 16.642 7.289 -25.781 1.00 61.88 335 HIS A N 1
ATOM 2548 C CA . HIS A 1 335 ? 16.577 8.752 -25.688 1.00 61.88 335 HIS A CA 1
ATOM 2549 C C . HIS A 1 335 ? 15.363 9.238 -24.883 1.00 61.88 335 HIS A C 1
ATOM 2551 O O . HIS A 1 335 ? 15.498 10.163 -24.084 1.00 61.88 335 HIS A O 1
ATOM 2557 N N . SER A 1 336 ? 14.200 8.597 -25.039 1.00 68.06 336 SER A N 1
ATOM 2558 C CA . SER A 1 336 ? 12.981 8.953 -24.298 1.00 68.06 336 SER A CA 1
ATOM 2559 C C . SER A 1 336 ? 13.117 8.674 -22.798 1.00 68.06 336 SER A C 1
ATOM 2561 O O . SER A 1 336 ? 12.738 9.514 -21.982 1.00 68.06 336 SER A O 1
ATOM 2563 N N . SER A 1 337 ? 13.715 7.538 -22.414 1.00 70.69 337 SER A N 1
ATOM 2564 C CA . SER A 1 337 ? 13.969 7.233 -21.002 1.00 70.69 337 SER A CA 1
ATOM 2565 C C . SER A 1 337 ? 15.051 8.128 -20.395 1.00 70.69 337 SER A C 1
ATOM 2567 O O . SER A 1 337 ? 14.916 8.504 -19.233 1.00 70.69 337 SER A O 1
ATOM 2569 N N . THR A 1 338 ? 16.103 8.482 -21.138 1.00 75.88 338 THR A N 1
ATOM 2570 C CA . THR A 1 338 ? 17.138 9.410 -20.655 1.00 75.88 338 THR A CA 1
ATOM 2571 C C . THR A 1 338 ? 16.551 10.807 -20.451 1.00 75.88 338 THR A C 1
ATOM 2573 O O . THR A 1 338 ? 16.662 11.352 -19.358 1.00 75.88 338 THR A O 1
ATOM 2576 N N . ALA A 1 339 ? 15.790 11.327 -21.422 1.00 77.06 339 ALA A N 1
ATOM 2577 C CA . ALA A 1 339 ? 15.095 12.609 -21.293 1.00 77.06 339 ALA A CA 1
ATOM 2578 C C . ALA A 1 339 ? 14.088 12.636 -20.124 1.00 77.06 339 ALA A C 1
ATOM 2580 O O . ALA A 1 339 ? 13.939 13.664 -19.461 1.00 77.06 339 ALA A O 1
ATOM 2581 N N . PHE A 1 340 ? 13.413 11.516 -19.836 1.00 85.50 340 PHE A N 1
ATOM 2582 C CA . PHE A 1 340 ? 12.578 11.386 -18.640 1.00 85.50 340 PHE A CA 1
ATOM 2583 C C . PHE A 1 340 ? 13.411 11.471 -17.351 1.00 85.50 340 PHE A C 1
ATOM 2585 O O . PHE A 1 340 ? 13.071 12.255 -16.463 1.00 85.50 340 PHE A O 1
ATOM 2592 N N . CYS A 1 341 ? 14.513 10.719 -17.256 1.00 86.44 341 CYS A N 1
ATOM 2593 C CA . CYS A 1 341 ? 15.412 10.750 -16.101 1.00 86.44 341 CYS A CA 1
ATOM 2594 C C . CYS A 1 341 ? 15.985 12.152 -15.851 1.00 86.44 341 CYS A C 1
ATOM 2596 O O . CYS A 1 341 ? 15.901 12.650 -14.729 1.00 86.44 341 CYS A O 1
ATOM 2598 N N . ASP A 1 342 ? 16.494 12.815 -16.889 1.00 86.56 342 ASP A N 1
ATOM 2599 C CA . ASP A 1 342 ? 17.061 14.163 -16.793 1.00 86.56 342 ASP A CA 1
ATOM 2600 C C . ASP A 1 342 ? 16.005 15.176 -16.339 1.00 86.56 342 ASP A C 1
ATOM 2602 O O . ASP A 1 342 ? 16.252 15.991 -15.447 1.00 86.56 342 ASP A O 1
ATOM 2606 N N . LYS A 1 343 ? 14.783 15.079 -16.880 1.00 90.31 343 LYS A N 1
ATOM 2607 C CA . LYS A 1 343 ? 13.660 15.923 -16.463 1.00 90.31 343 LYS A CA 1
ATOM 2608 C C . LYS A 1 343 ? 13.270 15.690 -15.002 1.00 90.31 343 LYS A C 1
ATOM 2610 O O . LYS A 1 343 ? 12.990 16.660 -14.301 1.00 90.31 343 LYS A O 1
ATOM 2615 N N . MET A 1 344 ? 13.241 14.442 -14.531 1.00 94.25 344 MET A N 1
ATOM 2616 C CA . MET A 1 344 ? 12.914 14.129 -13.134 1.00 94.25 344 MET A CA 1
ATOM 2617 C C . MET A 1 344 ? 14.024 14.571 -12.170 1.00 94.25 344 MET A C 1
ATOM 2619 O O . MET A 1 344 ? 13.710 15.132 -11.126 1.00 94.25 344 MET A O 1
ATOM 2623 N N . LEU A 1 345 ? 15.307 14.419 -12.519 1.00 92.56 345 LEU A N 1
ATOM 2624 C CA . LEU A 1 345 ? 16.418 14.938 -11.704 1.00 92.56 345 LEU A CA 1
ATOM 2625 C C . LEU A 1 345 ? 16.457 16.475 -11.687 1.00 92.56 345 LEU A C 1
ATOM 2627 O O . LEU A 1 345 ? 16.737 17.073 -10.648 1.00 92.56 345 LEU A O 1
ATOM 2631 N N . HIS A 1 346 ? 16.116 17.131 -12.799 1.00 92.12 346 HIS A N 1
ATOM 2632 C CA . HIS A 1 346 ? 15.948 18.584 -12.839 1.00 92.12 346 HIS A CA 1
ATOM 2633 C C . HIS A 1 346 ? 14.760 19.045 -11.979 1.00 92.12 346 HIS A C 1
ATOM 2635 O O . HIS A 1 346 ? 14.893 19.982 -11.193 1.00 92.12 346 HIS A O 1
ATOM 2641 N N . TYR A 1 347 ? 13.617 18.356 -12.062 1.00 94.44 347 TYR A N 1
ATOM 2642 C CA . TYR A 1 347 ? 12.454 18.627 -11.214 1.00 94.44 347 TYR A CA 1
ATOM 2643 C C . TYR A 1 347 ? 12.765 18.399 -9.726 1.00 94.44 347 TYR A C 1
ATOM 2645 O O . TYR A 1 347 ? 12.405 19.232 -8.897 1.00 94.44 347 TYR A O 1
ATOM 2653 N N . PHE A 1 348 ? 13.514 17.343 -9.385 1.00 95.31 348 PHE A N 1
ATOM 2654 C CA . PHE A 1 348 ? 14.031 17.126 -8.034 1.00 95.31 348 PHE A CA 1
ATOM 2655 C C . PHE A 1 348 ? 14.845 18.336 -7.556 1.00 95.31 348 PHE A C 1
ATOM 2657 O O . PHE A 1 348 ? 14.520 18.947 -6.540 1.00 95.31 348 PHE A O 1
ATOM 2664 N N . HIS A 1 349 ? 15.857 18.734 -8.331 1.00 92.62 349 HIS A N 1
ATOM 2665 C CA . HIS A 1 349 ? 16.756 19.846 -8.021 1.00 92.62 349 HIS A CA 1
ATOM 2666 C C . HIS A 1 349 ? 16.036 21.194 -7.826 1.00 92.62 349 HIS A C 1
ATOM 2668 O O . HIS A 1 349 ? 16.415 21.970 -6.942 1.00 92.62 349 HIS A O 1
ATOM 2674 N N . VAL A 1 350 ? 15.047 21.505 -8.672 1.00 90.88 350 VAL A N 1
ATOM 2675 C CA . VAL A 1 350 ? 14.384 22.821 -8.707 1.00 90.88 350 VAL A CA 1
ATOM 2676 C C . VAL A 1 350 ? 13.152 22.889 -7.804 1.00 90.88 350 VAL A C 1
ATOM 2678 O O . VAL A 1 350 ? 12.955 23.916 -7.166 1.00 90.88 350 VAL A O 1
ATOM 2681 N N . ILE A 1 351 ? 12.336 21.832 -7.737 1.00 90.94 351 ILE A N 1
ATOM 2682 C CA . ILE A 1 351 ? 11.010 21.863 -7.093 1.00 90.94 351 ILE A CA 1
ATOM 2683 C C . ILE A 1 351 ? 10.959 21.041 -5.804 1.00 90.94 351 ILE A C 1
ATOM 2685 O O . ILE A 1 351 ? 10.397 21.516 -4.823 1.00 90.94 351 ILE A O 1
ATOM 2689 N N . VAL A 1 352 ? 11.551 19.841 -5.775 1.00 93.56 352 VAL A N 1
ATOM 2690 C CA . VAL A 1 352 ? 11.468 18.963 -4.590 1.00 93.56 352 VAL A CA 1
ATOM 2691 C C . VAL A 1 352 ? 12.438 19.404 -3.499 1.00 93.56 352 VAL A C 1
ATOM 2693 O O . VAL A 1 352 ? 12.035 19.559 -2.355 1.00 93.56 352 VAL A O 1
ATOM 2696 N N . VAL A 1 353 ? 13.707 19.656 -3.832 1.00 92.12 353 VAL A N 1
ATOM 2697 C CA . VAL A 1 353 ? 14.740 19.998 -2.836 1.00 92.12 353 VAL A CA 1
ATOM 2698 C C . VAL A 1 353 ? 14.395 21.210 -1.945 1.00 92.12 353 VAL A C 1
ATOM 2700 O O . VAL A 1 353 ? 14.637 21.109 -0.742 1.00 92.12 353 VAL A O 1
ATOM 2703 N N . PRO A 1 354 ? 13.784 22.310 -2.440 1.00 88.50 354 PRO A N 1
ATOM 2704 C CA . PRO A 1 354 ? 13.308 23.395 -1.575 1.00 88.50 354 PRO A CA 1
ATOM 2705 C C . PRO A 1 354 ? 12.244 22.989 -0.541 1.00 88.50 354 PRO A C 1
ATOM 2707 O O . PRO A 1 354 ? 12.019 23.739 0.400 1.00 88.50 354 PRO A O 1
ATOM 2710 N N . ARG A 1 355 ? 11.565 21.846 -0.723 1.00 87.88 355 ARG A N 1
ATOM 2711 C CA . ARG A 1 355 ? 10.556 21.292 0.202 1.00 87.88 355 ARG A CA 1
ATOM 2712 C C . ARG A 1 355 ? 11.139 20.354 1.258 1.00 87.88 355 ARG A C 1
ATOM 2714 O O . ARG A 1 355 ? 10.419 19.947 2.161 1.00 87.88 355 ARG A O 1
ATOM 2721 N N . LEU A 1 356 ? 12.419 20.000 1.136 1.00 87.50 356 LEU A N 1
ATOM 2722 C CA . LEU A 1 356 ? 13.133 19.137 2.084 1.00 87.50 356 LEU A CA 1
ATOM 2723 C C . LEU A 1 356 ? 13.924 19.951 3.127 1.00 87.50 356 LEU A C 1
ATOM 2725 O O . LEU A 1 356 ? 14.723 19.393 3.866 1.00 87.50 356 LEU A O 1
ATOM 2729 N N . THR A 1 357 ? 13.773 21.280 3.165 1.00 82.75 357 THR A N 1
ATOM 2730 C CA . THR A 1 357 ? 14.528 22.169 4.063 1.00 82.75 357 THR A CA 1
ATOM 2731 C C . THR A 1 357 ? 13.700 23.381 4.474 1.00 82.75 357 THR A C 1
ATOM 2733 O O . THR A 1 357 ? 12.957 23.936 3.674 1.00 82.75 357 THR A O 1
ATOM 2736 N N . TRP A 1 358 ? 13.910 23.861 5.700 1.00 79.19 358 TRP A N 1
ATOM 2737 C CA . TRP A 1 358 ? 13.273 25.069 6.236 1.00 79.19 358 TRP A CA 1
ATOM 2738 C C . TRP A 1 358 ? 13.590 26.338 5.440 1.00 79.19 358 TRP A C 1
ATOM 2740 O O . TRP A 1 358 ? 12.757 27.236 5.322 1.00 79.19 358 TRP A O 1
ATOM 2750 N N . LEU A 1 359 ? 14.818 26.431 4.926 1.00 79.75 359 LEU A N 1
ATOM 2751 C CA . LEU A 1 359 ? 15.263 27.512 4.058 1.00 79.75 359 LEU A CA 1
ATOM 2752 C C . LEU A 1 359 ? 16.157 26.925 2.974 1.00 79.75 359 LEU A C 1
ATOM 2754 O O . LEU A 1 359 ? 17.147 26.246 3.263 1.00 79.75 359 LEU A O 1
ATOM 2758 N N . ASP A 1 360 ? 15.798 27.174 1.720 1.00 82.12 360 ASP A N 1
ATOM 2759 C CA . ASP A 1 360 ? 16.567 26.671 0.594 1.00 82.12 360 ASP A CA 1
ATOM 2760 C C . ASP A 1 360 ? 17.732 27.599 0.250 1.00 82.12 360 ASP A C 1
ATOM 2762 O O . ASP A 1 360 ? 17.574 28.813 0.185 1.00 82.12 360 ASP A O 1
ATOM 2766 N N . SER A 1 361 ? 18.913 27.031 0.006 1.00 78.38 361 SER A N 1
ATOM 2767 C CA . SER A 1 361 ? 20.127 27.796 -0.284 1.00 78.38 361 SER A CA 1
ATOM 2768 C C . SER A 1 361 ? 20.932 27.185 -1.431 1.00 78.38 361 SER A C 1
ATOM 2770 O O . SER A 1 361 ? 20.770 26.019 -1.802 1.00 78.38 361 SER A O 1
ATOM 2772 N N . VAL A 1 362 ? 21.858 27.971 -1.986 1.00 74.75 362 VAL A N 1
ATOM 2773 C CA . VAL A 1 362 ? 22.787 27.500 -3.031 1.00 74.75 362 VAL A CA 1
ATOM 2774 C C . VAL A 1 362 ? 23.710 26.372 -2.551 1.00 74.75 362 VAL A C 1
ATOM 2776 O O . VAL A 1 362 ? 24.186 25.584 -3.363 1.00 74.75 362 VAL A O 1
ATOM 2779 N N . ASP A 1 363 ? 23.923 26.261 -1.238 1.00 76.94 363 ASP A N 1
ATOM 2780 C CA . ASP A 1 363 ? 24.760 25.243 -0.602 1.00 76.94 363 ASP A CA 1
ATOM 2781 C C . ASP A 1 363 ? 23.953 24.046 -0.055 1.00 76.94 363 ASP A C 1
ATOM 2783 O O . ASP A 1 363 ? 24.493 23.236 0.698 1.00 76.94 363 ASP A O 1
ATOM 2787 N N . ASN A 1 364 ? 22.679 23.900 -0.453 1.00 85.00 364 ASN A N 1
ATOM 2788 C CA . ASN A 1 364 ? 21.796 22.814 -0.016 1.00 85.00 364 ASN A CA 1
ATOM 2789 C C . ASN A 1 364 ? 22.455 21.420 -0.218 1.00 85.00 364 ASN A C 1
ATOM 2791 O O . ASN A 1 364 ? 22.783 21.063 -1.361 1.00 85.00 364 ASN A O 1
ATOM 2795 N N . PRO A 1 365 ? 22.628 20.605 0.848 1.00 88.06 365 PRO A N 1
ATOM 2796 C CA . PRO A 1 365 ? 23.295 19.303 0.773 1.00 88.06 365 PRO A CA 1
ATOM 2797 C C . PRO A 1 365 ? 22.664 18.323 -0.223 1.00 88.06 365 PRO A C 1
ATOM 2799 O O . PRO A 1 365 ? 23.397 17.583 -0.889 1.00 88.06 365 PRO A O 1
ATOM 2802 N N . TRP A 1 366 ? 21.338 18.356 -0.410 1.00 91.31 366 TRP A N 1
ATOM 2803 C CA . TRP A 1 366 ? 20.660 17.519 -1.404 1.00 91.31 366 TRP A CA 1
ATOM 2804 C C . TRP A 1 366 ? 21.148 17.816 -2.832 1.00 91.31 366 TRP A C 1
ATOM 2806 O O . TRP A 1 366 ? 21.354 16.883 -3.609 1.00 91.31 366 TRP A O 1
ATOM 2816 N N . ARG A 1 367 ? 21.426 19.085 -3.173 1.00 89.31 367 ARG A N 1
ATOM 2817 C CA . ARG A 1 367 ? 22.002 19.469 -4.481 1.00 89.31 367 ARG A CA 1
ATOM 2818 C C . ARG A 1 367 ? 23.504 19.248 -4.550 1.00 89.31 367 ARG A C 1
ATOM 2820 O O . ARG A 1 367 ? 24.001 18.700 -5.526 1.00 89.31 367 ARG A O 1
ATOM 2827 N N . LYS A 1 368 ? 24.232 19.727 -3.540 1.00 87.38 368 LYS A N 1
ATOM 2828 C CA . LYS A 1 368 ? 25.695 19.853 -3.590 1.00 87.38 368 LYS A CA 1
ATOM 2829 C C . LYS A 1 368 ? 26.418 18.534 -3.323 1.00 87.38 368 LYS A C 1
ATOM 2831 O O . LYS A 1 368 ? 27.522 18.339 -3.822 1.00 87.38 368 LYS A O 1
ATOM 2836 N N . ALA A 1 369 ? 25.807 17.645 -2.540 1.00 87.12 369 ALA A N 1
ATOM 2837 C CA . ALA A 1 369 ? 26.454 16.440 -2.036 1.00 87.12 369 ALA A CA 1
ATOM 2838 C C . ALA A 1 369 ? 25.689 15.146 -2.367 1.00 87.12 369 ALA A C 1
ATOM 2840 O O . ALA A 1 369 ? 26.327 14.177 -2.770 1.00 87.12 369 ALA A O 1
ATOM 2841 N N . ILE A 1 370 ? 24.352 15.118 -2.274 1.00 91.38 370 ILE A N 1
ATOM 2842 C CA . ILE A 1 370 ? 23.568 13.908 -2.593 1.00 91.38 370 ILE A CA 1
ATOM 2843 C C . ILE A 1 370 ? 23.386 13.721 -4.106 1.00 91.38 370 ILE A C 1
ATOM 2845 O O . ILE A 1 370 ? 23.691 12.648 -4.627 1.00 91.38 370 ILE A O 1
ATOM 2849 N N . LEU A 1 371 ? 22.930 14.745 -4.837 1.00 90.12 371 LEU A N 1
ATOM 2850 C CA . LEU A 1 371 ? 22.641 14.632 -6.274 1.00 90.12 371 LEU A CA 1
ATOM 2851 C C . LEU A 1 371 ? 23.839 14.124 -7.117 1.00 90.12 371 LEU A C 1
ATOM 2853 O O . LEU A 1 371 ? 23.619 13.233 -7.941 1.00 90.12 371 LEU A O 1
ATOM 2857 N N . PRO A 1 372 ? 25.105 14.544 -6.892 1.00 88.50 372 PRO A N 1
ATOM 2858 C CA . PRO A 1 372 ? 26.261 14.003 -7.621 1.00 88.50 372 PRO A CA 1
ATOM 2859 C C . PRO A 1 372 ? 26.544 12.512 -7.360 1.00 88.50 372 PRO A C 1
ATOM 2861 O O . PRO A 1 372 ? 27.207 11.855 -8.164 1.00 88.50 372 PRO A O 1
ATOM 2864 N N . LEU A 1 373 ? 26.042 11.941 -6.257 1.00 86.06 373 LEU A N 1
ATOM 2865 C CA . LEU A 1 373 ? 26.198 10.515 -5.948 1.00 86.06 373 LEU A CA 1
ATOM 2866 C C . LEU A 1 373 ? 25.252 9.623 -6.766 1.00 86.06 373 LEU A C 1
ATOM 2868 O O . LEU A 1 373 ? 25.489 8.416 -6.845 1.00 86.06 373 LEU A O 1
ATOM 2872 N N . THR A 1 374 ? 24.241 10.183 -7.440 1.00 86.31 374 THR A N 1
ATOM 2873 C CA . THR A 1 374 ? 23.364 9.426 -8.357 1.00 86.31 374 THR A CA 1
ATOM 2874 C C . THR A 1 374 ? 24.134 8.787 -9.518 1.00 86.31 374 THR A C 1
ATOM 2876 O O . THR A 1 374 ? 23.821 7.668 -9.920 1.00 86.31 374 THR A O 1
ATOM 2879 N N . CYS A 1 375 ? 25.212 9.422 -9.992 1.00 79.62 375 CYS A N 1
ATOM 2880 C CA . CYS A 1 375 ? 26.117 8.852 -10.996 1.00 79.62 375 CYS A CA 1
ATOM 2881 C C . CYS A 1 375 ? 26.888 7.620 -10.485 1.00 79.62 375 CYS A C 1
ATOM 2883 O O . CYS A 1 375 ? 27.391 6.828 -11.277 1.00 79.62 375 CYS A O 1
ATOM 2885 N N . ARG A 1 376 ? 27.000 7.455 -9.159 1.00 79.44 376 ARG A N 1
ATOM 2886 C CA . ARG A 1 376 ? 27.767 6.386 -8.495 1.00 79.44 376 ARG A CA 1
ATOM 2887 C C . ARG A 1 376 ? 26.893 5.299 -7.870 1.00 79.44 376 ARG A C 1
ATOM 2889 O O . ARG A 1 376 ? 27.408 4.228 -7.560 1.00 79.44 376 ARG A O 1
ATOM 2896 N N . SER A 1 377 ? 25.599 5.555 -7.673 1.00 85.75 377 SER A N 1
ATOM 2897 C CA . SER A 1 377 ? 24.663 4.612 -7.060 1.00 85.75 377 SER A CA 1
ATOM 2898 C C . SER A 1 377 ? 23.339 4.548 -7.808 1.00 85.75 377 SER A C 1
ATOM 2900 O O . SER A 1 377 ? 22.566 5.507 -7.842 1.00 85.75 377 SER A O 1
ATOM 2902 N N . ALA A 1 378 ? 23.043 3.364 -8.348 1.00 85.62 378 ALA A N 1
ATOM 2903 C CA . ALA A 1 378 ? 21.768 3.090 -8.991 1.00 85.62 378 ALA A CA 1
ATOM 2904 C C . ALA A 1 378 ? 20.585 3.168 -8.009 1.00 85.62 378 ALA A C 1
ATOM 2906 O O . ALA A 1 378 ? 19.537 3.662 -8.407 1.00 85.62 378 ALA A O 1
ATOM 2907 N N . SER A 1 379 ? 20.742 2.741 -6.746 1.00 90.25 379 SER A N 1
ATOM 2908 C CA . SER A 1 379 ? 19.649 2.795 -5.761 1.00 90.25 379 SER A CA 1
ATOM 2909 C C . SER A 1 379 ? 19.248 4.238 -5.460 1.00 90.25 379 SER A C 1
ATOM 2911 O O . SER A 1 379 ? 18.073 4.571 -5.544 1.00 90.25 379 SER A O 1
ATOM 2913 N N . LEU A 1 380 ? 20.235 5.104 -5.212 1.00 93.50 380 LEU A N 1
ATOM 2914 C CA . LEU A 1 380 ? 20.015 6.521 -4.926 1.00 93.50 380 LEU A CA 1
ATOM 2915 C C . LEU A 1 380 ? 19.470 7.262 -6.152 1.00 93.50 380 LEU A C 1
ATOM 2917 O O . LEU A 1 380 ? 18.554 8.067 -6.037 1.00 93.50 380 LEU A O 1
ATOM 2921 N N . ARG A 1 381 ? 19.985 6.972 -7.356 1.00 93.62 381 ARG A N 1
ATOM 2922 C CA . ARG A 1 381 ? 19.430 7.547 -8.590 1.00 93.62 381 ARG A CA 1
ATOM 2923 C C . ARG A 1 381 ? 17.957 7.177 -8.761 1.00 93.62 381 ARG A C 1
ATOM 2925 O O . ARG A 1 381 ? 17.156 8.048 -9.072 1.00 93.62 381 ARG A O 1
ATOM 2932 N N . LEU A 1 382 ? 17.597 5.914 -8.532 1.00 93.25 382 LEU A N 1
ATOM 2933 C CA . LEU A 1 382 ? 16.213 5.454 -8.628 1.00 93.25 382 LEU A CA 1
ATOM 2934 C C . LEU A 1 382 ? 15.319 6.062 -7.534 1.00 93.25 382 LEU A C 1
ATOM 2936 O O . LEU A 1 382 ? 14.199 6.445 -7.859 1.00 93.25 382 LEU A O 1
ATOM 2940 N N . SER A 1 383 ? 15.797 6.238 -6.292 1.00 96.94 383 SER A N 1
ATOM 2941 C CA . SER A 1 383 ? 14.997 6.863 -5.224 1.00 96.94 383 SER A CA 1
ATOM 2942 C C . SER A 1 383 ? 14.690 8.331 -5.511 1.00 96.94 383 SER A C 1
ATOM 2944 O O . SER A 1 383 ? 13.540 8.737 -5.389 1.00 96.94 383 SER A O 1
ATOM 2946 N N . LEU A 1 384 ? 15.673 9.122 -5.962 1.00 97.06 384 LEU A N 1
ATOM 2947 C CA . LEU A 1 384 ? 15.436 10.535 -6.290 1.00 97.06 384 LEU A CA 1
ATOM 2948 C C . LEU A 1 384 ? 14.514 10.700 -7.508 1.00 97.06 384 LEU A C 1
ATOM 2950 O O . LEU A 1 384 ? 13.674 11.596 -7.521 1.00 97.06 384 LEU A O 1
ATOM 2954 N N . LEU A 1 385 ? 14.630 9.817 -8.508 1.00 96.12 385 LEU A N 1
ATOM 2955 C CA . LEU A 1 385 ? 13.697 9.760 -9.640 1.00 96.12 385 LEU A CA 1
ATOM 2956 C C . LEU A 1 385 ? 12.272 9.398 -9.189 1.00 96.12 385 LEU A C 1
ATOM 2958 O O . LEU A 1 385 ? 11.313 9.990 -9.682 1.00 96.12 385 LEU A O 1
ATOM 2962 N N . SER A 1 386 ? 12.137 8.441 -8.265 1.00 96.31 386 SER A N 1
ATOM 2963 C CA . SER A 1 386 ? 10.847 7.989 -7.732 1.00 96.31 386 SER A CA 1
ATOM 2964 C C . SER A 1 386 ? 10.156 9.093 -6.937 1.00 96.31 386 SER A C 1
ATOM 2966 O O . SER A 1 386 ? 9.043 9.481 -7.279 1.00 96.31 386 SER A O 1
ATOM 2968 N N . LEU A 1 387 ? 10.865 9.698 -5.980 1.00 96.75 387 LEU A N 1
ATOM 2969 C CA . LEU A 1 387 ? 10.406 10.840 -5.188 1.00 96.75 387 LEU A CA 1
ATOM 2970 C C . LEU A 1 387 ? 9.994 12.033 -6.071 1.00 96.75 387 LEU A C 1
ATOM 2972 O O . LEU A 1 387 ? 8.941 12.631 -5.856 1.00 96.75 387 LEU A O 1
ATOM 2976 N N . ALA A 1 388 ? 10.774 12.352 -7.110 1.00 96.56 388 ALA A N 1
ATOM 2977 C CA . ALA A 1 388 ? 10.429 13.405 -8.067 1.00 96.56 388 ALA A CA 1
ATOM 2978 C C . ALA A 1 388 ? 9.144 13.102 -8.851 1.00 96.56 388 ALA A C 1
ATOM 2980 O O . ALA A 1 388 ? 8.302 13.986 -9.015 1.00 96.56 388 ALA A O 1
ATOM 2981 N N . ALA A 1 389 ? 8.974 11.859 -9.310 1.00 94.88 389 ALA A N 1
ATOM 2982 C CA . ALA A 1 389 ? 7.772 11.428 -10.015 1.00 94.88 389 ALA A CA 1
ATOM 2983 C C . ALA A 1 389 ? 6.543 11.378 -9.084 1.00 94.88 389 ALA A C 1
ATOM 2985 O O . ALA A 1 389 ? 5.467 11.831 -9.473 1.00 94.88 389 ALA A O 1
ATOM 2986 N N . ALA A 1 390 ? 6.699 10.910 -7.843 1.00 95.06 390 ALA A N 1
ATOM 2987 C CA . ALA A 1 390 ? 5.647 10.919 -6.832 1.00 95.06 390 ALA A CA 1
ATOM 2988 C C . ALA A 1 390 ? 5.175 12.356 -6.551 1.00 95.06 390 ALA A C 1
ATOM 2990 O O . ALA A 1 390 ? 3.995 12.658 -6.744 1.00 95.06 390 ALA A O 1
ATOM 2991 N N . HIS A 1 391 ? 6.097 13.274 -6.234 1.00 94.94 391 HIS A N 1
ATOM 2992 C CA . HIS A 1 391 ? 5.786 14.687 -5.980 1.00 94.94 391 HIS A CA 1
ATOM 2993 C C . HIS A 1 391 ? 5.119 15.361 -7.185 1.00 94.94 391 HIS A C 1
ATOM 2995 O O . HIS A 1 391 ? 4.103 16.043 -7.035 1.00 94.94 391 HIS A O 1
ATOM 3001 N N . LEU A 1 392 ? 5.640 15.138 -8.398 1.00 92.94 392 LEU A N 1
ATOM 3002 C CA . LEU A 1 392 ? 5.040 15.668 -9.624 1.00 92.94 392 LEU A CA 1
ATOM 3003 C C . LEU A 1 392 ? 3.621 15.125 -9.850 1.00 92.94 392 LEU A C 1
ATOM 3005 O O . LEU A 1 392 ? 2.775 15.859 -10.358 1.00 92.94 392 LEU A O 1
ATOM 3009 N N . SER A 1 393 ? 3.342 13.874 -9.474 1.00 92.31 393 SER A N 1
ATOM 3010 C CA . SER A 1 393 ? 2.016 13.271 -9.646 1.00 92.31 393 SER A CA 1
ATOM 3011 C C . SER A 1 393 ? 0.945 13.868 -8.727 1.00 92.31 393 SER A C 1
ATOM 3013 O O . SER A 1 393 ? -0.203 13.968 -9.156 1.00 92.31 393 SER A O 1
ATOM 3015 N N . VAL A 1 394 ? 1.313 14.310 -7.515 1.00 90.81 394 VAL A N 1
ATOM 3016 C CA . VAL A 1 394 ? 0.365 14.848 -6.516 1.00 90.81 394 VAL A CA 1
ATOM 3017 C C . VAL A 1 394 ? 0.241 16.375 -6.518 1.00 90.81 394 VAL A C 1
ATOM 3019 O O . VAL A 1 394 ? -0.814 16.882 -6.160 1.00 90.81 394 VAL A O 1
ATOM 3022 N N . THR A 1 395 ? 1.276 17.111 -6.944 1.00 90.12 395 THR A N 1
ATOM 3023 C CA . THR A 1 395 ? 1.270 18.595 -6.977 1.00 90.12 395 THR A CA 1
ATOM 3024 C C . THR A 1 395 ? 0.887 19.196 -8.334 1.00 90.12 395 THR A C 1
ATOM 3026 O O . THR A 1 395 ? 0.682 20.404 -8.451 1.00 90.12 395 THR A O 1
ATOM 3029 N N . SER A 1 396 ? 0.788 18.380 -9.386 1.00 88.56 396 SER A N 1
ATOM 3030 C CA . SER A 1 396 ? 0.356 18.838 -10.712 1.00 88.56 396 SER A CA 1
ATOM 3031 C C . SER A 1 396 ? -1.163 18.953 -10.825 1.00 88.56 396 SER A C 1
ATOM 3033 O O . SER A 1 396 ? -1.909 18.212 -10.190 1.00 88.56 396 SER A O 1
ATOM 3035 N N . ALA A 1 397 ? -1.630 19.807 -11.742 1.00 80.88 397 ALA A N 1
ATOM 3036 C CA . ALA A 1 397 ? -3.049 19.911 -12.074 1.00 80.88 397 ALA A CA 1
ATOM 3037 C C . ALA A 1 397 ? -3.657 18.531 -12.446 1.00 80.88 397 ALA A C 1
ATOM 3039 O O . ALA A 1 397 ? -3.066 17.819 -13.280 1.00 80.88 397 ALA A O 1
ATOM 3040 N N . PRO A 1 398 ? -4.830 18.161 -11.883 1.00 75.62 398 PRO A N 1
ATOM 3041 C CA . PRO A 1 398 ? -5.490 16.886 -12.152 1.00 75.62 398 PRO A CA 1
ATOM 3042 C C . PRO A 1 398 ? -5.684 16.619 -13.648 1.00 75.62 398 PRO A C 1
ATOM 3044 O O . PRO A 1 398 ? -6.102 17.493 -14.404 1.00 75.62 398 PRO A O 1
ATOM 3047 N N . GLY A 1 399 ? -5.365 15.399 -14.085 1.00 71.94 399 GLY A N 1
ATOM 3048 C CA . GLY A 1 399 ? -5.494 14.982 -15.486 1.00 71.94 399 GLY A CA 1
ATOM 3049 C C . GLY A 1 399 ? -4.422 15.523 -16.442 1.00 71.94 399 GLY A C 1
ATOM 3050 O O . GLY A 1 399 ? -4.450 15.188 -17.626 1.00 71.94 399 GLY A O 1
ATOM 3051 N N . SER A 1 400 ? -3.450 16.316 -15.974 1.00 83.94 400 SER A N 1
ATOM 3052 C CA . SER A 1 400 ? -2.337 16.741 -16.829 1.00 83.94 400 SER A CA 1
ATOM 3053 C C . SER A 1 400 ? -1.477 15.547 -17.276 1.00 83.94 400 SER A C 1
ATOM 3055 O O . SER A 1 400 ? -1.193 14.625 -16.510 1.00 83.94 400 SER A O 1
ATOM 3057 N N . VAL A 1 401 ? -1.017 15.569 -18.534 1.00 78.25 401 VAL A N 1
ATOM 3058 C CA . VAL A 1 401 ? -0.228 14.468 -19.130 1.00 78.25 401 VAL A CA 1
ATOM 3059 C C . VAL A 1 401 ? 1.033 14.165 -18.313 1.00 78.25 401 VAL A C 1
ATOM 3061 O O . VAL A 1 401 ? 1.420 13.009 -18.170 1.00 78.25 401 VAL A O 1
ATOM 3064 N N . GLN A 1 402 ? 1.659 15.197 -17.740 1.00 79.19 402 GLN A N 1
ATOM 3065 C CA . GLN A 1 402 ? 2.870 15.044 -16.932 1.00 79.19 402 GLN A CA 1
ATOM 3066 C C . GLN A 1 402 ? 2.579 14.340 -15.599 1.00 79.19 402 GLN A C 1
ATOM 3068 O O . GLN A 1 402 ? 3.330 13.436 -15.236 1.00 79.19 402 GLN A O 1
ATOM 3073 N N . ALA A 1 403 ? 1.464 14.673 -14.935 1.00 81.56 403 ALA A N 1
ATOM 3074 C CA . ALA A 1 403 ? 1.009 13.978 -13.732 1.00 81.56 403 ALA A CA 1
ATOM 3075 C C . ALA A 1 403 ? 0.723 12.499 -14.015 1.00 81.56 403 ALA A C 1
ATOM 3077 O O . ALA A 1 403 ? 1.216 11.636 -13.300 1.00 81.56 403 ALA A O 1
ATOM 3078 N N . LEU A 1 404 ? -0.006 12.196 -15.096 1.00 78.69 404 LEU A N 1
ATOM 3079 C CA . LEU A 1 404 ? -0.378 10.825 -15.471 1.00 78.69 404 LEU A CA 1
ATOM 3080 C C . LEU A 1 404 ? 0.835 9.941 -15.803 1.00 78.69 404 LEU A C 1
ATOM 3082 O O . LEU A 1 404 ? 0.852 8.759 -15.458 1.00 78.69 404 LEU A O 1
ATOM 3086 N N . VAL A 1 405 ? 1.860 10.494 -16.460 1.00 82.75 405 VAL A N 1
ATOM 3087 C CA . VAL A 1 405 ? 3.124 9.778 -16.704 1.00 82.75 405 VAL A CA 1
ATOM 3088 C C . VAL A 1 405 ? 3.870 9.550 -15.388 1.00 82.75 405 VAL A C 1
ATOM 3090 O O . VAL A 1 405 ? 4.302 8.430 -15.121 1.00 82.75 405 VAL A O 1
ATOM 3093 N N . ALA A 1 406 ? 3.973 10.573 -14.538 1.00 85.75 406 ALA A N 1
ATOM 3094 C CA . ALA A 1 406 ? 4.668 10.484 -13.257 1.00 85.75 406 ALA A CA 1
ATOM 3095 C C . ALA A 1 406 ? 3.991 9.491 -12.288 1.00 85.75 406 ALA A C 1
ATOM 3097 O O . ALA A 1 406 ? 4.667 8.640 -11.712 1.00 85.75 406 ALA A O 1
ATOM 3098 N N . GLN A 1 407 ? 2.654 9.509 -12.218 1.00 86.19 407 GLN A N 1
ATOM 3099 C CA . GLN A 1 407 ? 1.812 8.592 -11.439 1.00 86.19 407 GLN A CA 1
ATOM 3100 C C . GLN A 1 407 ? 2.022 7.120 -11.831 1.00 86.19 407 GLN A C 1
ATOM 3102 O O . GLN A 1 407 ? 1.969 6.234 -10.983 1.00 86.19 407 GLN A O 1
ATOM 3107 N N . ARG A 1 408 ? 2.278 6.844 -13.117 1.00 83.50 408 ARG A N 1
ATOM 3108 C CA . ARG A 1 408 ? 2.597 5.494 -13.614 1.00 83.50 408 ARG A CA 1
ATOM 3109 C C . ARG A 1 408 ? 4.064 5.113 -13.405 1.00 83.50 408 ARG A C 1
ATOM 3111 O O . ARG A 1 408 ? 4.363 3.932 -13.257 1.00 83.50 408 ARG A O 1
ATOM 3118 N N . ALA A 1 409 ? 4.971 6.089 -13.412 1.00 84.12 409 ALA A N 1
ATOM 3119 C CA . ALA A 1 409 ? 6.408 5.857 -13.311 1.00 84.12 409 ALA A CA 1
ATOM 3120 C C . ALA A 1 409 ? 6.884 5.613 -11.870 1.00 84.12 409 ALA A C 1
ATOM 3122 O O . ALA A 1 409 ? 7.690 4.704 -11.655 1.00 84.12 409 ALA A O 1
ATOM 3123 N N . TYR A 1 410 ? 6.395 6.380 -10.885 1.00 90.06 410 TYR A N 1
ATOM 3124 C CA . TYR A 1 410 ? 6.910 6.302 -9.511 1.00 90.06 410 TYR A CA 1
ATOM 3125 C C . TYR A 1 410 ? 6.779 4.902 -8.871 1.00 90.06 410 TYR A C 1
ATOM 3127 O O . TYR A 1 410 ? 7.773 4.432 -8.329 1.00 90.06 410 TYR A O 1
ATOM 3135 N N . PRO A 1 411 ? 5.684 4.120 -9.017 1.00 86.81 411 PRO A N 1
ATOM 3136 C CA . PRO A 1 411 ? 5.603 2.807 -8.368 1.00 86.81 411 PRO A CA 1
ATOM 3137 C C . PRO A 1 411 ? 6.616 1.805 -8.947 1.00 86.81 411 PRO A C 1
ATOM 3139 O O . PRO A 1 411 ? 7.142 0.950 -8.232 1.00 86.81 411 PRO A O 1
ATOM 3142 N N . VAL A 1 412 ? 6.922 1.927 -10.245 1.00 85.94 412 VAL A N 1
ATOM 3143 C CA . VAL A 1 412 ? 7.929 1.108 -10.941 1.00 85.94 412 VAL A CA 1
ATOM 3144 C C . VAL A 1 412 ? 9.339 1.501 -10.499 1.00 85.94 412 VAL A C 1
ATOM 3146 O O . VAL A 1 412 ? 10.168 0.623 -10.243 1.00 85.94 412 VAL A O 1
ATOM 3149 N N . LEU A 1 413 ? 9.606 2.805 -10.376 1.00 88.69 413 LEU A N 1
ATOM 3150 C CA . LEU A 1 413 ? 10.862 3.338 -9.851 1.00 88.69 413 LEU A CA 1
ATOM 3151 C C . LEU A 1 413 ? 11.079 2.892 -8.402 1.00 88.69 413 LEU A C 1
ATOM 3153 O O . LEU A 1 413 ? 12.094 2.254 -8.137 1.00 88.69 413 LEU A O 1
ATOM 3157 N N . ARG A 1 414 ? 10.103 3.097 -7.510 1.00 91.50 414 ARG A N 1
ATOM 3158 C CA . ARG A 1 414 ? 10.121 2.673 -6.101 1.00 91.50 414 ARG A CA 1
ATOM 3159 C C . ARG A 1 414 ? 10.445 1.192 -5.951 1.00 91.50 414 ARG A C 1
ATOM 3161 O O . ARG A 1 414 ? 11.366 0.827 -5.225 1.00 91.50 414 ARG A O 1
ATOM 3168 N N . ASN A 1 415 ? 9.766 0.324 -6.701 1.00 88.56 415 ASN A N 1
ATOM 3169 C CA . ASN A 1 415 ? 10.020 -1.118 -6.650 1.00 88.56 415 ASN A CA 1
ATOM 3170 C C . ASN A 1 415 ? 11.455 -1.475 -7.086 1.00 88.56 415 ASN A C 1
ATOM 3172 O O . ASN A 1 415 ? 12.088 -2.338 -6.474 1.00 88.56 415 ASN A O 1
ATOM 3176 N N . ARG A 1 416 ? 12.013 -0.786 -8.094 1.00 84.06 416 ARG A N 1
ATOM 3177 C CA . ARG A 1 416 ? 13.425 -0.950 -8.493 1.00 84.06 416 ARG A CA 1
ATOM 3178 C C . ARG A 1 416 ? 14.395 -0.366 -7.464 1.00 84.06 416 ARG A C 1
ATOM 3180 O O . ARG A 1 416 ? 15.436 -0.974 -7.219 1.00 84.06 416 ARG A O 1
ATOM 3187 N N . THR A 1 417 ? 14.052 0.754 -6.828 1.00 91.75 417 THR A N 1
ATOM 3188 C CA . THR A 1 417 ? 14.797 1.336 -5.704 1.00 91.75 417 THR A CA 1
ATOM 3189 C C . THR A 1 417 ? 14.916 0.332 -4.568 1.00 91.75 417 THR A C 1
ATOM 3191 O O . THR A 1 417 ? 16.029 0.060 -4.132 1.00 91.75 417 THR A O 1
ATOM 3194 N N . LEU A 1 418 ? 13.809 -0.279 -4.135 1.00 91.69 418 LEU A N 1
ATOM 3195 C CA . LEU A 1 418 ? 13.790 -1.272 -3.056 1.00 91.69 418 LEU A CA 1
ATOM 3196 C C . LEU A 1 418 ? 14.657 -2.496 -3.387 1.00 91.69 418 LEU A C 1
ATOM 3198 O O . LEU A 1 418 ? 15.446 -2.939 -2.551 1.00 91.69 418 LEU A O 1
ATOM 3202 N N . GLN A 1 419 ? 14.591 -3.002 -4.623 1.00 88.50 419 GLN A N 1
ATOM 3203 C CA . GLN A 1 419 ? 15.458 -4.092 -5.088 1.00 88.50 419 GLN A CA 1
ATOM 3204 C C . GLN A 1 419 ? 16.948 -3.707 -5.056 1.00 88.50 419 GLN A C 1
ATOM 3206 O O . GLN A 1 419 ? 17.773 -4.468 -4.547 1.00 88.50 419 GLN A O 1
ATOM 3211 N N . ALA A 1 420 ? 17.304 -2.529 -5.574 1.00 84.81 420 ALA A N 1
ATOM 3212 C CA . ALA A 1 420 ? 18.684 -2.046 -5.610 1.00 84.81 420 ALA A CA 1
ATOM 3213 C C . ALA A 1 420 ? 19.230 -1.712 -4.208 1.00 84.81 420 ALA A C 1
ATOM 3215 O O . ALA A 1 420 ? 20.389 -2.006 -3.911 1.00 84.81 420 ALA A O 1
ATOM 3216 N N . LEU A 1 421 ? 18.395 -1.143 -3.336 1.00 91.06 421 LEU A N 1
ATOM 3217 C CA . LEU A 1 421 ? 18.714 -0.814 -1.948 1.00 91.06 421 LEU A CA 1
ATOM 3218 C C . LEU A 1 421 ? 18.945 -2.079 -1.117 1.00 91.06 421 LEU A C 1
ATOM 3220 O O . LEU A 1 421 ? 19.956 -2.168 -0.426 1.00 91.06 421 LEU A O 1
ATOM 3224 N N . ASN A 1 422 ? 18.083 -3.092 -1.243 1.00 89.88 422 ASN A N 1
ATOM 3225 C CA . ASN A 1 422 ? 18.267 -4.368 -0.550 1.00 89.88 422 ASN A CA 1
ATOM 3226 C C . ASN A 1 422 ? 19.579 -5.061 -0.973 1.00 89.88 422 ASN A C 1
ATOM 3228 O O . ASN A 1 422 ? 20.323 -5.573 -0.136 1.00 89.88 422 ASN A O 1
ATOM 3232 N N . GLN A 1 423 ? 19.933 -5.003 -2.264 1.00 86.69 423 GLN A N 1
ATOM 3233 C CA . GLN A 1 423 ? 21.239 -5.477 -2.742 1.00 86.69 423 GLN A CA 1
ATOM 3234 C C . GLN A 1 423 ? 22.410 -4.669 -2.160 1.00 86.69 423 GLN A C 1
ATOM 3236 O O . GLN A 1 423 ? 23.438 -5.258 -1.828 1.00 86.69 423 GLN A O 1
ATOM 3241 N N . ALA A 1 424 ? 22.282 -3.345 -2.029 1.00 84.62 424 ALA A N 1
ATOM 3242 C CA . ALA A 1 424 ? 23.312 -2.493 -1.433 1.00 84.62 424 ALA A CA 1
ATOM 3243 C C . ALA A 1 424 ? 23.514 -2.798 0.063 1.00 84.62 424 ALA A C 1
ATOM 3245 O O . ALA A 1 424 ? 24.648 -3.022 0.483 1.00 84.62 424 ALA A O 1
ATOM 3246 N N . ILE A 1 425 ? 22.425 -2.904 0.834 1.00 86.44 425 ILE A N 1
ATOM 3247 C CA . ILE A 1 425 ? 22.438 -3.301 2.252 1.00 86.44 425 ILE A CA 1
ATOM 3248 C C . ILE A 1 425 ? 23.081 -4.681 2.413 1.00 86.44 425 ILE A C 1
ATOM 3250 O O . ILE A 1 425 ? 24.016 -4.836 3.195 1.00 86.44 425 ILE A O 1
ATOM 3254 N N . THR A 1 426 ? 22.650 -5.669 1.621 1.00 86.00 426 THR A N 1
ATOM 3255 C CA . THR A 1 426 ? 23.194 -7.036 1.677 1.00 86.00 426 THR A CA 1
ATOM 3256 C C . THR A 1 426 ? 24.705 -7.053 1.433 1.00 86.00 426 THR A C 1
ATOM 3258 O O . THR A 1 426 ? 25.431 -7.748 2.144 1.00 86.00 426 THR A O 1
ATOM 3261 N N . ARG A 1 427 ? 25.207 -6.273 0.463 1.00 83.19 427 ARG A N 1
ATOM 3262 C CA . ARG A 1 427 ? 26.650 -6.158 0.185 1.00 83.19 427 ARG A CA 1
ATOM 3263 C C . ARG A 1 427 ? 27.406 -5.528 1.352 1.00 83.19 427 ARG A C 1
ATOM 3265 O O . ARG A 1 427 ? 28.421 -6.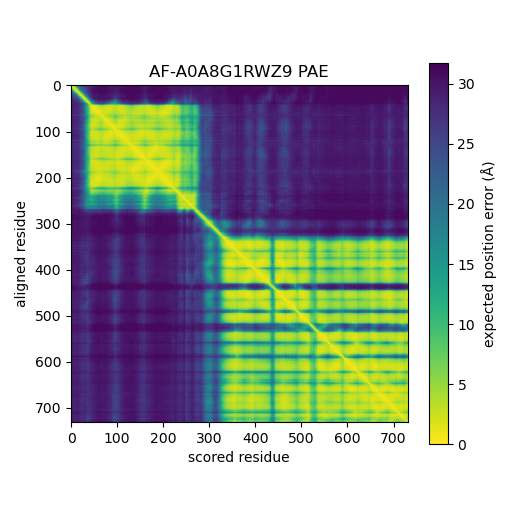081 1.763 1.00 83.19 427 ARG A O 1
ATOM 3272 N N . GLU A 1 428 ? 26.911 -4.418 1.895 1.00 82.75 428 GLU A N 1
ATOM 3273 C CA . GLU A 1 428 ? 27.577 -3.702 2.990 1.00 82.75 428 GLU A CA 1
ATOM 3274 C C . GLU A 1 428 ? 27.640 -4.548 4.272 1.00 82.75 428 GLU A C 1
ATOM 3276 O O . GLU A 1 428 ? 28.699 -4.654 4.889 1.00 82.75 428 GLU A O 1
ATOM 3281 N N . VAL A 1 429 ? 26.545 -5.233 4.622 1.00 81.50 429 VAL A N 1
ATOM 3282 C CA . VAL A 1 429 ? 26.482 -6.133 5.787 1.00 81.50 429 VAL A CA 1
ATOM 3283 C C . VAL A 1 429 ? 27.365 -7.376 5.600 1.00 81.50 429 VAL A C 1
ATOM 3285 O O . VAL A 1 429 ? 27.994 -7.833 6.554 1.00 81.50 429 VAL A O 1
ATOM 3288 N N . SER A 1 430 ? 27.471 -7.906 4.376 1.00 77.00 430 SER A N 1
ATOM 3289 C CA . SER A 1 430 ? 28.295 -9.092 4.081 1.00 77.00 430 SER A CA 1
ATOM 3290 C C . SER A 1 430 ? 29.804 -8.810 4.033 1.00 77.00 430 SER A C 1
ATOM 3292 O O . SER A 1 430 ? 30.604 -9.747 4.084 1.00 77.00 430 SER A O 1
ATOM 3294 N N . HIS A 1 431 ? 30.229 -7.545 3.929 1.00 68.06 431 HIS A N 1
ATOM 3295 C CA . HIS A 1 431 ? 31.644 -7.182 3.818 1.00 68.06 431 HIS A CA 1
ATOM 3296 C C . HIS A 1 431 ? 32.396 -7.324 5.156 1.00 68.06 431 HIS A C 1
ATOM 3298 O O . HIS A 1 431 ? 32.547 -6.375 5.934 1.00 68.06 431 HIS A O 1
ATOM 3304 N N . HIS A 1 432 ? 32.955 -8.517 5.386 1.00 50.06 432 HIS A N 1
ATOM 3305 C CA . HIS A 1 432 ? 33.983 -8.729 6.408 1.00 50.06 432 HIS A CA 1
ATOM 3306 C C . HIS A 1 432 ? 35.229 -7.867 6.117 1.00 50.06 432 HIS A C 1
ATOM 3308 O O . HIS A 1 432 ? 35.699 -7.833 4.974 1.00 50.06 432 HIS A O 1
ATOM 3314 N N . PRO A 1 433 ? 35.792 -7.174 7.124 1.00 49.62 433 PRO A N 1
ATOM 3315 C CA . PRO A 1 433 ? 36.933 -6.292 6.918 1.00 49.62 433 PRO A CA 1
ATOM 3316 C C . PRO A 1 433 ? 38.216 -7.093 6.662 1.00 49.62 433 PRO A C 1
ATOM 3318 O O . PRO A 1 433 ? 38.687 -7.829 7.530 1.00 49.62 433 PRO A O 1
ATOM 3321 N N . ARG A 1 434 ? 38.853 -6.883 5.503 1.00 37.59 434 ARG A N 1
ATOM 3322 C CA . ARG A 1 434 ? 40.297 -7.131 5.382 1.00 37.59 434 ARG A CA 1
ATOM 3323 C C . ARG A 1 434 ? 41.026 -6.067 6.202 1.00 37.59 434 ARG A C 1
ATOM 3325 O O . ARG A 1 434 ? 40.753 -4.882 6.039 1.00 37.59 434 ARG A O 1
ATOM 3332 N N . LYS A 1 435 ? 41.949 -6.495 7.068 1.00 38.28 435 LYS A N 1
ATOM 3333 C CA . LYS A 1 435 ? 42.717 -5.601 7.956 1.00 38.28 435 LYS A CA 1
ATOM 3334 C C . LYS A 1 435 ? 43.687 -4.668 7.220 1.00 38.28 435 LYS A C 1
ATOM 3336 O O . LYS A 1 435 ? 44.114 -3.679 7.805 1.00 38.28 435 LYS A O 1
ATOM 3341 N N . ASP A 1 436 ? 43.974 -4.948 5.949 1.00 33.34 436 ASP A N 1
ATOM 3342 C CA . ASP A 1 436 ? 45.027 -4.286 5.182 1.00 33.34 436 ASP A CA 1
ATOM 3343 C C . ASP A 1 436 ? 44.468 -3.447 4.025 1.00 33.34 436 ASP A C 1
ATOM 3345 O O . ASP A 1 436 ? 44.475 -3.862 2.869 1.00 33.34 436 ASP A O 1
ATOM 3349 N N . THR A 1 437 ? 44.025 -2.229 4.337 1.00 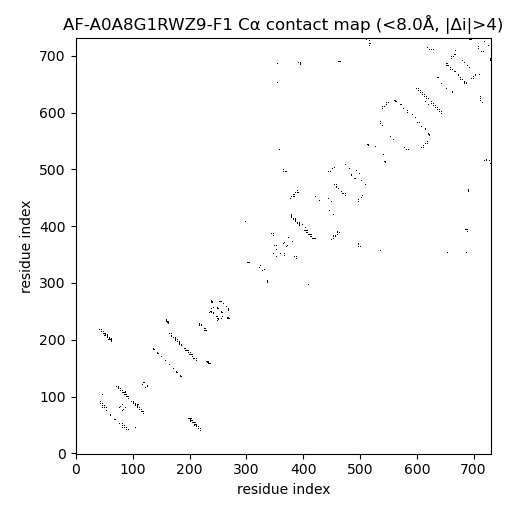35.06 437 THR A N 1
ATOM 3350 C CA . THR A 1 437 ? 44.240 -1.069 3.452 1.00 35.06 437 THR A CA 1
ATOM 3351 C C . THR A 1 437 ? 44.298 0.195 4.301 1.00 35.06 437 THR A C 1
ATOM 3353 O O . THR A 1 437 ? 43.364 0.502 5.038 1.00 35.06 437 THR A O 1
ATOM 3356 N N . VAL A 1 438 ? 45.414 0.918 4.205 1.00 36.22 438 VAL A N 1
ATOM 3357 C CA . VAL A 1 438 ? 45.630 2.198 4.892 1.00 36.22 438 VAL A CA 1
ATOM 3358 C C . VAL A 1 438 ? 44.571 3.213 4.452 1.00 36.22 438 VAL A C 1
ATOM 3360 O O . VAL A 1 438 ? 44.226 3.286 3.273 1.00 36.22 438 VAL A O 1
ATOM 3363 N N . ALA A 1 439 ? 44.073 4.013 5.397 1.00 41.78 439 ALA A N 1
ATOM 3364 C CA . ALA A 1 439 ? 43.131 5.092 5.123 1.00 41.78 439 ALA A CA 1
ATOM 3365 C C . ALA A 1 439 ? 43.725 6.094 4.111 1.00 41.78 439 ALA A C 1
ATOM 3367 O O . ALA A 1 439 ? 44.663 6.823 4.426 1.00 41.78 439 ALA A O 1
ATOM 3368 N N . GLY A 1 440 ? 43.173 6.121 2.895 1.00 32.94 440 GLY A N 1
ATOM 3369 C CA . GLY A 1 440 ? 43.732 6.883 1.778 1.00 32.94 440 GLY A CA 1
ATOM 3370 C C . GLY A 1 440 ? 42.769 7.001 0.599 1.00 32.94 440 GLY A C 1
ATOM 3371 O O . GLY A 1 440 ? 43.008 6.433 -0.460 1.00 32.94 440 GLY A O 1
ATOM 3372 N N . GLY A 1 441 ? 41.667 7.733 0.780 1.00 30.45 441 GLY A N 1
ATOM 3373 C CA . GLY A 1 441 ? 40.723 8.035 -0.299 1.00 30.45 441 GLY A CA 1
ATOM 3374 C C . GLY A 1 441 ? 39.404 8.602 0.220 1.00 30.45 441 GLY A C 1
ATOM 3375 O O . GLY A 1 441 ? 38.631 7.885 0.848 1.00 30.45 441 GLY A O 1
ATOM 3376 N N . GLY A 1 442 ? 39.134 9.882 -0.054 1.00 37.78 442 GLY A N 1
ATOM 3377 C CA . GLY A 1 442 ? 37.919 10.596 0.366 1.00 37.78 442 GLY A CA 1
ATOM 3378 C C . GLY A 1 442 ? 36.660 10.190 -0.410 1.00 37.78 442 GLY A C 1
ATOM 3379 O O . GLY A 1 442 ? 36.054 11.012 -1.091 1.00 37.78 442 GLY A O 1
ATOM 3380 N N . GLY A 1 443 ? 36.282 8.914 -0.351 1.00 47.28 443 GLY A N 1
ATOM 3381 C CA . GLY A 1 443 ? 35.018 8.415 -0.884 1.00 47.28 443 GLY A CA 1
ATOM 3382 C C . GLY A 1 443 ? 33.884 8.552 0.132 1.00 47.28 443 GLY A C 1
ATOM 3383 O O . GLY A 1 443 ? 34.048 8.182 1.290 1.00 47.28 443 GLY A O 1
ATOM 3384 N N . CYS A 1 444 ? 32.717 9.030 -0.312 1.00 58.41 444 CYS A N 1
ATOM 3385 C CA . CYS A 1 444 ? 31.482 8.931 0.468 1.00 58.41 444 CYS A CA 1
ATOM 3386 C C . CYS A 1 444 ? 31.206 7.459 0.831 1.00 58.41 444 CYS A C 1
ATOM 3388 O O . CYS A 1 444 ? 31.333 6.581 -0.029 1.00 58.41 444 CYS A O 1
ATOM 3390 N N . SER A 1 445 ? 30.853 7.194 2.092 1.00 75.38 445 SER A N 1
ATOM 3391 C CA . SER A 1 445 ? 30.601 5.835 2.578 1.00 75.38 445 SER A CA 1
ATOM 3392 C C . SER A 1 445 ? 29.386 5.215 1.883 1.00 75.38 445 SER A C 1
ATOM 3394 O O . SER A 1 445 ? 28.362 5.874 1.688 1.00 75.38 445 SER A O 1
ATOM 3396 N N . ALA A 1 446 ? 29.469 3.923 1.555 1.00 82.25 446 ALA A N 1
ATOM 3397 C CA . ALA A 1 446 ? 28.344 3.174 0.994 1.00 82.25 446 ALA A CA 1
ATOM 3398 C C . ALA A 1 446 ? 27.118 3.200 1.927 1.00 82.25 446 ALA A C 1
ATOM 3400 O O . ALA A 1 446 ? 25.985 3.280 1.455 1.00 82.25 446 ALA A O 1
ATOM 3401 N N . LEU A 1 447 ? 27.346 3.251 3.245 1.00 85.12 447 LEU A N 1
ATOM 3402 C CA . LEU A 1 447 ? 26.303 3.462 4.247 1.00 85.12 447 LEU A CA 1
ATOM 3403 C C . LEU A 1 447 ? 25.561 4.791 4.055 1.00 85.12 447 LEU A C 1
ATOM 3405 O O . LEU A 1 447 ? 24.339 4.819 4.122 1.00 85.12 447 LEU A O 1
ATOM 3409 N N . THR A 1 448 ? 26.272 5.888 3.793 1.00 88.56 448 THR A N 1
ATOM 3410 C CA . THR A 1 448 ? 25.670 7.218 3.598 1.00 88.56 448 THR A CA 1
ATOM 3411 C C . THR A 1 448 ? 24.764 7.232 2.367 1.00 88.56 448 THR A C 1
ATOM 3413 O O . THR A 1 448 ? 23.696 7.834 2.392 1.00 88.56 448 THR A O 1
ATOM 3416 N N . ILE A 1 449 ? 25.143 6.498 1.316 1.00 90.56 449 ILE A N 1
ATOM 3417 C CA . ILE A 1 449 ? 24.319 6.283 0.119 1.00 90.56 449 ILE A CA 1
ATOM 3418 C C . ILE A 1 449 ? 23.081 5.429 0.438 1.00 90.56 449 ILE A C 1
ATOM 3420 O O . ILE A 1 449 ? 21.989 5.753 -0.028 1.00 90.56 449 ILE A O 1
ATOM 3424 N N . ILE A 1 450 ? 23.228 4.356 1.225 1.00 91.56 450 ILE A N 1
ATOM 3425 C CA . ILE A 1 450 ? 22.114 3.506 1.685 1.00 91.56 450 ILE A CA 1
ATOM 3426 C C . ILE A 1 450 ? 21.108 4.336 2.491 1.00 91.56 450 ILE A C 1
ATOM 3428 O O . ILE A 1 450 ? 19.923 4.338 2.161 1.00 91.56 450 ILE A O 1
ATOM 3432 N N . LEU A 1 451 ? 21.583 5.090 3.487 1.00 92.62 451 LEU A N 1
ATOM 3433 C CA . LEU A 1 451 ? 20.747 5.951 4.322 1.00 92.62 451 LEU A CA 1
ATOM 3434 C C . LEU A 1 451 ? 20.071 7.048 3.488 1.00 92.62 451 LEU A C 1
ATOM 3436 O O . LEU A 1 451 ? 18.864 7.208 3.589 1.00 92.62 451 LEU A O 1
ATOM 3440 N N . ALA A 1 452 ? 20.786 7.728 2.585 1.00 94.06 452 ALA A N 1
ATOM 3441 C CA . ALA A 1 452 ? 20.189 8.744 1.710 1.00 94.06 452 ALA A CA 1
ATOM 3442 C C . ALA A 1 452 ? 19.124 8.163 0.761 1.00 94.06 452 ALA A C 1
ATOM 3444 O O . ALA A 1 452 ? 18.115 8.810 0.487 1.00 94.06 452 ALA A O 1
ATOM 3445 N N . THR A 1 453 ? 19.324 6.928 0.282 1.00 95.88 453 THR A N 1
ATOM 3446 C CA . THR A 1 453 ? 18.323 6.212 -0.526 1.00 95.88 453 THR A CA 1
ATOM 3447 C C . THR A 1 453 ? 17.059 5.941 0.299 1.00 95.88 453 THR A C 1
ATOM 3449 O O . THR A 1 453 ? 15.953 6.144 -0.192 1.00 95.88 453 THR A O 1
ATOM 3452 N N . ALA A 1 454 ? 17.214 5.495 1.549 1.00 95.38 454 ALA A N 1
ATOM 3453 C CA . ALA A 1 454 ? 16.101 5.172 2.440 1.00 95.38 454 ALA A CA 1
ATOM 3454 C C . ALA A 1 454 ? 15.376 6.421 2.982 1.00 95.38 454 ALA A C 1
ATOM 3456 O O . ALA A 1 454 ? 14.152 6.425 3.031 1.00 95.38 454 ALA A O 1
ATOM 3457 N N . VAL A 1 455 ? 16.091 7.511 3.278 1.00 95.38 455 VAL A N 1
ATOM 3458 C CA . VAL A 1 455 ? 15.512 8.827 3.615 1.00 95.38 455 VAL A CA 1
ATOM 3459 C C . VAL A 1 455 ? 14.675 9.372 2.454 1.00 95.38 455 VAL A C 1
ATOM 3461 O O . VAL A 1 455 ? 13.560 9.837 2.668 1.00 95.38 455 VAL A O 1
ATOM 3464 N N . ALA A 1 456 ? 15.150 9.249 1.209 1.00 96.06 456 ALA A N 1
ATOM 3465 C CA . ALA A 1 456 ? 14.357 9.625 0.036 1.00 96.06 456 ALA A CA 1
ATOM 3466 C C . ALA A 1 456 ? 13.073 8.779 -0.115 1.00 96.06 456 ALA A C 1
ATOM 3468 O O . ALA A 1 456 ? 12.059 9.304 -0.565 1.00 96.06 456 ALA A O 1
ATOM 3469 N N . LEU A 1 457 ? 13.092 7.503 0.299 1.00 95.56 457 LEU A N 1
ATOM 3470 C CA . LEU A 1 457 ? 11.887 6.665 0.369 1.00 95.56 457 LEU A CA 1
ATOM 3471 C C . LEU A 1 457 ? 10.950 7.077 1.518 1.00 95.56 457 LEU A C 1
ATOM 3473 O O . LEU A 1 457 ? 9.739 7.036 1.331 1.00 95.56 457 LEU A O 1
ATOM 3477 N N . CYS A 1 458 ? 11.464 7.520 2.675 1.00 94.62 458 CYS A N 1
ATOM 3478 C CA . CYS A 1 458 ? 10.625 8.119 3.723 1.00 94.62 458 CYS A CA 1
ATOM 3479 C C . CYS A 1 458 ? 9.860 9.333 3.174 1.00 94.62 458 CYS A C 1
ATOM 3481 O O . CYS A 1 458 ? 8.637 9.371 3.288 1.00 94.62 458 CYS A O 1
ATOM 3483 N N . TYR A 1 459 ? 10.561 10.256 2.500 1.00 94.69 459 TYR A N 1
ATOM 3484 C CA . TYR A 1 459 ? 9.939 11.403 1.828 1.00 94.69 459 TYR A CA 1
ATOM 3485 C C . TYR A 1 459 ? 8.924 10.998 0.755 1.00 94.69 459 TYR A C 1
ATOM 3487 O O . TYR A 1 459 ? 7.898 11.654 0.614 1.00 94.69 459 TYR A O 1
ATOM 3495 N N . GLU A 1 460 ? 9.175 9.922 0.006 1.00 94.56 460 GLU A N 1
ATOM 3496 C CA . GLU A 1 460 ? 8.251 9.436 -1.023 1.00 94.56 460 GLU A CA 1
ATOM 3497 C C . GLU A 1 460 ? 6.949 8.892 -0.419 1.00 94.56 460 GLU A C 1
ATOM 3499 O O . GLU A 1 460 ? 5.866 9.241 -0.886 1.00 94.56 460 GLU A O 1
ATOM 3504 N N . GLU A 1 461 ? 7.027 8.088 0.644 1.00 92.56 461 GLU A N 1
ATOM 3505 C CA . GLU A 1 461 ? 5.844 7.503 1.292 1.00 92.56 461 GLU A CA 1
ATOM 3506 C C . GLU A 1 461 ? 4.931 8.555 1.941 1.00 92.56 461 GLU A C 1
ATOM 3508 O O . GLU A 1 461 ? 3.723 8.346 2.008 1.00 92.56 461 GLU A O 1
ATOM 3513 N N . MET A 1 462 ? 5.455 9.712 2.355 1.00 90.88 462 MET A N 1
ATOM 3514 C CA . MET A 1 462 ? 4.644 10.823 2.882 1.00 90.88 462 MET A CA 1
ATOM 3515 C C . MET A 1 462 ? 3.755 11.497 1.835 1.00 90.88 462 MET A C 1
ATOM 3517 O O . MET A 1 462 ? 2.798 12.185 2.196 1.00 90.88 462 MET A O 1
ATOM 3521 N N . LEU A 1 463 ? 4.091 11.336 0.552 1.00 92.44 463 LEU A N 1
ATOM 3522 C CA . LEU A 1 463 ? 3.314 11.843 -0.579 1.00 92.44 463 LEU A CA 1
ATOM 3523 C C . LEU A 1 463 ? 2.188 10.879 -0.977 1.00 92.44 463 LEU A C 1
ATOM 3525 O O . LEU A 1 463 ? 1.381 11.199 -1.849 1.00 92.44 463 LEU A O 1
ATOM 3529 N N . ILE A 1 464 ? 2.133 9.693 -0.364 1.00 88.88 464 ILE A N 1
ATOM 3530 C CA . ILE A 1 464 ? 1.150 8.654 -0.659 1.00 88.88 464 ILE A CA 1
ATOM 3531 C C . ILE A 1 464 ? 0.040 8.720 0.403 1.00 88.88 464 ILE A C 1
ATOM 3533 O O . ILE A 1 464 ? 0.328 8.539 1.588 1.00 88.88 464 ILE A O 1
ATOM 3537 N N . PRO A 1 465 ? -1.229 8.949 0.008 1.00 84.38 465 PRO A N 1
ATOM 3538 C CA . PRO A 1 465 ? -2.356 8.936 0.935 1.00 84.38 465 PRO A CA 1
ATOM 3539 C C . PRO A 1 465 ? -2.396 7.662 1.782 1.00 84.38 465 PRO A C 1
ATOM 3541 O O . PRO A 1 465 ? -2.255 6.560 1.255 1.00 84.38 465 PRO A O 1
ATOM 3544 N N . GLU A 1 466 ? -2.589 7.838 3.091 1.00 81.12 466 GLU A N 1
ATOM 3545 C CA . GLU A 1 466 ? -2.765 6.764 4.084 1.00 81.12 466 GLU A CA 1
ATOM 3546 C C . GLU A 1 466 ? -1.578 5.778 4.218 1.00 81.12 466 GLU A C 1
ATOM 3548 O O . GLU A 1 466 ? -1.691 4.761 4.904 1.00 81.12 466 GLU A O 1
ATOM 3553 N N . SER A 1 467 ? -0.407 6.070 3.631 1.00 87.50 467 SER A N 1
ATOM 3554 C CA . SER A 1 467 ? 0.765 5.199 3.776 1.00 87.50 467 SER A CA 1
ATOM 3555 C C . SER A 1 467 ? 1.422 5.310 5.155 1.00 87.50 467 SER A C 1
ATOM 3557 O O . SER A 1 467 ? 1.737 6.394 5.649 1.00 87.50 467 SER A O 1
ATOM 3559 N N . THR A 1 468 ? 1.721 4.151 5.742 1.00 85.94 468 THR A N 1
ATOM 3560 C CA . THR A 1 468 ? 2.521 4.000 6.970 1.00 85.94 468 THR A CA 1
ATOM 3561 C C . THR A 1 468 ? 3.885 3.339 6.716 1.00 85.94 468 THR A C 1
ATOM 3563 O O . THR A 1 468 ? 4.668 3.139 7.648 1.00 85.94 468 THR A O 1
ATOM 3566 N N . ASN A 1 469 ? 4.227 3.041 5.452 1.00 88.00 469 ASN A N 1
ATOM 3567 C CA . ASN A 1 469 ? 5.464 2.330 5.086 1.00 88.00 469 ASN A CA 1
ATOM 3568 C C . ASN A 1 469 ? 6.744 3.127 5.390 1.00 88.00 469 ASN A C 1
ATOM 3570 O O . ASN A 1 469 ? 7.807 2.528 5.567 1.00 88.00 469 ASN A O 1
ATOM 3574 N N . TRP A 1 470 ? 6.647 4.457 5.524 1.00 88.88 470 TRP A N 1
ATOM 3575 C CA . TRP A 1 470 ? 7.738 5.311 6.010 1.00 88.88 470 TRP A CA 1
ATOM 3576 C C . TRP A 1 470 ? 8.330 4.789 7.328 1.00 88.88 470 TRP A C 1
ATOM 3578 O O . TRP A 1 470 ? 9.536 4.887 7.538 1.00 88.88 470 TRP A O 1
ATOM 3588 N N . ASN A 1 471 ? 7.524 4.151 8.186 1.00 86.81 471 ASN A N 1
ATOM 3589 C CA . ASN A 1 471 ? 7.976 3.585 9.457 1.00 86.81 471 ASN A CA 1
ATOM 3590 C C . ASN A 1 471 ? 8.965 2.423 9.243 1.00 86.81 471 ASN A C 1
ATOM 3592 O O . ASN A 1 471 ? 9.945 2.309 9.975 1.00 86.81 471 ASN A O 1
ATOM 3596 N N . VAL A 1 472 ? 8.769 1.606 8.201 1.00 88.62 472 VAL A N 1
ATOM 3597 C CA . VAL A 1 472 ? 9.676 0.501 7.839 1.00 88.62 472 VAL A CA 1
ATOM 3598 C C . VAL A 1 472 ? 10.995 1.042 7.281 1.00 88.62 472 VAL A C 1
ATOM 3600 O O . VAL A 1 472 ? 12.068 0.552 7.632 1.00 88.62 472 VAL A O 1
ATOM 3603 N N . HIS A 1 473 ? 10.941 2.081 6.442 1.00 90.38 473 HIS A N 1
ATOM 3604 C CA . HIS A 1 473 ? 12.142 2.744 5.922 1.00 90.38 473 HIS A CA 1
ATOM 3605 C C . HIS A 1 473 ? 12.936 3.437 7.037 1.00 90.38 473 HIS A C 1
ATOM 3607 O O . HIS A 1 473 ? 14.157 3.291 7.100 1.00 90.38 473 HIS A O 1
ATOM 3613 N N . LEU A 1 474 ? 12.246 4.087 7.977 1.00 89.88 474 LEU A N 1
ATOM 3614 C CA . LEU A 1 474 ? 12.845 4.723 9.146 1.00 89.88 474 LEU A CA 1
ATOM 3615 C C . LEU A 1 474 ? 13.493 3.701 10.097 1.00 89.88 474 LEU A C 1
ATOM 3617 O O . LEU A 1 474 ? 14.642 3.877 10.499 1.00 89.88 474 LEU A O 1
ATOM 3621 N N . GLN A 1 475 ? 12.815 2.585 10.384 1.00 87.69 475 GLN A N 1
ATOM 3622 C CA . GLN A 1 475 ? 13.383 1.465 11.147 1.00 87.69 475 GLN A CA 1
ATOM 3623 C C . GLN A 1 475 ? 14.631 0.877 10.469 1.00 87.69 475 GLN A C 1
ATOM 3625 O O . GLN A 1 475 ? 15.620 0.587 11.146 1.00 87.69 475 GLN A O 1
ATOM 3630 N N . ALA A 1 476 ? 14.627 0.742 9.138 1.00 86.25 476 ALA A N 1
ATOM 3631 C CA . ALA A 1 476 ? 15.792 0.281 8.385 1.00 86.25 476 ALA A CA 1
ATOM 3632 C C . ALA A 1 476 ? 16.966 1.275 8.464 1.00 86.25 476 ALA A C 1
ATOM 3634 O O . ALA A 1 476 ? 18.102 0.855 8.699 1.00 86.25 476 ALA A O 1
ATOM 3635 N N . CYS A 1 477 ? 16.709 2.585 8.341 1.00 90.44 477 CYS A N 1
ATOM 3636 C CA . CYS A 1 477 ? 17.713 3.625 8.592 1.00 90.44 477 CYS A CA 1
ATOM 3637 C C . CYS A 1 477 ? 18.321 3.480 9.990 1.00 90.44 477 CYS A C 1
ATOM 3639 O O . CYS A 1 477 ? 19.546 3.448 10.134 1.00 90.44 477 CYS A O 1
ATOM 3641 N N . ARG A 1 478 ? 17.471 3.333 11.011 1.00 88.12 478 ARG A N 1
ATOM 3642 C CA . ARG A 1 478 ? 17.901 3.237 12.403 1.00 88.12 478 ARG A CA 1
ATOM 3643 C C . ARG A 1 478 ? 18.781 2.014 12.661 1.00 88.12 478 ARG A C 1
ATOM 3645 O O . ARG A 1 478 ? 19.881 2.157 13.195 1.00 88.12 478 ARG A O 1
ATOM 3652 N N . ALA A 1 479 ? 18.358 0.839 12.195 1.00 86.75 479 ALA A N 1
ATOM 3653 C CA . ALA A 1 479 ? 19.131 -0.397 12.302 1.00 86.75 479 ALA A CA 1
ATOM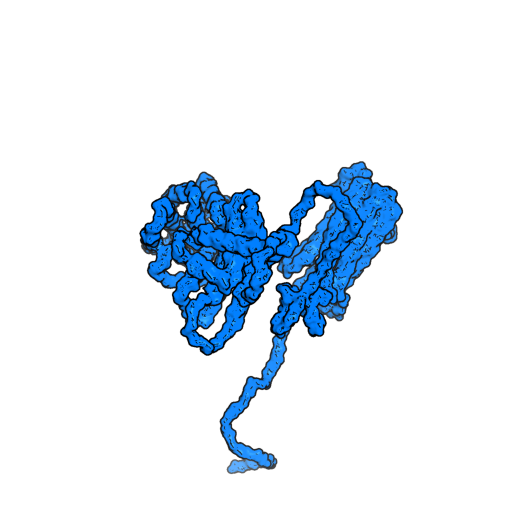 3654 C C . ALA A 1 479 ? 20.508 -0.290 11.616 1.00 86.75 479 ALA A C 1
ATOM 3656 O O . ALA A 1 479 ? 21.515 -0.742 12.164 1.00 86.75 479 ALA A O 1
ATOM 3657 N N . MET A 1 480 ? 20.583 0.359 10.447 1.00 85.50 480 MET A N 1
ATOM 3658 C CA . MET A 1 480 ? 21.845 0.581 9.730 1.00 85.50 480 MET A CA 1
ATOM 3659 C C . MET A 1 480 ? 22.778 1.574 10.445 1.00 85.50 480 MET A C 1
ATOM 3661 O O . MET A 1 480 ? 23.998 1.379 10.439 1.00 85.50 480 MET A O 1
ATOM 3665 N N . ILE A 1 481 ? 22.234 2.613 11.090 1.00 85.31 481 ILE A N 1
ATOM 3666 C CA . ILE A 1 481 ? 23.005 3.550 11.923 1.00 85.31 481 ILE A CA 1
ATOM 3667 C C . ILE A 1 481 ? 23.594 2.821 13.137 1.00 85.31 481 ILE A C 1
ATOM 3669 O O . ILE A 1 481 ? 24.798 2.925 13.385 1.00 85.31 481 ILE A O 1
ATOM 3673 N N . GLU A 1 482 ? 22.784 2.051 13.864 1.00 83.81 482 GLU A N 1
ATOM 3674 C CA . GLU A 1 482 ? 23.219 1.320 15.062 1.00 83.81 482 GLU A CA 1
ATOM 3675 C C . GLU A 1 482 ? 24.247 0.230 14.731 1.00 83.81 482 GLU A C 1
ATOM 3677 O O . GLU A 1 482 ? 25.292 0.152 15.382 1.00 83.81 482 GLU A O 1
ATOM 3682 N N . TRP A 1 483 ? 24.033 -0.533 13.653 1.00 83.06 483 TRP A N 1
ATOM 3683 C CA . TRP A 1 483 ? 25.011 -1.493 13.130 1.00 83.06 483 TRP A CA 1
ATOM 3684 C C . TRP A 1 483 ? 26.371 -0.837 12.847 1.00 83.06 483 TRP A C 1
ATOM 3686 O O . TRP A 1 483 ? 27.418 -1.360 13.239 1.00 83.06 483 TRP A O 1
ATOM 3696 N N . ASN A 1 484 ? 26.377 0.346 12.229 1.00 79.94 484 ASN A N 1
ATOM 3697 C CA . ASN A 1 484 ? 27.611 1.073 11.942 1.00 79.94 484 ASN A CA 1
ATOM 3698 C C . ASN A 1 484 ? 28.279 1.668 13.196 1.00 79.94 484 ASN A C 1
ATOM 3700 O O . ASN A 1 484 ? 29.509 1.717 13.266 1.00 79.94 484 ASN A O 1
ATOM 3704 N N . GLN A 1 485 ? 27.503 2.106 14.192 1.00 79.06 485 GLN A N 1
ATOM 3705 C CA . GLN A 1 485 ? 28.047 2.551 15.481 1.00 79.06 485 GLN A CA 1
ATOM 3706 C C . GLN A 1 485 ? 28.740 1.394 16.214 1.00 79.06 485 GLN A C 1
ATOM 3708 O O . GLN A 1 485 ? 29.866 1.561 16.686 1.00 79.06 485 GLN A O 1
ATOM 3713 N N . LEU A 1 486 ? 28.116 0.211 16.245 1.00 78.69 486 LEU A N 1
ATOM 3714 C CA . LEU A 1 486 ? 28.698 -1.008 16.818 1.00 78.69 486 LEU A CA 1
ATOM 3715 C C . LEU A 1 486 ? 29.987 -1.417 16.084 1.00 78.69 486 LEU A C 1
ATOM 3717 O O . LEU A 1 486 ? 31.010 -1.660 16.725 1.00 78.69 486 LEU A O 1
ATOM 3721 N N . ARG A 1 487 ? 29.975 -1.407 14.743 1.00 75.00 487 ARG A N 1
ATOM 3722 C CA . ARG A 1 487 ? 31.129 -1.757 13.890 1.00 75.00 487 ARG A CA 1
ATOM 3723 C C . ARG A 1 487 ? 32.353 -0.861 14.115 1.00 75.00 487 ARG A C 1
ATOM 3725 O O . ARG A 1 487 ? 33.475 -1.347 14.011 1.00 75.00 487 ARG A O 1
ATOM 3732 N N . ASN A 1 488 ? 32.153 0.420 14.432 1.00 70.44 488 ASN A N 1
ATOM 3733 C CA . ASN A 1 488 ? 33.227 1.411 14.599 1.00 70.44 488 ASN A CA 1
ATOM 3734 C C . ASN A 1 488 ? 33.552 1.741 16.071 1.00 70.44 488 ASN A C 1
ATOM 3736 O O . ASN A 1 488 ? 34.124 2.796 16.355 1.00 70.44 488 ASN A O 1
ATOM 3740 N N . SER A 1 489 ? 33.175 0.877 17.022 1.00 65.38 489 SER A N 1
ATOM 3741 C CA . SER A 1 489 ? 33.390 1.090 18.467 1.00 65.38 489 SER A CA 1
ATOM 3742 C C . SER A 1 489 ? 32.849 2.439 18.975 1.00 65.38 489 SER A C 1
ATOM 3744 O O . SER A 1 489 ? 33.481 3.109 19.790 1.00 65.38 489 SER A O 1
ATOM 3746 N N . GLY A 1 490 ? 31.704 2.879 18.447 1.00 59.66 490 GLY A N 1
ATOM 3747 C CA . GLY A 1 490 ? 31.082 4.162 18.782 1.00 59.66 490 GLY A CA 1
ATOM 3748 C C . GLY A 1 490 ? 31.753 5.402 18.176 1.00 59.66 490 GLY A C 1
ATOM 3749 O O . GLY A 1 490 ? 31.274 6.510 18.408 1.00 59.66 490 GLY A O 1
ATOM 3750 N N . ARG A 1 491 ? 32.826 5.270 17.378 1.00 56.12 491 ARG A N 1
ATOM 3751 C CA . ARG A 1 491 ? 33.406 6.415 16.657 1.00 56.12 491 ARG A CA 1
ATOM 3752 C C . ARG A 1 491 ? 32.471 6.860 15.540 1.00 56.12 491 ARG A C 1
ATOM 3754 O O . ARG A 1 491 ? 32.299 6.171 14.537 1.00 56.12 491 ARG A O 1
ATOM 3761 N N . GLN A 1 492 ? 31.894 8.041 15.714 1.00 56.56 492 GLN A N 1
ATOM 3762 C CA . GLN A 1 492 ? 31.031 8.665 14.723 1.00 56.56 492 GLN A CA 1
ATOM 3763 C C . GLN A 1 492 ? 31.846 9.181 13.529 1.00 56.56 492 GLN A C 1
ATOM 3765 O O . GLN A 1 492 ? 32.972 9.659 13.687 1.00 56.56 492 GLN A O 1
ATOM 3770 N N . SER A 1 493 ? 31.276 9.101 12.326 1.00 58.31 493 SER A N 1
ATOM 3771 C CA . SER A 1 493 ? 31.895 9.691 11.138 1.00 58.31 493 SER A CA 1
ATOM 3772 C C . SER A 1 493 ? 31.862 11.218 11.242 1.00 58.31 493 SER A C 1
ATOM 3774 O O . SER A 1 493 ? 30.791 11.802 11.382 1.00 58.31 493 SER A O 1
ATOM 3776 N N . ASN A 1 494 ? 33.024 11.870 11.137 1.00 61.31 494 ASN A N 1
ATOM 3777 C CA . ASN A 1 494 ? 33.111 13.337 11.072 1.00 61.31 494 ASN A CA 1
ATOM 3778 C C . ASN A 1 494 ? 32.691 13.902 9.695 1.00 61.31 494 ASN A C 1
ATOM 3780 O O . ASN A 1 494 ? 32.600 15.122 9.547 1.00 61.31 494 ASN A O 1
ATOM 3784 N N . ASP A 1 495 ? 32.438 13.044 8.699 1.00 76.62 495 ASP A N 1
ATOM 3785 C CA . ASP A 1 495 ? 31.971 13.447 7.370 1.00 76.62 495 ASP A CA 1
ATOM 3786 C C . ASP A 1 495 ? 30.669 14.261 7.453 1.00 76.62 495 ASP A C 1
ATOM 3788 O O . ASP A 1 495 ? 29.676 13.828 8.040 1.00 76.62 495 ASP A O 1
ATOM 3792 N N . ALA A 1 496 ? 30.676 15.447 6.843 1.00 80.12 496 ALA A N 1
ATOM 3793 C CA . ALA A 1 496 ? 29.549 16.370 6.868 1.00 80.12 496 ALA A CA 1
ATOM 3794 C C . ALA A 1 496 ? 28.300 15.788 6.191 1.00 80.12 496 ALA A C 1
ATOM 3796 O O . ALA A 1 496 ? 27.192 16.023 6.669 1.00 80.12 496 ALA A O 1
ATOM 3797 N N . LEU A 1 497 ? 28.466 14.989 5.130 1.00 84.25 497 LEU A N 1
ATOM 3798 C CA . LEU A 1 497 ? 27.334 14.380 4.434 1.00 84.25 497 LEU A CA 1
ATOM 3799 C C . LEU A 1 497 ? 26.692 13.263 5.261 1.00 84.25 497 LEU A C 1
ATOM 3801 O O . LEU A 1 497 ? 25.472 13.182 5.358 1.00 84.25 497 LEU A O 1
ATOM 3805 N N . SER A 1 498 ? 27.512 12.433 5.903 1.00 84.00 498 SER A N 1
ATOM 3806 C CA . SER A 1 498 ? 27.047 11.403 6.834 1.00 84.00 498 SER A CA 1
ATOM 3807 C C . SER A 1 498 ? 26.287 12.005 8.018 1.00 84.00 498 SER A C 1
ATOM 3809 O O . SER A 1 498 ? 25.243 11.476 8.384 1.00 84.00 498 SER A O 1
ATOM 3811 N N . ARG A 1 499 ? 26.763 13.128 8.579 1.00 81.12 499 ARG A N 1
ATOM 3812 C CA . ARG A 1 499 ? 26.037 13.874 9.623 1.00 81.12 499 ARG A CA 1
ATOM 3813 C C . ARG A 1 499 ? 24.700 14.413 9.120 1.00 81.12 499 ARG A C 1
ATOM 3815 O O . ARG A 1 499 ? 23.699 14.217 9.793 1.00 81.12 499 ARG A O 1
ATOM 3822 N N . PHE A 1 500 ? 24.682 15.032 7.938 1.00 86.00 500 PHE A N 1
ATOM 3823 C CA . PHE A 1 500 ? 23.456 15.541 7.322 1.00 86.00 500 PHE A CA 1
ATOM 3824 C C . PHE A 1 500 ? 22.397 14.440 7.169 1.00 86.00 500 PHE A C 1
ATOM 3826 O O . PHE A 1 500 ? 21.302 14.572 7.694 1.00 86.00 500 PHE A O 1
ATOM 3833 N N . VAL A 1 501 ? 22.741 13.311 6.543 1.00 89.00 501 VAL A N 1
ATOM 3834 C CA . VAL A 1 501 ? 21.779 12.219 6.308 1.00 89.00 501 VAL A CA 1
ATOM 3835 C C . VAL A 1 501 ? 21.294 11.573 7.614 1.00 89.00 501 VAL A C 1
ATOM 3837 O O . VAL A 1 501 ? 20.130 11.201 7.707 1.00 89.00 501 VAL A O 1
ATOM 3840 N N . VAL A 1 502 ? 22.154 11.448 8.633 1.00 87.38 502 VAL A N 1
ATOM 3841 C CA . VAL A 1 502 ? 21.728 10.979 9.966 1.00 87.38 502 VAL A CA 1
ATOM 3842 C C . VAL A 1 502 ? 20.765 11.973 10.619 1.00 87.38 502 VAL A C 1
ATOM 3844 O O . VAL A 1 502 ? 19.792 11.543 11.224 1.00 87.38 502 VAL A O 1
ATOM 3847 N N . LYS A 1 503 ? 20.974 13.281 10.444 1.00 84.19 503 LYS A N 1
ATOM 3848 C CA . LYS A 1 503 ? 20.073 14.302 10.984 1.00 84.19 503 LYS A CA 1
ATOM 3849 C C . LYS A 1 503 ? 18.688 14.287 10.327 1.00 84.19 503 LYS A C 1
ATOM 3851 O O . LYS A 1 503 ? 17.703 14.412 11.043 1.00 84.19 503 LYS A O 1
ATOM 3856 N N . GLU A 1 504 ? 18.594 14.049 9.017 1.00 89.06 504 GLU A N 1
ATOM 3857 C CA . GLU A 1 504 ? 17.291 13.857 8.349 1.00 89.06 504 GLU A CA 1
ATOM 3858 C C . GLU A 1 504 ? 16.531 12.663 8.971 1.00 89.06 504 GLU A C 1
ATOM 3860 O O . GLU A 1 504 ? 15.328 12.741 9.208 1.00 89.06 504 GLU A O 1
ATOM 3865 N N . VAL A 1 505 ? 17.234 11.565 9.295 1.00 90.75 505 VAL A N 1
ATOM 3866 C CA . VAL A 1 505 ? 16.659 10.402 10.007 1.00 90.75 505 VAL A CA 1
ATOM 3867 C C . VAL A 1 505 ? 16.202 10.775 11.421 1.00 90.75 505 VAL A C 1
ATOM 3869 O O . VAL A 1 505 ? 15.120 10.363 11.831 1.00 90.75 505 VAL A O 1
ATOM 3872 N N . GLU A 1 506 ? 16.991 11.557 12.160 1.00 86.06 506 GLU A N 1
ATOM 3873 C CA . GLU A 1 506 ? 16.618 12.041 13.496 1.00 86.06 506 GLU A CA 1
ATOM 3874 C C . GLU A 1 506 ? 15.373 12.941 13.448 1.00 86.06 506 GLU A C 1
ATOM 3876 O O . GLU A 1 506 ? 14.477 12.762 14.267 1.00 86.06 506 GLU A O 1
ATOM 3881 N N . ASP A 1 507 ? 15.249 13.841 12.467 1.00 85.88 507 ASP A N 1
ATOM 3882 C CA . ASP A 1 507 ? 14.049 14.678 12.304 1.00 85.88 507 ASP A CA 1
ATOM 3883 C C . ASP A 1 507 ? 12.796 13.827 12.048 1.00 85.88 507 ASP A C 1
ATOM 3885 O O . ASP A 1 507 ? 11.763 14.039 12.687 1.00 85.88 507 ASP A O 1
ATOM 3889 N N . PHE A 1 508 ? 12.901 12.791 11.210 1.00 88.69 508 PHE A N 1
ATOM 3890 C CA . PHE A 1 508 ? 11.837 11.801 11.031 1.00 88.69 508 PHE A CA 1
ATOM 3891 C C . PHE A 1 508 ? 11.449 11.072 12.329 1.00 88.69 508 PHE A C 1
ATOM 3893 O O . PHE A 1 508 ? 10.262 10.830 12.566 1.00 88.69 508 PHE A O 1
ATOM 3900 N N . GLU A 1 509 ? 12.418 10.715 13.179 1.00 87.38 509 GLU A N 1
ATOM 3901 C CA . GLU A 1 509 ? 12.142 10.120 14.494 1.00 87.38 509 GLU A CA 1
ATOM 3902 C C . GLU A 1 509 ? 11.441 11.123 15.428 1.00 87.38 509 GLU A C 1
ATOM 3904 O O . GLU A 1 509 ? 10.481 10.749 16.099 1.00 87.38 509 GLU A O 1
ATOM 3909 N N . ILE A 1 510 ? 11.845 12.396 15.438 1.00 86.19 510 ILE A N 1
ATOM 3910 C CA . ILE A 1 510 ? 11.250 13.440 16.292 1.00 86.19 510 ILE A CA 1
ATOM 3911 C C . ILE A 1 510 ? 9.782 13.686 15.921 1.00 86.19 510 ILE A C 1
ATOM 3913 O O . ILE A 1 510 ? 8.906 13.620 16.787 1.00 86.19 510 ILE A O 1
ATOM 3917 N N . PHE A 1 511 ? 9.498 13.895 14.635 1.00 84.94 511 PHE A N 1
ATOM 3918 C CA . PHE A 1 511 ? 8.147 14.146 14.124 1.00 84.94 511 PHE A CA 1
ATOM 3919 C C . PHE A 1 511 ? 7.187 12.963 14.320 1.00 84.94 511 PHE A C 1
ATOM 3921 O O . PHE A 1 511 ? 6.003 13.156 14.599 1.00 84.94 511 PHE A O 1
ATOM 3928 N N . LYS A 1 512 ? 7.701 11.729 14.253 1.00 86.25 512 LYS A N 1
ATOM 3929 C CA . LYS A 1 512 ? 6.969 10.517 14.647 1.00 86.25 512 LYS A CA 1
ATOM 3930 C C . LYS A 1 512 ? 6.694 10.479 16.156 1.00 86.25 512 LYS A C 1
ATOM 3932 O O . LYS A 1 512 ? 5.576 10.190 16.580 1.00 86.25 512 LYS A O 1
ATOM 3937 N N . ASN A 1 513 ? 7.717 10.710 16.977 1.00 85.94 513 ASN A N 1
ATOM 3938 C CA . ASN A 1 513 ? 7.645 10.485 18.423 1.00 85.94 513 ASN A CA 1
ATOM 3939 C C . ASN A 1 513 ? 6.780 11.528 19.144 1.00 85.94 513 ASN A C 1
ATOM 3941 O O . ASN A 1 513 ? 6.143 11.189 20.139 1.00 85.94 513 ASN A O 1
ATOM 3945 N N . LEU A 1 514 ? 6.691 12.751 18.609 1.00 86.56 514 LEU A N 1
ATOM 3946 C CA . LEU A 1 514 ? 5.800 13.816 19.083 1.00 86.56 514 LEU A CA 1
ATOM 3947 C C . LEU A 1 514 ? 4.349 13.333 19.279 1.00 86.56 514 LEU A C 1
ATOM 3949 O O . LEU A 1 514 ? 3.722 13.640 20.295 1.00 86.56 514 LEU A O 1
ATOM 3953 N N . VAL A 1 515 ? 3.845 12.531 18.333 1.00 84.69 515 VAL A N 1
ATOM 3954 C CA . VAL A 1 515 ? 2.456 12.040 18.295 1.00 84.69 515 VAL A CA 1
ATOM 3955 C C . VAL A 1 515 ? 2.292 10.552 18.644 1.00 84.69 515 VAL A C 1
ATOM 3957 O O . VAL A 1 515 ? 1.165 10.078 18.758 1.00 84.69 515 VAL A O 1
ATOM 3960 N N . SER A 1 516 ? 3.387 9.811 18.849 1.00 81.88 516 SER A N 1
ATOM 3961 C CA . SER A 1 516 ? 3.370 8.392 19.242 1.00 81.88 516 SER A CA 1
ATOM 3962 C C . SER A 1 516 ? 3.598 8.210 20.749 1.00 81.88 516 SER A C 1
ATOM 3964 O O . SER A 1 516 ? 4.414 8.913 21.355 1.00 81.88 516 SER A O 1
ATOM 3966 N N . PHE A 1 517 ? 2.893 7.246 21.351 1.00 78.75 517 PHE A N 1
ATOM 3967 C CA . PHE A 1 517 ? 2.849 7.019 22.803 1.00 78.75 517 PHE A CA 1
ATOM 3968 C C . PHE A 1 517 ? 3.232 5.585 23.224 1.00 78.75 517 PHE A C 1
ATOM 3970 O O . PHE A 1 517 ? 3.299 5.289 24.417 1.00 78.75 517 PHE A O 1
ATOM 3977 N N . SER A 1 518 ? 3.539 4.727 22.250 1.00 66.06 518 SER A N 1
ATOM 3978 C CA . SER A 1 518 ? 3.797 3.299 22.414 1.00 66.06 518 SER A CA 1
ATOM 3979 C C . SER A 1 518 ? 4.883 2.952 23.434 1.00 66.06 518 SER A C 1
ATOM 3981 O O . SER A 1 518 ? 6.018 3.428 23.373 1.00 66.06 518 SER A O 1
ATOM 3983 N N . THR A 1 519 ? 4.560 1.993 24.303 1.00 49.28 519 THR A N 1
ATOM 3984 C CA . THR A 1 519 ? 5.407 1.469 25.390 1.00 49.28 519 THR A CA 1
ATOM 3985 C C . THR A 1 519 ? 6.672 0.722 24.942 1.00 49.28 519 THR A C 1
ATOM 3987 O O . THR A 1 519 ? 7.442 0.273 25.789 1.00 49.28 519 THR A O 1
ATOM 3990 N N . GLN A 1 520 ? 6.915 0.570 23.634 1.00 44.59 520 GLN A N 1
ATOM 3991 C CA . GLN A 1 520 ? 8.108 -0.091 23.078 1.00 44.59 520 GLN A CA 1
ATOM 3992 C C . GLN A 1 520 ? 9.116 0.872 22.425 1.00 44.59 520 GLN A C 1
ATOM 3994 O O . GLN A 1 520 ? 9.973 0.434 21.654 1.00 44.59 520 GLN A O 1
ATOM 3999 N N . GLN A 1 521 ? 9.055 2.178 22.704 1.00 50.62 521 GLN A N 1
ATOM 4000 C CA . GLN A 1 521 ? 10.083 3.094 22.203 1.00 50.62 521 GLN A CA 1
ATOM 4001 C C . GLN A 1 521 ? 11.435 2.852 22.911 1.00 50.62 521 GLN A C 1
ATOM 4003 O O . GLN A 1 521 ? 11.511 2.911 24.142 1.00 50.62 521 GLN A O 1
ATOM 4008 N N . PRO A 1 522 ? 12.539 2.607 22.176 1.00 45.69 522 PRO A N 1
ATOM 4009 C CA . PRO A 1 522 ? 13.865 2.677 22.771 1.00 45.69 522 PRO A CA 1
ATOM 4010 C C . PRO A 1 522 ? 14.105 4.123 23.208 1.00 45.69 522 PRO A C 1
ATOM 4012 O O . PRO A 1 522 ? 13.963 5.031 22.390 1.00 45.69 522 PRO A O 1
ATOM 4015 N N . ARG A 1 523 ? 14.483 4.332 24.480 1.00 46.91 523 ARG A N 1
ATOM 4016 C CA . ARG A 1 523 ? 14.784 5.666 25.031 1.00 46.91 523 ARG A CA 1
ATOM 4017 C C . ARG A 1 523 ? 15.623 6.465 24.040 1.00 46.91 523 ARG A C 1
ATOM 4019 O O . ARG A 1 523 ? 16.776 6.101 23.778 1.00 46.91 523 ARG A O 1
ATOM 4026 N N . THR A 1 524 ? 15.052 7.545 23.512 1.00 44.59 524 THR A N 1
ATOM 4027 C CA . THR A 1 524 ? 15.754 8.503 22.664 1.00 44.59 524 THR A CA 1
ATOM 4028 C C . THR A 1 524 ? 16.959 8.993 23.449 1.00 44.59 524 THR A C 1
ATOM 4030 O O . THR A 1 524 ? 16.833 9.711 24.441 1.00 44.59 524 THR A O 1
ATOM 4033 N N . LYS A 1 525 ? 18.157 8.556 23.042 1.00 44.94 525 LYS A N 1
ATOM 4034 C CA . LYS A 1 525 ? 19.389 9.158 23.549 1.00 44.94 525 LYS A CA 1
ATOM 4035 C C . LYS A 1 525 ? 19.293 10.643 23.231 1.00 44.94 525 LYS A C 1
ATOM 4037 O O . LYS A 1 525 ? 18.988 10.984 22.091 1.00 44.94 525 LYS A O 1
ATOM 4042 N N . CYS A 1 526 ? 19.527 11.477 24.244 1.00 35.81 526 CYS A N 1
ATOM 4043 C CA . CYS A 1 526 ? 19.527 12.930 24.106 1.00 35.81 526 CYS A CA 1
ATOM 4044 C C . CYS A 1 526 ? 20.302 13.322 22.831 1.00 35.81 526 CYS A C 1
ATOM 4046 O O . CYS A 1 526 ? 21.382 12.744 22.625 1.00 35.81 526 CYS A O 1
ATOM 4048 N N . PRO A 1 527 ? 19.763 14.211 21.968 1.00 44.03 527 PRO A N 1
ATOM 4049 C CA . PRO A 1 527 ? 20.394 14.562 20.704 1.00 44.03 527 PRO A CA 1
ATOM 4050 C C . PRO A 1 527 ? 21.879 14.884 20.872 1.00 44.03 527 PRO A C 1
ATOM 4052 O O . PRO A 1 527 ? 22.312 15.455 21.876 1.00 44.03 527 PRO A O 1
ATOM 4055 N N . LEU A 1 528 ? 22.672 14.464 19.887 1.00 44.03 528 LEU A N 1
ATOM 4056 C CA . LEU A 1 528 ? 24.123 14.638 19.887 1.00 44.03 528 LEU A CA 1
ATOM 4057 C C . LEU A 1 528 ? 24.484 16.103 20.160 1.00 44.03 528 LEU A C 1
ATOM 4059 O O . LEU A 1 528 ? 23.855 17.000 19.607 1.00 44.03 528 LEU A O 1
ATOM 4063 N N . GLN A 1 529 ? 25.507 16.326 20.996 1.00 42.31 529 GLN A N 1
ATOM 4064 C CA . GLN A 1 529 ? 25.942 17.656 21.441 1.00 42.31 529 GLN A CA 1
ATOM 4065 C C . GLN A 1 529 ? 25.965 18.670 20.286 1.00 42.31 529 GLN A C 1
ATOM 4067 O O . GLN A 1 529 ? 26.839 18.608 19.417 1.00 42.31 529 GLN A O 1
ATOM 4072 N N . SER A 1 530 ? 25.007 19.601 20.308 1.00 42.69 530 SER A N 1
ATOM 4073 C CA . SER A 1 530 ? 24.778 20.572 19.239 1.00 42.69 530 SER A CA 1
ATOM 4074 C C . SER A 1 530 ? 26.033 21.398 18.965 1.00 42.69 530 SER A C 1
ATOM 4076 O O . SER A 1 530 ? 26.548 22.079 19.861 1.00 42.69 530 SER A O 1
ATOM 4078 N N . ARG A 1 531 ? 26.518 21.388 17.724 1.00 52.97 531 ARG A N 1
ATOM 4079 C CA . ARG A 1 531 ? 27.596 22.275 17.281 1.00 52.97 531 ARG A CA 1
ATOM 4080 C C . ARG A 1 531 ? 27.040 23.662 16.929 1.00 52.97 531 ARG A C 1
ATOM 4082 O O . ARG A 1 531 ? 25.877 23.790 16.553 1.00 52.97 531 ARG A O 1
ATOM 4089 N N . PRO A 1 532 ? 27.879 24.717 16.931 1.00 43.69 532 PRO A N 1
ATOM 4090 C CA . PRO A 1 532 ? 27.480 26.064 16.493 1.00 43.69 532 PRO A CA 1
ATOM 4091 C C . PRO A 1 532 ? 27.017 26.173 15.025 1.00 43.69 532 PRO A C 1
ATOM 4093 O O . PRO A 1 532 ? 26.575 27.239 14.596 1.00 43.69 532 PRO A O 1
ATOM 4096 N N . GLU A 1 533 ? 27.148 25.101 14.242 1.00 51.00 533 GLU A N 1
ATOM 4097 C CA . GLU A 1 533 ? 26.679 24.989 12.855 1.00 51.00 533 GLU A CA 1
ATOM 4098 C C . GLU A 1 533 ? 25.181 24.625 12.778 1.00 51.00 533 GLU A C 1
ATOM 4100 O O . GLU A 1 533 ? 24.505 25.019 11.831 1.00 51.00 533 GLU A O 1
ATOM 4105 N N . ASP A 1 534 ? 24.628 23.992 13.817 1.00 58.22 534 ASP A N 1
ATOM 4106 C CA . ASP A 1 534 ? 23.317 23.319 13.828 1.00 58.22 534 ASP A CA 1
ATOM 4107 C C . ASP A 1 534 ? 22.130 24.286 14.067 1.00 58.22 534 ASP A C 1
ATOM 4109 O O . ASP A 1 534 ? 21.060 23.913 14.549 1.00 58.22 534 ASP A O 1
ATOM 4113 N N . ARG A 1 535 ? 22.314 25.580 13.772 1.00 67.38 535 ARG A N 1
ATOM 4114 C CA . ARG A 1 535 ? 21.456 26.680 14.259 1.00 67.38 535 ARG A CA 1
ATOM 4115 C C . ARG A 1 535 ? 20.020 26.688 13.730 1.00 67.38 535 ARG A C 1
ATOM 4117 O O . ARG A 1 535 ? 19.156 27.235 14.407 1.00 67.38 535 ARG A O 1
ATOM 4124 N N . LEU A 1 536 ? 19.756 26.078 12.574 1.00 66.81 536 LEU A N 1
ATOM 4125 C CA . LEU A 1 536 ? 18.393 25.921 12.044 1.00 66.81 536 LEU A CA 1
ATOM 4126 C C . LEU A 1 536 ? 17.610 24.794 12.733 1.00 66.81 536 LEU A C 1
ATOM 4128 O O . LEU A 1 536 ? 16.387 24.793 12.684 1.00 66.81 536 LEU A O 1
ATOM 4132 N N . TRP A 1 537 ? 18.289 23.856 13.398 1.00 75.12 537 TRP A N 1
ATOM 4133 C CA . TRP A 1 537 ? 17.662 22.687 14.024 1.00 75.12 537 TRP A CA 1
ATOM 4134 C C . TRP A 1 537 ? 17.273 22.906 15.490 1.00 75.12 537 TRP A C 1
ATOM 4136 O O . TRP A 1 537 ? 16.732 21.997 16.115 1.00 75.12 537 TRP A O 1
ATOM 4146 N N . ALA A 1 538 ? 17.524 24.100 16.043 1.00 84.50 538 ALA A N 1
ATOM 4147 C CA . ALA A 1 538 ? 17.273 24.411 17.451 1.00 84.50 538 ALA A CA 1
ATOM 4148 C C . ALA A 1 538 ? 15.814 24.145 17.871 1.00 84.50 538 ALA A C 1
ATOM 4150 O O . ALA A 1 538 ? 15.576 23.657 18.972 1.00 84.50 538 ALA A O 1
ATOM 4151 N N . PHE A 1 539 ? 14.849 24.397 16.981 1.00 89.31 539 PHE A N 1
ATOM 4152 C CA . PHE A 1 539 ? 13.438 24.088 17.218 1.00 89.31 539 PHE A CA 1
ATOM 4153 C C . PHE A 1 539 ? 13.144 22.584 17.246 1.00 89.31 539 PHE A C 1
ATOM 4155 O O . PHE A 1 539 ? 12.541 22.121 18.211 1.00 89.31 539 PHE A O 1
ATOM 4162 N N . THR A 1 540 ? 13.593 21.799 16.261 1.00 87.44 540 THR A N 1
ATOM 4163 C CA . THR A 1 540 ? 13.323 20.348 16.236 1.00 87.44 540 THR A CA 1
ATOM 4164 C C . THR A 1 540 ? 14.003 19.620 17.399 1.00 87.44 540 THR A C 1
ATOM 4166 O O . THR A 1 540 ? 13.395 18.754 18.024 1.00 87.44 540 THR A O 1
ATOM 4169 N N . ILE A 1 541 ? 15.225 20.032 17.765 1.00 85.06 541 ILE A N 1
ATOM 4170 C CA . ILE A 1 541 ? 15.921 19.544 18.969 1.00 85.06 541 ILE A CA 1
ATOM 4171 C C . ILE A 1 541 ? 15.087 19.844 20.221 1.00 85.06 541 ILE A C 1
ATOM 4173 O O . ILE A 1 541 ? 14.837 18.945 21.021 1.00 85.06 541 ILE A O 1
ATOM 4177 N N . LEU A 1 542 ? 14.598 21.078 20.373 1.00 90.19 542 LEU A N 1
ATOM 4178 C CA . LEU A 1 542 ? 13.824 21.474 21.547 1.00 90.19 542 LEU A CA 1
ATOM 4179 C C . LEU A 1 542 ? 12.472 20.745 21.639 1.00 90.19 542 LEU A C 1
ATOM 4181 O O . LEU A 1 542 ? 12.102 20.302 22.723 1.00 90.19 542 LEU A O 1
ATOM 4185 N N . ILE A 1 543 ? 11.774 20.536 20.516 1.00 90.56 543 ILE A N 1
ATOM 4186 C CA . ILE A 1 543 ? 10.554 19.708 20.453 1.00 90.56 543 ILE A CA 1
ATOM 4187 C C . ILE A 1 543 ? 10.854 18.276 20.921 1.00 90.56 543 ILE A C 1
ATOM 4189 O O . ILE A 1 543 ? 10.102 17.724 21.727 1.00 90.56 543 ILE A O 1
ATOM 4193 N N . SER A 1 544 ? 11.971 17.688 20.476 1.00 88.38 544 SER A N 1
ATOM 4194 C CA . SER A 1 544 ? 12.403 16.353 20.908 1.00 88.38 544 SER A CA 1
ATOM 4195 C C . SER A 1 544 ? 12.651 16.271 22.413 1.00 88.38 544 SER A C 1
ATOM 4197 O O . SER A 1 544 ? 12.285 15.278 23.038 1.00 88.38 544 SER A O 1
ATOM 4199 N N . GLU A 1 545 ? 13.293 17.282 22.995 1.00 89.25 545 GLU A N 1
ATOM 4200 C CA . GLU A 1 545 ? 13.588 17.321 24.428 1.00 89.25 545 GLU A CA 1
ATOM 4201 C C . GLU A 1 545 ? 12.326 17.515 25.275 1.00 89.25 545 GLU A C 1
ATOM 4203 O O . GLU A 1 545 ? 12.146 16.791 26.251 1.00 89.25 545 GLU A O 1
ATOM 4208 N N . ILE A 1 546 ? 11.428 18.429 24.880 1.00 92.00 546 ILE A N 1
ATOM 4209 C CA . ILE A 1 546 ? 10.124 18.626 25.538 1.00 92.00 546 ILE A CA 1
ATOM 4210 C C . ILE A 1 546 ? 9.332 17.313 25.515 1.00 92.00 546 ILE A C 1
ATOM 4212 O O . ILE A 1 546 ? 8.848 16.868 26.556 1.00 92.00 546 ILE A O 1
ATOM 4216 N N . THR A 1 547 ? 9.275 16.648 24.352 1.00 90.81 547 THR A N 1
ATOM 4217 C CA . THR A 1 547 ? 8.622 15.337 24.204 1.00 90.81 547 THR A CA 1
ATOM 4218 C C . THR A 1 547 ? 9.249 14.309 25.149 1.00 90.81 547 THR A C 1
ATOM 4220 O O . THR A 1 547 ? 8.538 13.627 25.879 1.00 90.81 547 THR A O 1
ATOM 4223 N N . ALA A 1 548 ? 10.581 14.199 25.181 1.00 87.50 548 ALA A N 1
ATOM 4224 C CA . ALA A 1 548 ? 11.275 13.223 26.022 1.00 87.50 548 ALA A CA 1
ATOM 4225 C C . ALA A 1 548 ? 11.038 13.450 27.527 1.00 87.50 548 ALA A C 1
ATOM 4227 O O . ALA A 1 548 ? 10.891 12.480 28.274 1.00 87.50 548 ALA A O 1
ATOM 4228 N N . VAL A 1 549 ? 10.969 14.709 27.971 1.00 89.81 549 VAL A N 1
ATOM 4229 C CA . VAL A 1 549 ? 10.694 15.051 29.374 1.00 89.81 549 VAL A CA 1
ATOM 4230 C C . VAL A 1 549 ? 9.234 14.788 29.738 1.00 89.81 549 VAL A C 1
ATOM 4232 O O . VAL A 1 549 ? 9.000 14.203 30.791 1.00 89.81 549 VAL A O 1
ATOM 4235 N N . GLU A 1 550 ? 8.260 15.092 28.871 1.00 90.19 550 GLU A N 1
ATOM 4236 C CA . GLU A 1 550 ? 6.853 14.706 29.094 1.00 90.19 550 GLU A CA 1
ATOM 4237 C C . GLU A 1 550 ? 6.718 13.188 29.254 1.00 90.19 550 GLU A C 1
ATOM 4239 O O . GLU A 1 550 ? 6.146 12.714 30.239 1.00 90.19 550 GLU A O 1
ATOM 4244 N N . ARG A 1 551 ? 7.314 12.414 28.334 1.00 88.25 551 ARG A N 1
ATOM 4245 C CA . ARG A 1 551 ? 7.214 10.948 28.345 1.00 88.25 551 ARG A CA 1
ATOM 4246 C C . ARG A 1 551 ? 7.861 10.370 29.608 1.00 88.25 551 ARG A C 1
ATOM 4248 O O . ARG A 1 551 ? 7.250 9.535 30.271 1.00 88.25 551 ARG A O 1
ATOM 4255 N N . SER A 1 552 ? 9.041 10.868 29.993 1.00 86.75 552 SER A N 1
ATOM 4256 C CA . SER A 1 552 ? 9.729 10.457 31.225 1.00 86.75 552 SER A CA 1
ATOM 4257 C C . SER A 1 552 ? 8.976 10.865 32.496 1.00 86.75 552 SER A C 1
ATOM 4259 O O . SER A 1 552 ? 8.966 10.105 33.463 1.00 86.75 552 SER A O 1
ATOM 4261 N N . ASN A 1 553 ? 8.355 12.045 32.524 1.00 88.19 553 ASN A N 1
ATOM 4262 C CA . ASN A 1 553 ? 7.578 12.508 33.673 1.00 88.19 553 ASN A CA 1
ATOM 4263 C C . ASN A 1 553 ? 6.317 11.663 33.864 1.00 88.19 553 ASN A C 1
ATOM 4265 O O . ASN A 1 553 ? 6.024 11.264 34.990 1.00 88.19 553 ASN A O 1
ATOM 4269 N N . TYR A 1 554 ? 5.623 11.328 32.773 1.00 86.94 554 TYR A N 1
ATOM 4270 C CA . TYR A 1 554 ? 4.466 10.437 32.803 1.00 86.94 554 TYR A CA 1
ATOM 4271 C C . TYR A 1 554 ? 4.838 9.020 33.273 1.00 86.94 554 TYR A C 1
ATOM 4273 O O . TYR A 1 554 ? 4.135 8.456 34.109 1.00 86.94 554 TYR A O 1
ATOM 4281 N N . GLU A 1 555 ? 5.955 8.452 32.797 1.00 85.75 555 GLU A N 1
ATOM 4282 C CA . GLU A 1 555 ? 6.452 7.138 33.253 1.00 85.75 555 GLU A CA 1
ATOM 4283 C C . GLU A 1 555 ? 6.771 7.100 34.758 1.00 85.75 555 GLU A C 1
ATOM 4285 O O . GLU A 1 555 ? 6.557 6.073 35.404 1.00 85.75 555 GLU A O 1
ATOM 4290 N N . LEU A 1 556 ? 7.301 8.194 35.316 1.00 85.56 556 LEU A N 1
ATOM 4291 C CA . LEU A 1 556 ? 7.745 8.263 36.712 1.00 85.56 556 LEU A CA 1
ATOM 4292 C C . LEU A 1 556 ? 6.633 8.652 37.696 1.00 85.56 556 LEU A C 1
ATOM 4294 O O . LEU A 1 556 ? 6.621 8.153 38.821 1.00 85.56 556 LEU A O 1
ATOM 4298 N N . HIS A 1 557 ? 5.728 9.548 37.295 1.00 86.00 557 HIS A N 1
ATOM 4299 C CA . HIS A 1 557 ? 4.779 10.209 38.199 1.00 86.00 557 HIS A CA 1
ATOM 4300 C C . HIS A 1 557 ? 3.301 10.042 37.802 1.00 86.00 557 HIS A C 1
ATOM 4302 O O . HIS A 1 557 ? 2.424 10.355 38.606 1.00 86.00 557 HIS A O 1
ATOM 4308 N N . GLY A 1 558 ? 3.007 9.519 36.606 1.00 80.50 558 GLY A N 1
ATOM 4309 C CA . GLY A 1 558 ? 1.645 9.330 36.099 1.00 80.50 558 GLY A CA 1
ATOM 4310 C C . GLY A 1 558 ? 1.005 10.590 35.502 1.00 80.50 558 GLY A C 1
ATOM 4311 O O . GLY A 1 558 ? 1.671 11.578 35.191 1.00 80.50 558 GLY A O 1
ATOM 4312 N N . GLU A 1 559 ? -0.316 10.544 35.301 1.00 76.62 559 GLU A N 1
ATOM 4313 C CA . GLU A 1 559 ? -1.071 11.653 34.706 1.00 76.62 559 GLU A CA 1
ATOM 4314 C C . GLU A 1 559 ? -1.142 12.870 35.647 1.00 76.62 559 GLU A C 1
ATOM 4316 O O . GLU A 1 559 ? -1.474 12.746 36.824 1.00 76.62 559 GLU A O 1
ATOM 4321 N N . GLY A 1 560 ? -0.903 14.068 35.104 1.00 69.75 560 GLY A N 1
ATOM 4322 C CA . GLY A 1 560 ? -1.125 15.335 35.809 1.00 69.75 560 GLY A CA 1
ATOM 4323 C C . GLY A 1 560 ? 0.072 15.870 36.597 1.00 69.75 560 GLY A C 1
ATOM 4324 O O . GLY A 1 560 ? -0.047 16.939 37.196 1.00 69.75 560 GLY A O 1
ATOM 4325 N N . TYR A 1 561 ? 1.220 15.187 36.571 1.00 81.06 561 TYR A N 1
ATOM 4326 C CA . TYR A 1 561 ? 2.485 15.769 37.018 1.00 81.06 561 TYR A CA 1
ATOM 4327 C C . TYR A 1 561 ? 2.916 16.898 36.070 1.00 81.06 561 TYR A C 1
ATOM 4329 O O . TYR A 1 561 ? 2.959 16.707 34.857 1.00 81.06 561 TYR A O 1
ATOM 4337 N N . GLY A 1 562 ? 3.250 18.058 36.632 1.00 81.50 562 GLY A N 1
ATOM 4338 C CA . GLY A 1 562 ? 3.775 19.214 35.910 1.00 81.50 562 GLY A CA 1
ATOM 4339 C C . GLY A 1 562 ? 4.913 19.859 36.694 1.00 81.50 562 GLY A C 1
ATOM 4340 O O . GLY A 1 562 ? 4.971 19.728 37.919 1.00 81.50 562 GLY A O 1
ATOM 4341 N N . LEU A 1 563 ? 5.811 20.525 35.975 1.00 87.56 563 LEU A N 1
ATOM 4342 C CA . LEU A 1 563 ? 6.985 21.205 36.522 1.00 87.56 563 LEU A CA 1
ATOM 4343 C C . LEU A 1 563 ? 6.593 22.448 37.334 1.00 87.56 563 LEU A C 1
ATOM 4345 O O . LEU A 1 563 ? 5.501 22.999 37.160 1.00 87.56 563 LEU A O 1
ATOM 4349 N N . ASP A 1 564 ? 7.479 22.910 38.215 1.00 88.56 564 ASP A N 1
ATOM 4350 C CA . ASP A 1 564 ? 7.236 24.157 38.944 1.00 88.56 564 ASP A CA 1
ATOM 4351 C C . ASP A 1 564 ? 7.468 25.410 38.070 1.00 88.56 564 ASP A C 1
ATOM 4353 O O . ASP A 1 564 ? 7.985 25.351 36.953 1.00 88.56 564 ASP A O 1
ATOM 4357 N N . GLU A 1 565 ? 7.055 26.580 38.562 1.00 88.62 565 GLU A N 1
ATOM 4358 C CA . GLU A 1 565 ? 7.145 27.835 37.800 1.00 88.62 565 GLU A CA 1
ATOM 4359 C C . GLU A 1 5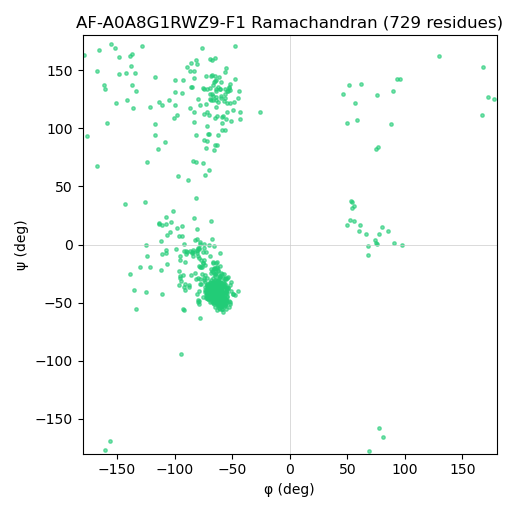65 ? 8.599 28.299 37.553 1.00 88.62 565 GLU A C 1
ATOM 4361 O O . GLU A 1 565 ? 8.868 29.023 36.591 1.00 88.62 565 GLU A O 1
ATOM 4366 N N . HIS A 1 566 ? 9.562 27.862 38.372 1.00 89.94 566 HIS A N 1
ATOM 4367 C CA . HIS A 1 566 ? 10.983 28.132 38.153 1.00 89.94 566 HIS A CA 1
ATOM 4368 C C . HIS A 1 566 ? 11.536 27.252 37.024 1.00 89.94 566 HIS A C 1
ATOM 4370 O O . HIS A 1 566 ? 12.200 27.757 36.115 1.00 89.94 566 HIS A O 1
ATOM 4376 N N . GLU A 1 567 ? 11.200 25.963 37.028 1.00 91.00 567 GLU A N 1
ATOM 4377 C CA . GLU A 1 567 ? 11.525 25.019 35.957 1.00 91.00 567 GLU A CA 1
ATOM 4378 C C . GLU A 1 567 ? 10.872 25.415 34.625 1.00 91.00 567 GLU A C 1
ATOM 4380 O O . GLU A 1 567 ? 11.549 25.461 33.594 1.00 91.00 567 GLU A O 1
ATOM 4385 N N . MET A 1 568 ? 9.590 25.790 34.634 1.00 92.88 568 MET A N 1
ATOM 4386 C CA . MET A 1 568 ? 8.892 26.334 33.462 1.00 92.88 568 MET A CA 1
ATOM 4387 C C . MET A 1 568 ? 9.522 27.647 32.975 1.00 92.88 568 MET A C 1
ATOM 4389 O O . MET A 1 568 ? 9.643 27.867 31.767 1.00 92.88 568 MET A O 1
ATOM 4393 N N . GLY A 1 569 ? 10.006 28.493 33.891 1.00 90.88 569 GLY A N 1
ATOM 4394 C CA . GLY A 1 569 ? 10.815 29.670 33.572 1.00 90.88 569 GLY A CA 1
ATOM 4395 C C . GLY A 1 569 ? 12.072 29.323 32.768 1.00 90.88 569 GLY A C 1
ATOM 4396 O O . GLY A 1 569 ? 12.309 29.932 31.722 1.00 90.88 569 GLY A O 1
ATOM 4397 N N . MET A 1 570 ? 12.825 28.300 33.192 1.00 92.88 570 MET A N 1
ATOM 4398 C CA . MET A 1 570 ? 13.990 27.805 32.445 1.00 92.88 570 MET A CA 1
ATOM 4399 C C . MET A 1 570 ? 13.596 27.295 31.053 1.00 92.88 570 MET A C 1
ATOM 4401 O O . MET A 1 570 ? 14.254 27.630 30.069 1.00 92.88 570 MET A O 1
ATOM 4405 N N . TRP A 1 571 ? 12.510 26.527 30.927 1.00 94.12 571 TRP A N 1
ATOM 4406 C CA . TRP A 1 571 ? 12.048 26.039 29.622 1.00 94.12 571 TRP A CA 1
ATOM 4407 C C . TRP A 1 571 ? 11.678 27.173 28.664 1.00 94.12 571 TRP A C 1
ATOM 4409 O O . TRP A 1 571 ? 12.116 27.154 27.512 1.00 94.12 571 TRP A O 1
ATOM 4419 N N . ARG A 1 572 ? 10.958 28.199 29.131 1.00 94.44 572 ARG A N 1
ATOM 4420 C CA . ARG A 1 572 ? 10.628 29.384 28.321 1.00 94.44 572 ARG A CA 1
ATOM 4421 C C . ARG A 1 572 ? 11.879 30.151 27.876 1.00 94.44 572 ARG A C 1
ATOM 4423 O O . ARG A 1 572 ? 11.947 30.569 26.720 1.00 94.44 572 ARG A O 1
ATOM 4430 N N . GLU A 1 573 ? 12.905 30.263 28.723 1.00 93.25 573 GLU A N 1
ATOM 4431 C CA . GLU A 1 573 ? 14.198 30.845 28.328 1.00 93.25 573 GLU A CA 1
ATOM 4432 C C . GLU A 1 573 ? 14.903 30.018 27.235 1.00 93.25 573 GLU A C 1
ATOM 4434 O O . GLU A 1 573 ? 15.466 30.588 26.298 1.00 93.25 573 GLU A O 1
ATOM 4439 N N . ARG A 1 574 ? 14.813 28.682 27.276 1.00 93.50 574 ARG A N 1
ATOM 4440 C CA . ARG A 1 574 ? 15.365 27.805 26.223 1.00 93.50 574 ARG A CA 1
ATOM 4441 C C . ARG A 1 574 ? 14.627 27.955 24.887 1.00 93.50 574 ARG A C 1
ATOM 4443 O O . ARG A 1 574 ? 15.280 27.967 23.843 1.00 93.50 574 ARG A O 1
ATOM 4450 N N . VAL A 1 575 ? 13.302 28.140 24.900 1.00 94.19 575 VAL A N 1
ATOM 4451 C CA . VAL A 1 575 ? 12.509 28.450 23.688 1.00 94.19 575 VAL A CA 1
ATOM 4452 C C . VAL A 1 575 ? 12.934 29.793 23.084 1.00 94.19 575 VAL A C 1
ATOM 4454 O O . VAL A 1 575 ? 13.169 29.895 21.878 1.00 94.19 575 VAL A O 1
ATOM 4457 N N . GLU A 1 576 ? 13.119 30.808 23.924 1.00 93.44 576 GLU A N 1
ATOM 4458 C CA . GLU A 1 576 ? 13.614 32.130 23.531 1.00 93.44 576 GLU A CA 1
ATOM 4459 C C . GLU A 1 576 ? 15.057 32.084 22.986 1.00 93.44 576 GLU A C 1
ATOM 4461 O O . GLU A 1 576 ? 15.371 32.724 21.977 1.00 93.44 576 GLU A O 1
ATOM 4466 N N . GLN A 1 577 ? 15.940 31.278 23.583 1.00 90.31 577 GLN A N 1
ATOM 4467 C CA . GLN A 1 577 ? 17.293 31.042 23.073 1.00 90.31 577 GLN A CA 1
ATOM 4468 C C . GLN A 1 577 ? 17.269 30.382 21.685 1.00 90.31 577 GLN A C 1
ATOM 4470 O O . GLN A 1 577 ? 17.977 30.838 20.781 1.00 90.31 577 GLN A O 1
ATOM 4475 N N . ALA A 1 578 ? 16.434 29.355 21.491 1.00 90.25 578 ALA A N 1
ATOM 4476 C CA . ALA A 1 578 ? 16.270 28.685 20.202 1.00 90.25 578 ALA A CA 1
ATOM 4477 C C . ALA A 1 578 ? 15.753 29.651 19.120 1.00 90.25 578 ALA A C 1
ATOM 4479 O O . ALA A 1 578 ? 16.319 29.708 18.027 1.00 90.25 578 ALA A O 1
ATOM 4480 N N . TYR A 1 579 ? 14.758 30.484 19.441 1.00 91.38 579 TYR A N 1
ATOM 4481 C CA . TYR A 1 579 ? 14.243 31.516 18.534 1.00 91.38 579 TYR A CA 1
ATOM 4482 C C . TYR A 1 579 ? 15.327 32.509 18.102 1.00 91.38 579 TYR A C 1
ATOM 4484 O O . TYR A 1 579 ? 15.502 32.753 16.906 1.00 91.38 579 TYR A O 1
ATOM 4492 N N . ARG A 1 580 ? 16.130 33.025 19.043 1.00 88.00 580 ARG A N 1
ATOM 4493 C CA . ARG A 1 580 ? 17.271 33.907 18.730 1.00 88.00 580 ARG A CA 1
ATOM 4494 C C . ARG A 1 580 ? 18.292 33.220 17.817 1.00 88.00 580 ARG A C 1
ATOM 4496 O O . ARG A 1 580 ? 18.792 33.845 16.882 1.00 88.00 580 ARG A O 1
ATOM 4503 N N . GLN A 1 581 ? 18.581 31.940 18.048 1.00 84.94 581 GLN A N 1
ATOM 4504 C CA . GLN A 1 581 ? 19.538 31.154 17.261 1.00 84.94 581 GLN A CA 1
ATOM 4505 C C . GLN A 1 581 ? 19.072 30.929 15.808 1.00 84.94 581 GLN A C 1
ATOM 4507 O O . GLN A 1 581 ? 19.870 31.085 14.873 1.00 84.94 581 GLN A O 1
ATOM 4512 N N . VAL A 1 582 ? 17.779 30.661 15.598 1.00 85.00 582 VAL A N 1
ATOM 4513 C CA . VAL A 1 582 ? 17.173 30.569 14.257 1.00 85.00 582 VAL A CA 1
ATOM 4514 C C . VAL A 1 582 ? 17.151 31.946 13.576 1.00 85.00 582 VAL A C 1
ATOM 4516 O O . VAL A 1 582 ? 17.601 32.067 12.435 1.00 85.00 582 VAL A O 1
ATOM 4519 N N . CYS A 1 583 ? 16.751 33.009 14.283 1.00 82.44 583 CYS A N 1
ATOM 4520 C CA . CYS A 1 583 ? 16.728 34.387 13.769 1.00 82.44 583 CYS A CA 1
ATOM 4521 C C . CYS A 1 583 ? 18.109 34.903 13.321 1.00 82.44 583 CYS A C 1
ATOM 4523 O O . CYS A 1 583 ? 18.224 35.548 12.278 1.00 82.44 583 CYS A O 1
ATOM 4525 N N . VAL A 1 584 ? 19.186 34.588 14.050 1.00 78.00 584 VAL A N 1
ATOM 4526 C CA . VAL A 1 584 ? 20.562 34.917 13.622 1.00 78.00 584 VAL A CA 1
ATOM 4527 C C . VAL A 1 584 ? 20.917 34.219 12.305 1.00 78.00 584 VAL A C 1
ATOM 4529 O O . VAL A 1 584 ? 21.609 34.792 11.461 1.00 78.00 584 VAL A O 1
ATOM 4532 N N . THR A 1 585 ? 20.416 33.002 12.092 1.00 67.62 585 THR A N 1
ATOM 4533 C CA . THR A 1 585 ? 20.651 32.270 10.842 1.00 67.62 585 THR A CA 1
ATOM 4534 C C . THR A 1 585 ? 19.839 32.862 9.689 1.00 67.62 585 THR A C 1
ATOM 4536 O O . THR A 1 585 ? 20.395 33.061 8.608 1.00 67.62 585 THR A O 1
ATOM 4539 N N . ALA A 1 586 ? 18.593 33.279 9.946 1.00 64.25 586 ALA A N 1
ATOM 4540 C CA . ALA A 1 586 ? 17.768 34.066 9.023 1.00 64.25 586 ALA A CA 1
ATOM 4541 C C . ALA A 1 586 ? 18.500 35.326 8.530 1.00 64.25 586 ALA A C 1
ATOM 4543 O O . ALA A 1 586 ? 18.587 35.586 7.331 1.00 64.25 586 ALA A O 1
ATOM 4544 N N . ALA A 1 587 ? 19.091 36.085 9.460 1.00 62.66 587 ALA A N 1
ATOM 4545 C CA . ALA A 1 587 ? 19.839 37.301 9.153 1.00 62.66 587 ALA A CA 1
ATOM 4546 C C . ALA A 1 587 ? 21.104 37.032 8.313 1.00 62.66 587 ALA A C 1
ATOM 4548 O O . ALA A 1 587 ? 21.492 37.872 7.501 1.00 62.66 587 ALA A O 1
ATOM 4549 N N . SER A 1 588 ? 21.729 35.860 8.472 1.00 58.75 588 SER A N 1
ATOM 4550 C CA . SER A 1 588 ? 22.896 35.453 7.677 1.00 58.75 588 SER A CA 1
ATOM 4551 C C . SER A 1 588 ? 22.556 34.992 6.251 1.00 58.75 588 SER A C 1
ATOM 4553 O O . SER A 1 588 ? 23.420 35.036 5.376 1.00 58.75 588 SER A O 1
ATOM 4555 N N . ALA A 1 589 ? 21.299 34.625 5.979 1.00 57.97 589 ALA A N 1
ATOM 4556 C CA . ALA A 1 589 ? 20.808 34.228 4.658 1.00 57.97 589 ALA A CA 1
ATOM 4557 C C . ALA A 1 589 ? 20.475 35.439 3.755 1.00 57.97 589 ALA A C 1
ATOM 4559 O O . ALA A 1 589 ? 19.495 35.449 3.013 1.00 57.97 589 ALA A O 1
ATOM 4560 N N . SER A 1 590 ? 21.308 36.480 3.795 1.00 50.16 590 SER A N 1
ATOM 4561 C CA . SER A 1 590 ? 21.104 37.812 3.196 1.00 50.16 590 SER A CA 1
ATOM 4562 C C . SER A 1 590 ? 21.114 37.878 1.654 1.00 50.16 590 SER A C 1
ATOM 4564 O O . SER A 1 590 ? 21.340 38.940 1.079 1.00 50.16 590 SER A O 1
ATOM 4566 N N . ARG A 1 591 ? 20.885 36.749 0.972 1.00 58.38 591 ARG A N 1
ATOM 4567 C CA . ARG A 1 591 ? 20.857 36.616 -0.497 1.00 58.38 591 ARG A CA 1
ATOM 4568 C C . ARG A 1 591 ? 19.454 36.416 -1.080 1.00 58.38 591 ARG A C 1
ATOM 4570 O O . ARG A 1 591 ? 19.321 36.414 -2.300 1.00 58.38 591 ARG A O 1
ATOM 4577 N N . HIS A 1 592 ? 18.439 36.228 -0.238 1.00 67.25 592 HIS A N 1
ATOM 4578 C CA . HIS A 1 592 ? 17.042 36.123 -0.665 1.00 67.25 592 HIS A CA 1
ATOM 4579 C C . HIS A 1 592 ? 16.392 37.503 -0.794 1.00 67.25 592 HIS A C 1
ATOM 4581 O O . HIS A 1 592 ? 16.828 38.467 -0.162 1.00 67.25 592 HIS A O 1
ATOM 4587 N N . ASP A 1 593 ? 15.347 37.589 -1.613 1.00 74.38 593 ASP A N 1
ATOM 4588 C CA . ASP A 1 593 ? 14.543 38.796 -1.770 1.00 74.38 593 ASP A CA 1
ATOM 4589 C C . ASP A 1 593 ? 13.795 39.165 -0.475 1.00 74.38 593 ASP A C 1
ATOM 4591 O O . ASP A 1 593 ? 13.592 38.342 0.423 1.00 74.38 593 ASP A O 1
ATOM 4595 N N . GLU A 1 594 ? 13.370 40.425 -0.383 1.00 80.38 594 GLU A N 1
ATOM 4596 C CA . GLU A 1 594 ? 12.760 40.956 0.837 1.00 80.38 594 GLU A CA 1
ATOM 4597 C C . GLU A 1 594 ? 11.435 40.270 1.197 1.00 80.38 594 GLU A C 1
ATOM 4599 O O . GLU A 1 594 ? 11.150 40.078 2.379 1.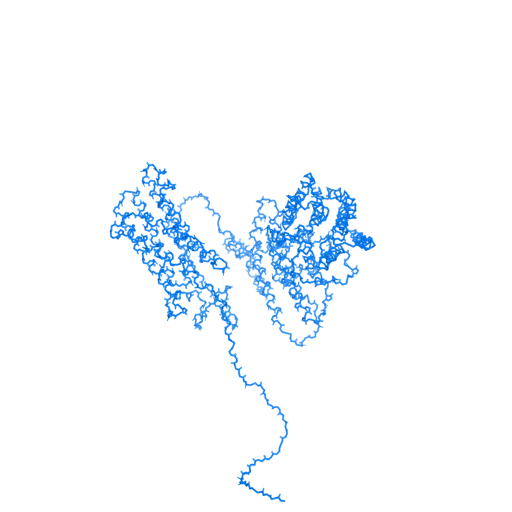00 80.38 594 GLU A O 1
ATOM 4604 N N . ALA A 1 595 ? 10.648 39.831 0.207 1.00 79.31 595 ALA A N 1
ATOM 4605 C CA . ALA A 1 595 ? 9.403 39.123 0.477 1.00 79.31 595 ALA A CA 1
ATOM 4606 C C . ALA A 1 595 ? 9.690 37.747 1.094 1.00 79.31 595 ALA A C 1
ATOM 4608 O O . ALA A 1 595 ? 9.122 37.426 2.138 1.00 79.31 595 ALA A O 1
ATOM 4609 N N . THR A 1 596 ? 10.618 36.966 0.533 1.00 79.31 596 THR A N 1
ATOM 4610 C CA . THR A 1 596 ? 11.052 35.682 1.112 1.00 79.31 596 THR A CA 1
ATOM 4611 C C . THR A 1 596 ? 11.557 35.852 2.549 1.00 79.31 596 THR A C 1
ATOM 4613 O O . THR A 1 596 ? 11.207 35.053 3.419 1.00 79.31 596 THR A O 1
ATOM 4616 N N . ARG A 1 597 ? 12.312 36.921 2.846 1.00 79.69 597 ARG A N 1
ATOM 4617 C CA . ARG A 1 597 ? 12.792 37.228 4.210 1.00 79.69 597 ARG A CA 1
ATOM 4618 C C . ARG A 1 597 ? 11.651 37.527 5.189 1.00 79.69 597 ARG A C 1
ATOM 4620 O O . ARG A 1 597 ? 11.676 37.030 6.314 1.00 79.69 597 ARG A O 1
ATOM 4627 N N . ILE A 1 598 ? 10.653 38.311 4.775 1.00 81.56 598 ILE A N 1
ATOM 4628 C CA . ILE A 1 598 ? 9.478 38.635 5.601 1.00 81.56 598 ILE A CA 1
ATOM 4629 C C . ILE A 1 598 ? 8.672 37.367 5.917 1.00 81.56 598 ILE A C 1
ATOM 4631 O O . ILE A 1 598 ? 8.376 37.114 7.087 1.00 81.56 598 ILE A O 1
ATOM 4635 N N . HIS A 1 599 ? 8.379 36.536 4.910 1.00 82.06 599 HIS A N 1
ATOM 4636 C CA . HIS A 1 599 ? 7.643 35.281 5.104 1.00 82.06 599 HIS A CA 1
ATOM 4637 C C . HIS A 1 599 ? 8.423 34.284 5.973 1.00 82.06 599 HIS A C 1
ATOM 4639 O O . HIS A 1 599 ? 7.830 33.654 6.848 1.00 82.06 599 HIS A O 1
ATOM 4645 N N . PHE A 1 600 ? 9.750 34.191 5.812 1.00 84.44 600 PHE A N 1
ATOM 4646 C CA . PHE A 1 600 ? 10.591 33.354 6.671 1.00 84.44 600 PHE A CA 1
ATOM 4647 C C . PHE A 1 600 ? 10.529 33.800 8.139 1.00 84.44 600 PHE A C 1
ATOM 4649 O O . PHE A 1 600 ? 10.291 32.978 9.019 1.00 84.44 600 PHE A O 1
ATOM 4656 N N . ASN A 1 601 ? 10.668 35.100 8.417 1.00 85.94 601 ASN A N 1
ATOM 4657 C CA . ASN A 1 601 ? 10.588 35.628 9.784 1.00 85.94 601 ASN A CA 1
ATOM 4658 C C . ASN A 1 601 ? 9.213 35.379 10.425 1.00 85.94 601 ASN A C 1
ATOM 4660 O O . ASN A 1 601 ? 9.142 34.985 11.589 1.00 85.94 601 ASN A O 1
ATOM 4664 N N . ALA A 1 602 ? 8.123 35.563 9.673 1.00 87.44 602 ALA A N 1
ATOM 4665 C CA . ALA A 1 602 ? 6.775 35.252 10.145 1.00 87.44 602 ALA A CA 1
ATOM 4666 C C . ALA A 1 602 ? 6.596 33.747 10.429 1.00 87.44 602 ALA A C 1
ATOM 4668 O O . ALA A 1 602 ? 6.016 33.378 11.448 1.00 87.44 602 ALA A O 1
ATOM 4669 N N . MET A 1 603 ? 7.152 32.870 9.588 1.00 89.38 603 MET A N 1
ATOM 4670 C CA . MET A 1 603 ? 7.138 31.419 9.798 1.00 89.38 603 MET A CA 1
ATOM 4671 C C . MET A 1 603 ? 7.956 30.994 11.031 1.00 89.38 603 MET A C 1
ATOM 4673 O O . MET A 1 603 ? 7.486 30.171 11.818 1.00 89.38 603 MET A O 1
ATOM 4677 N N . VAL A 1 604 ? 9.131 31.588 11.265 1.00 90.31 604 VAL A N 1
ATOM 4678 C CA . VAL A 1 604 ? 9.941 31.344 12.476 1.00 90.31 604 VAL A CA 1
ATOM 4679 C C . VAL A 1 604 ? 9.208 31.823 13.736 1.00 90.31 604 VAL A C 1
ATOM 4681 O O . VAL A 1 604 ? 9.218 31.128 14.753 1.00 90.31 604 VAL A O 1
ATOM 4684 N N . LYS A 1 605 ? 8.511 32.964 13.664 1.00 91.62 605 LYS A N 1
ATOM 4685 C CA . LYS A 1 605 ? 7.653 33.486 14.742 1.00 91.62 605 LYS A CA 1
ATOM 4686 C C . LYS A 1 605 ? 6.466 32.555 15.036 1.00 91.62 605 LYS A C 1
ATOM 4688 O O . LYS A 1 605 ? 6.187 32.286 16.202 1.00 91.62 605 LYS A O 1
ATOM 4693 N N . ALA A 1 606 ? 5.814 32.002 14.010 1.00 93.12 606 ALA A N 1
ATOM 4694 C CA . ALA A 1 606 ? 4.738 31.021 14.186 1.00 93.12 606 ALA A CA 1
ATOM 4695 C C . ALA A 1 606 ? 5.230 29.742 14.893 1.00 93.12 606 ALA A C 1
ATOM 4697 O O . ALA A 1 606 ? 4.581 29.259 15.819 1.00 93.12 606 ALA A O 1
ATOM 4698 N N . HIS A 1 607 ? 6.413 29.235 14.531 1.00 93.75 607 HIS A N 1
ATOM 4699 C CA . HIS A 1 607 ? 7.033 28.105 15.230 1.00 93.75 607 HIS A CA 1
ATOM 4700 C C . HIS A 1 607 ? 7.381 28.419 16.684 1.00 93.75 607 HIS A C 1
ATOM 4702 O O . HIS A 1 607 ? 7.102 27.604 17.555 1.00 93.75 607 HIS A O 1
ATOM 4708 N N . TYR A 1 608 ? 7.928 29.601 16.966 1.00 95.25 608 TYR A N 1
ATOM 4709 C CA . TYR A 1 608 ? 8.215 30.038 18.332 1.00 95.25 608 TYR A CA 1
ATOM 4710 C C . TYR A 1 608 ? 6.969 29.998 19.230 1.00 95.25 608 TYR A C 1
ATOM 4712 O O . TYR A 1 608 ? 7.003 29.361 20.282 1.00 95.25 608 TYR A O 1
ATOM 4720 N N . TYR A 1 609 ? 5.847 30.588 18.798 1.00 96.31 609 TYR A N 1
ATOM 4721 C CA . TYR A 1 609 ? 4.609 30.541 19.586 1.00 96.31 609 TYR A CA 1
ATOM 4722 C C . TYR A 1 609 ? 3.999 29.138 19.666 1.00 96.31 609 TYR A C 1
ATOM 4724 O O . TYR A 1 609 ? 3.478 28.775 20.715 1.00 96.31 609 TYR A O 1
ATOM 4732 N N . ALA A 1 610 ? 4.110 28.318 18.619 1.00 96.25 610 ALA A N 1
ATOM 4733 C CA . ALA A 1 610 ? 3.683 26.921 18.676 1.00 96.25 610 ALA A CA 1
ATOM 4734 C C . ALA A 1 610 ? 4.511 26.095 19.677 1.00 96.25 610 ALA A C 1
ATOM 4736 O O . ALA A 1 610 ? 3.951 25.280 20.401 1.00 96.25 610 ALA A O 1
ATOM 4737 N N . ILE A 1 611 ? 5.822 26.331 19.778 1.00 96.12 611 ILE A N 1
ATOM 4738 C CA . ILE A 1 611 ? 6.687 25.660 20.761 1.00 96.12 611 ILE A CA 1
ATOM 4739 C C . ILE A 1 611 ? 6.414 26.180 22.180 1.00 96.12 611 ILE A C 1
ATOM 4741 O O . ILE A 1 611 ? 6.396 25.379 23.112 1.00 96.12 611 ILE A O 1
ATOM 4745 N N . LEU A 1 612 ? 6.135 27.479 22.355 1.00 95.88 612 LEU A N 1
ATOM 4746 C CA . LEU A 1 612 ? 5.672 28.026 23.639 1.00 95.88 612 LEU A CA 1
ATOM 4747 C C . LEU A 1 612 ? 4.345 27.395 24.082 1.00 95.88 612 LEU A C 1
ATOM 4749 O O . LEU A 1 612 ? 4.210 27.028 25.240 1.00 95.88 612 LEU A O 1
ATOM 4753 N N . ILE A 1 613 ? 3.378 27.214 23.180 1.00 95.62 613 ILE A N 1
ATOM 4754 C CA . ILE A 1 613 ? 2.134 26.501 23.509 1.00 95.62 613 ILE A CA 1
ATOM 4755 C C . ILE A 1 613 ? 2.436 25.034 23.832 1.00 95.62 613 ILE A C 1
ATOM 4757 O O . ILE A 1 613 ? 1.967 24.531 24.847 1.00 95.62 613 ILE A O 1
ATOM 4761 N N . TYR A 1 614 ? 3.252 24.356 23.020 1.00 95.81 614 TYR A N 1
ATOM 4762 C CA . TYR A 1 614 ? 3.559 22.939 23.213 1.00 95.81 614 TYR A CA 1
ATOM 4763 C C . TYR A 1 614 ? 4.282 22.654 24.540 1.00 95.81 614 TYR A C 1
ATOM 4765 O O . TYR A 1 614 ? 3.960 21.671 25.201 1.00 95.81 614 TYR A O 1
ATOM 4773 N N . VAL A 1 615 ? 5.215 23.511 24.977 1.00 95.19 615 VAL A N 1
ATOM 4774 C CA . VAL A 1 615 ? 5.905 23.310 26.264 1.00 95.19 615 VAL A CA 1
ATOM 4775 C C . VAL A 1 615 ? 4.969 23.498 27.460 1.00 95.19 615 VAL A C 1
ATOM 4777 O O . VAL A 1 615 ? 5.048 22.729 28.414 1.00 95.19 615 VAL A O 1
ATOM 4780 N N . GLU A 1 616 ? 4.028 24.444 27.386 1.00 93.56 616 GLU A N 1
ATOM 4781 C CA . GLU A 1 616 ? 2.984 24.618 28.404 1.00 93.56 616 GLU A CA 1
ATOM 4782 C C . GLU A 1 616 ? 1.991 23.438 28.389 1.00 93.56 616 GLU A C 1
ATOM 4784 O O . GLU A 1 616 ? 1.664 22.900 29.443 1.00 93.56 616 GLU A O 1
ATOM 4789 N N . GLN A 1 617 ? 1.570 22.960 27.209 1.00 93.06 617 GLN A N 1
ATOM 4790 C CA . GLN A 1 617 ? 0.714 21.771 27.070 1.00 93.06 617 GLN A CA 1
ATOM 4791 C C . GLN A 1 617 ? 1.364 20.496 27.634 1.00 93.06 617 GLN A C 1
ATOM 4793 O O . GLN A 1 617 ? 0.660 19.644 28.173 1.00 93.06 617 GLN A O 1
ATOM 4798 N N . ALA A 1 618 ? 2.679 20.336 27.457 1.00 91.56 618 ALA A N 1
ATOM 4799 C CA . ALA A 1 618 ? 3.402 19.107 27.769 1.00 91.56 618 ALA A CA 1
ATOM 4800 C C . ALA A 1 618 ? 3.967 19.056 29.197 1.00 91.56 618 ALA A C 1
ATOM 4802 O O . ALA A 1 618 ? 4.047 17.970 29.768 1.00 91.56 618 ALA A O 1
ATOM 4803 N N . LEU A 1 619 ? 4.395 20.195 29.759 1.00 92.06 619 LEU A N 1
ATOM 4804 C CA . LEU A 1 619 ? 5.166 20.232 31.009 1.00 92.06 619 LEU A CA 1
ATOM 4805 C C . LEU A 1 619 ? 4.519 21.048 32.138 1.00 92.06 619 LEU A C 1
ATOM 4807 O O . LEU A 1 619 ? 4.890 20.838 33.294 1.00 92.06 619 LEU A O 1
ATOM 4811 N N . ALA A 1 620 ? 3.583 21.960 31.856 1.00 89.94 620 ALA A N 1
ATOM 4812 C CA . ALA A 1 620 ? 3.042 22.850 32.883 1.00 89.94 620 ALA A CA 1
ATOM 4813 C C . ALA A 1 620 ? 1.858 22.234 33.662 1.00 89.94 620 ALA A C 1
ATOM 4815 O O . ALA A 1 620 ? 1.048 21.485 33.106 1.00 89.94 620 ALA A O 1
ATOM 4816 N N . PRO A 1 621 ? 1.670 22.591 34.947 1.00 84.56 621 PRO A N 1
ATOM 4817 C CA . PRO A 1 621 ? 0.460 22.248 35.687 1.00 84.56 621 PRO A CA 1
ATOM 4818 C C . PRO A 1 621 ? -0.774 22.903 35.048 1.00 84.56 621 PRO A C 1
ATOM 4820 O O . PRO A 1 621 ? -0.758 24.101 34.756 1.00 84.56 621 PRO A O 1
ATOM 4823 N N . ARG A 1 622 ? -1.875 22.146 34.907 1.00 73.81 622 ARG A N 1
ATOM 4824 C CA . ARG A 1 622 ? -3.091 22.547 34.155 1.00 73.81 622 ARG A CA 1
ATOM 4825 C C . ARG A 1 622 ? -3.586 23.979 34.426 1.00 73.81 622 ARG A C 1
ATOM 4827 O O . ARG A 1 622 ? -3.972 24.664 33.489 1.00 73.81 622 ARG A O 1
ATOM 4834 N N . GLY A 1 623 ? -3.553 24.439 35.681 1.00 70.88 623 GLY A N 1
ATOM 4835 C CA . GLY A 1 623 ? -4.017 25.783 36.062 1.00 70.88 623 GLY A CA 1
ATOM 4836 C C . GLY A 1 623 ? -3.072 26.944 35.713 1.00 70.88 623 GLY A C 1
ATOM 4837 O O . GLY A 1 623 ? -3.526 28.082 35.655 1.00 70.88 623 GLY A O 1
ATOM 4838 N N . HIS A 1 624 ? -1.781 26.687 35.474 1.00 75.75 624 HIS A N 1
ATOM 4839 C CA . HIS A 1 624 ? -0.820 27.708 35.023 1.00 75.75 624 HIS A CA 1
ATOM 4840 C C . HIS A 1 624 ? -0.739 27.765 33.492 1.00 75.75 624 HIS A C 1
ATOM 4842 O O . HIS A 1 624 ? -0.667 28.854 32.919 1.00 75.75 624 HIS A O 1
ATOM 4848 N N . ALA A 1 625 ? -0.845 26.602 32.838 1.00 82.38 625 ALA A N 1
ATOM 4849 C CA . ALA A 1 625 ? -0.846 26.477 31.382 1.00 82.38 625 ALA A CA 1
ATOM 4850 C C . ALA A 1 625 ? -1.936 27.339 30.712 1.00 82.38 625 ALA A C 1
ATOM 4852 O O . ALA A 1 625 ? -1.700 27.927 29.659 1.00 82.38 625 ALA A O 1
ATOM 4853 N N . GLU A 1 626 ? -3.119 27.449 31.333 1.00 85.38 626 GLU A N 1
ATOM 4854 C CA . GLU A 1 626 ? -4.310 28.046 30.712 1.00 85.38 626 GLU A CA 1
ATOM 4855 C C . GLU A 1 626 ? -4.105 29.503 30.257 1.00 85.38 626 GLU A C 1
ATOM 4857 O O . GLU A 1 626 ? -4.434 29.879 29.126 1.00 85.38 626 GLU A O 1
ATOM 4862 N N . TRP A 1 627 ? -3.503 30.331 31.115 1.00 85.25 627 TRP A N 1
ATOM 4863 C CA . TRP A 1 627 ? -3.227 31.734 30.799 1.00 85.25 627 TRP A CA 1
ATOM 4864 C C . TRP A 1 627 ? -2.146 31.875 29.720 1.00 85.25 627 TRP A C 1
ATOM 4866 O O . TRP A 1 627 ? -2.317 32.638 28.763 1.00 85.25 627 TRP A O 1
ATOM 4876 N N . ALA A 1 628 ? -1.054 31.116 29.853 1.00 87.25 628 ALA A N 1
ATOM 4877 C CA . ALA A 1 628 ? 0.077 31.172 28.934 1.00 87.25 628 ALA A CA 1
ATOM 4878 C C . ALA A 1 628 ? -0.324 30.713 27.525 1.00 87.25 628 ALA A C 1
ATOM 4880 O O . ALA A 1 628 ? -0.015 31.387 26.540 1.00 87.25 628 ALA A O 1
ATOM 4881 N N . ILE A 1 629 ? -1.067 29.610 27.414 1.00 91.75 629 ILE A N 1
ATOM 4882 C CA . ILE A 1 629 ? -1.539 29.099 26.127 1.00 91.75 629 ILE A CA 1
ATOM 4883 C C . ILE A 1 629 ? -2.524 30.084 25.486 1.00 91.75 629 ILE A C 1
ATOM 4885 O O . ILE A 1 629 ? -2.332 30.442 24.325 1.00 91.75 629 ILE A O 1
ATOM 4889 N N . THR A 1 630 ? -3.505 30.610 26.233 1.00 90.50 630 THR A N 1
ATOM 4890 C CA . THR A 1 630 ? -4.471 31.603 25.713 1.00 90.50 630 THR A CA 1
ATOM 4891 C C . THR A 1 630 ? -3.778 32.817 25.089 1.00 90.50 630 THR A C 1
ATOM 4893 O O . THR A 1 630 ? -4.147 33.254 23.993 1.00 90.50 630 THR A O 1
ATOM 4896 N N . LEU A 1 631 ? -2.755 33.353 25.766 1.00 90.75 631 LEU A N 1
ATOM 4897 C CA . LEU A 1 631 ? -1.980 34.497 25.290 1.00 90.75 631 LEU A CA 1
ATOM 4898 C C . LEU A 1 631 ? -1.295 34.186 23.951 1.00 90.75 631 LEU A C 1
ATOM 4900 O O . LEU A 1 631 ? -1.519 34.888 22.962 1.00 90.75 631 LEU A O 1
ATOM 4904 N N . HIS A 1 632 ? -0.501 33.115 23.899 1.00 93.75 632 HIS A N 1
ATOM 4905 C CA . HIS A 1 632 ? 0.284 32.753 22.717 1.00 93.75 632 HIS A CA 1
ATOM 4906 C C . HIS A 1 632 ? -0.582 32.284 21.538 1.00 93.75 632 HIS A C 1
ATOM 4908 O O . HIS A 1 632 ? -0.283 32.620 20.390 1.00 93.75 632 HIS A O 1
ATOM 4914 N N . LEU A 1 633 ? -1.688 31.582 21.805 1.00 92.94 633 LEU A N 1
ATOM 4915 C CA . LEU A 1 633 ? -2.626 31.090 20.792 1.00 92.94 633 LEU A CA 1
ATOM 4916 C C . LEU A 1 633 ? -3.246 32.235 19.983 1.00 92.94 633 LEU A C 1
ATOM 4918 O O . LEU A 1 633 ? -3.400 32.117 18.768 1.00 92.94 633 LEU A O 1
ATOM 4922 N N . SER A 1 634 ? -3.562 33.361 20.634 1.00 90.06 634 SER A N 1
ATOM 4923 C CA . SER A 1 634 ? -4.118 34.538 19.953 1.00 90.06 634 SER A CA 1
ATOM 4924 C C . SER A 1 634 ? -3.146 35.146 18.930 1.00 90.06 634 SER A C 1
ATOM 4926 O O . SER A 1 634 ? -3.554 35.489 17.818 1.00 90.06 634 SER A O 1
ATOM 4928 N N . ILE A 1 635 ? -1.853 35.201 19.271 1.00 91.81 635 ILE A N 1
ATOM 4929 C CA . ILE A 1 635 ? -0.784 35.722 18.408 1.00 91.81 635 ILE A CA 1
ATOM 4930 C C . ILE A 1 635 ? -0.529 34.751 17.249 1.00 91.81 635 ILE A C 1
ATOM 4932 O O . ILE A 1 635 ? -0.507 35.164 16.087 1.00 91.81 635 ILE A O 1
ATOM 4936 N N . LEU A 1 636 ? -0.413 33.454 17.556 1.00 93.81 636 LEU A N 1
ATOM 4937 C CA . LEU A 1 636 ? -0.209 32.400 16.564 1.00 93.81 636 LEU A CA 1
ATOM 4938 C C . LEU A 1 636 ? -1.331 32.383 15.516 1.00 93.81 636 LEU A C 1
ATOM 4940 O O . LEU A 1 636 ? -1.050 32.314 14.321 1.00 93.81 636 LEU A O 1
ATOM 4944 N N . PHE A 1 637 ? -2.590 32.510 15.943 1.00 90.06 637 PHE A N 1
ATOM 4945 C CA . PHE A 1 637 ? -3.744 32.519 15.043 1.00 90.06 637 PHE A CA 1
ATOM 4946 C C . PHE A 1 637 ? -3.728 33.705 14.072 1.00 90.06 637 PHE A C 1
ATOM 4948 O O . PHE A 1 637 ? -4.056 33.540 12.895 1.00 90.06 637 PHE A O 1
ATOM 4955 N N . GLN A 1 638 ? -3.299 34.886 14.528 1.00 86.44 638 GLN A N 1
ATOM 4956 C CA . GLN A 1 638 ? -3.164 36.061 13.668 1.00 86.44 638 GLN A CA 1
ATOM 4957 C C . GLN A 1 638 ? -2.028 35.902 12.644 1.00 86.44 638 GLN A C 1
ATOM 4959 O O . GLN A 1 638 ? -2.247 36.138 11.454 1.00 86.44 638 GLN A O 1
ATOM 4964 N N . ASP A 1 639 ? -0.835 35.488 13.082 1.00 85.44 639 ASP A N 1
ATOM 4965 C CA . ASP A 1 639 ? 0.332 35.347 12.200 1.00 85.44 639 ASP A CA 1
ATOM 4966 C C . ASP A 1 639 ? 0.139 34.218 11.167 1.00 85.44 639 ASP A C 1
ATOM 4968 O O . ASP A 1 639 ? 0.424 34.389 9.978 1.00 85.44 639 ASP A O 1
ATOM 4972 N N . LEU A 1 640 ? -0.398 33.068 11.594 1.00 85.81 640 LEU A N 1
ATOM 4973 C CA . LEU A 1 640 ? -0.549 31.882 10.747 1.00 85.81 640 LEU A CA 1
ATOM 4974 C C . LEU A 1 640 ? -1.617 32.080 9.661 1.00 85.81 640 LEU A C 1
ATOM 4976 O O . LEU A 1 640 ? -1.428 31.630 8.530 1.00 85.81 640 LEU A O 1
ATOM 4980 N N . GLN A 1 641 ? -2.689 32.833 9.939 1.00 82.38 641 GLN A N 1
ATOM 4981 C CA . GLN A 1 641 ? -3.653 33.226 8.903 1.00 82.38 641 GLN A CA 1
ATOM 4982 C C . GLN A 1 641 ? -3.039 34.075 7.782 1.00 82.38 641 GLN A C 1
ATOM 4984 O O . GLN A 1 641 ? -3.556 34.044 6.664 1.00 82.38 641 GLN A O 1
ATOM 4989 N N . GLY A 1 642 ? -1.984 34.846 8.064 1.00 80.50 642 GLY A N 1
ATOM 4990 C CA . GLY A 1 642 ? -1.236 35.574 7.039 1.00 80.50 642 GLY A CA 1
ATOM 4991 C C . GLY A 1 642 ? -0.436 34.624 6.148 1.00 80.50 642 GLY A C 1
ATOM 4992 O O . GLY A 1 642 ? -0.516 34.713 4.927 1.00 80.50 642 GLY A O 1
ATOM 4993 N N . LEU A 1 643 ? 0.266 33.669 6.765 1.00 83.94 643 LEU A N 1
ATOM 4994 C CA . LEU A 1 643 ? 1.128 32.697 6.082 1.00 83.94 643 LEU A CA 1
ATOM 4995 C C . LEU A 1 643 ? 0.363 31.696 5.204 1.00 83.94 643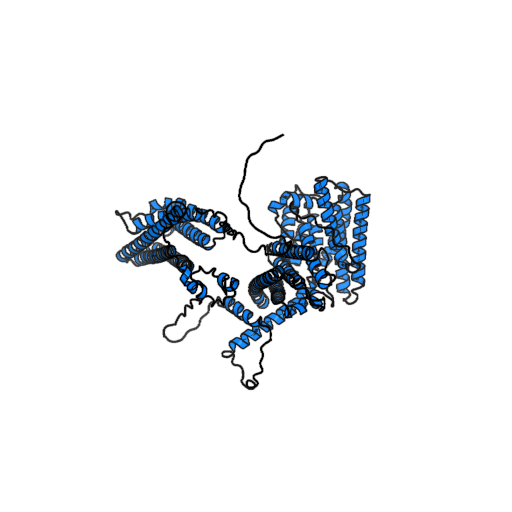 LEU A C 1
ATOM 4997 O O . LEU A 1 643 ? 0.825 31.369 4.117 1.00 83.94 643 LEU A O 1
ATOM 5001 N N . VAL A 1 644 ? -0.804 31.213 5.641 1.00 82.38 644 VAL A N 1
ATOM 5002 C CA . VAL A 1 644 ? -1.606 30.248 4.858 1.00 82.38 644 VAL A CA 1
ATOM 5003 C C . VAL A 1 644 ? -2.198 30.883 3.594 1.00 82.38 644 VAL A C 1
ATOM 5005 O O . VAL A 1 644 ? -2.342 30.208 2.580 1.00 82.38 644 VAL A O 1
ATOM 5008 N N . LYS A 1 645 ? -2.497 32.189 3.626 1.00 80.00 645 LYS A N 1
ATOM 5009 C CA . LYS A 1 645 ? -3.049 32.935 2.480 1.00 80.00 645 LYS A CA 1
ATOM 5010 C C . LYS A 1 645 ? -1.995 33.324 1.433 1.00 80.00 645 LYS A C 1
ATOM 5012 O O . LYS A 1 645 ? -2.361 33.904 0.410 1.00 80.00 645 LYS A O 1
ATOM 5017 N N . ASP A 1 646 ? -0.713 33.045 1.669 1.00 77.75 646 ASP A N 1
ATOM 5018 C CA . ASP A 1 646 ? 0.351 33.360 0.719 1.00 77.75 646 ASP A CA 1
ATOM 5019 C C . ASP A 1 646 ? 0.359 32.394 -0.478 1.00 77.75 646 ASP A C 1
ATOM 5021 O O . ASP A 1 646 ? 0.726 31.222 -0.379 1.00 77.75 646 ASP A O 1
ATOM 5025 N N . THR A 1 647 ? 0.031 32.940 -1.650 1.00 69.94 647 THR A N 1
ATOM 5026 C CA . THR A 1 647 ? 0.054 32.243 -2.944 1.00 69.94 647 THR A CA 1
ATOM 5027 C C . THR A 1 647 ? 1.440 31.775 -3.399 1.00 69.94 647 THR A C 1
ATOM 5029 O O . THR A 1 647 ? 1.524 30.959 -4.315 1.00 69.94 647 THR A O 1
ATOM 5032 N N . SER A 1 648 ? 2.535 32.274 -2.806 1.00 73.50 648 SER A N 1
ATOM 5033 C CA . SER A 1 648 ? 3.886 31.792 -3.124 1.00 73.50 648 SER A CA 1
ATOM 5034 C C . SER A 1 648 ? 4.092 30.343 -2.674 1.00 73.50 648 SER A C 1
ATOM 5036 O O . SER A 1 648 ? 4.891 29.609 -3.259 1.00 73.50 648 SER A O 1
ATOM 5038 N N . HIS A 1 649 ? 3.378 29.937 -1.617 1.00 78.94 649 HIS A N 1
ATOM 5039 C CA . HIS A 1 649 ? 3.502 28.655 -0.935 1.00 78.94 649 HIS A CA 1
ATOM 5040 C C . HIS A 1 649 ? 4.939 28.261 -0.544 1.00 78.94 649 HIS A C 1
ATOM 5042 O O . HIS A 1 649 ? 5.172 27.085 -0.259 1.00 78.94 649 HIS A O 1
ATOM 5048 N N . VAL A 1 650 ? 5.924 29.173 -0.516 1.00 78.25 650 VAL A N 1
ATOM 5049 C CA . VAL A 1 650 ? 7.362 28.834 -0.378 1.00 78.25 650 VAL A CA 1
ATOM 5050 C C . VAL A 1 650 ? 7.646 28.034 0.899 1.00 78.25 650 VAL A C 1
ATOM 5052 O O . VAL A 1 650 ? 8.318 27.004 0.844 1.00 78.25 650 VAL A O 1
ATOM 5055 N N . PHE A 1 651 ? 7.029 28.420 2.017 1.00 85.12 651 PHE A N 1
ATOM 5056 C CA . PHE A 1 651 ? 7.204 27.771 3.323 1.00 85.12 651 PHE A CA 1
ATOM 5057 C C . PHE A 1 651 ? 6.030 26.870 3.743 1.00 85.12 651 PHE A C 1
ATOM 5059 O O . PHE A 1 651 ? 5.996 26.404 4.875 1.00 85.12 651 PHE A O 1
ATOM 5066 N N . SER A 1 652 ? 5.073 26.572 2.853 1.00 87.06 652 SER A N 1
ATOM 5067 C CA . SER A 1 652 ? 3.856 25.817 3.209 1.00 87.06 652 SER A CA 1
ATOM 5068 C C . SER A 1 652 ? 4.106 24.448 3.855 1.00 87.06 652 SER A C 1
ATOM 5070 O O . SER A 1 652 ? 3.295 24.006 4.659 1.00 87.06 652 SER A O 1
ATOM 5072 N N . HIS A 1 653 ? 5.227 23.799 3.538 1.00 86.69 653 HIS A N 1
ATOM 5073 C CA . HIS A 1 653 ? 5.583 22.473 4.047 1.00 86.69 653 HIS A CA 1
ATOM 5074 C C . HIS A 1 653 ? 6.067 22.461 5.505 1.00 86.69 653 HIS A C 1
ATOM 5076 O O . HIS A 1 653 ? 6.053 21.400 6.100 1.00 86.69 653 HIS A O 1
ATOM 5082 N N . VAL A 1 654 ? 6.446 23.605 6.092 1.00 88.31 654 VAL A N 1
ATOM 5083 C CA . VAL A 1 654 ? 6.797 23.691 7.527 1.00 88.31 654 VAL A CA 1
ATOM 5084 C C . VAL A 1 654 ? 5.646 24.215 8.394 1.00 88.31 654 VAL A C 1
ATOM 5086 O O . VAL A 1 654 ? 5.766 24.284 9.608 1.00 88.31 654 VAL A O 1
ATOM 5089 N N . LEU A 1 655 ? 4.502 24.604 7.819 1.00 92.00 655 LEU A N 1
ATOM 5090 C CA . LEU A 1 655 ? 3.404 25.202 8.597 1.00 92.00 655 LEU A CA 1
ATOM 5091 C C . LEU A 1 655 ? 2.528 24.176 9.336 1.00 92.00 655 LEU A C 1
ATOM 5093 O O . LEU A 1 655 ? 1.678 24.576 10.133 1.00 92.00 655 LEU A O 1
ATOM 5097 N N . PHE A 1 656 ? 2.727 22.876 9.109 1.00 93.75 656 PHE A N 1
ATOM 5098 C CA . PHE A 1 656 ? 1.886 21.828 9.684 1.00 93.75 656 PHE A CA 1
ATOM 5099 C C . PHE A 1 656 ? 2.049 21.681 11.200 1.00 93.75 656 PHE A C 1
ATOM 5101 O O . PHE A 1 656 ? 1.031 21.573 11.880 1.00 93.75 656 PHE A O 1
ATOM 5108 N N . PHE A 1 657 ? 3.265 21.752 11.760 1.00 94.31 657 PHE A N 1
ATOM 5109 C CA . PHE A 1 657 ? 3.444 21.704 13.221 1.00 94.31 657 PHE A CA 1
ATOM 5110 C C . PHE A 1 657 ? 2.748 22.879 13.942 1.00 94.31 657 PHE A C 1
ATOM 5112 O O . PHE A 1 657 ? 1.924 22.618 14.824 1.00 94.31 657 PHE A O 1
ATOM 5119 N N . PRO A 1 658 ? 2.954 24.156 13.553 1.00 95.19 658 PRO A N 1
ATOM 5120 C CA . PRO A 1 658 ? 2.212 25.269 14.146 1.00 95.19 658 PRO A CA 1
ATOM 5121 C C . PRO A 1 658 ? 0.692 25.160 13.969 1.00 95.19 658 PRO A C 1
ATOM 5123 O O . PRO A 1 658 ? -0.062 25.473 14.891 1.00 95.19 658 PRO A O 1
ATOM 5126 N N . LEU A 1 659 ? 0.230 24.675 12.811 1.00 95.25 659 LEU A N 1
ATOM 5127 C CA . LEU A 1 659 ? -1.192 24.475 12.530 1.00 95.25 659 LEU A CA 1
ATOM 5128 C C . LEU A 1 659 ? -1.801 23.333 13.363 1.00 95.25 659 LEU A C 1
ATOM 5130 O O . LEU A 1 659 ? -2.949 23.442 13.792 1.00 95.25 659 LEU A O 1
ATOM 5134 N N . PHE A 1 660 ? -1.041 22.267 13.629 1.00 95.62 660 PHE A N 1
ATOM 5135 C CA . PHE A 1 660 ? -1.438 21.175 14.515 1.00 95.62 660 PHE A CA 1
ATOM 5136 C C . PHE A 1 660 ? -1.596 21.658 15.955 1.00 95.62 660 PHE A C 1
ATOM 5138 O O . PHE A 1 660 ? -2.676 21.498 16.517 1.00 95.62 660 PHE A O 1
ATOM 5145 N N . ILE A 1 661 ? -0.575 22.311 16.524 1.00 95.62 661 ILE A N 1
ATOM 5146 C CA . ILE A 1 661 ? -0.633 22.839 17.897 1.00 95.62 661 ILE A CA 1
ATOM 5147 C C . ILE A 1 661 ? -1.802 23.821 18.048 1.00 95.62 661 ILE A C 1
ATOM 5149 O O . ILE A 1 661 ? -2.597 23.699 18.978 1.00 95.62 661 ILE A O 1
ATOM 5153 N N . MET A 1 662 ? -2.002 24.718 17.078 1.00 94.31 662 MET A N 1
ATOM 5154 C CA . MET A 1 662 ? -3.163 25.610 17.060 1.00 94.31 662 MET A CA 1
ATOM 5155 C C . MET A 1 662 ? -4.495 24.846 16.961 1.00 94.31 662 MET A C 1
ATOM 5157 O O . MET A 1 662 ? -5.465 25.207 17.622 1.00 94.31 662 MET A O 1
ATOM 5161 N N . GLY A 1 663 ? -4.545 23.774 16.167 1.00 95.06 663 GLY A N 1
ATOM 5162 C CA . GLY A 1 663 ? -5.714 22.910 16.007 1.00 95.06 663 GLY A CA 1
ATOM 5163 C C . GLY A 1 663 ? -6.068 22.097 17.251 1.00 95.06 663 GLY A C 1
ATOM 5164 O O . GLY A 1 663 ? -7.255 21.901 17.517 1.00 95.06 663 GLY A O 1
ATOM 5165 N N . THR A 1 664 ? -5.080 21.665 18.043 1.00 94.88 664 THR A N 1
ATOM 5166 C CA . THR A 1 664 ? -5.338 20.974 19.320 1.00 94.88 664 THR A CA 1
ATOM 5167 C C . THR A 1 664 ? -6.093 21.857 20.313 1.00 94.88 664 THR A C 1
ATOM 5169 O O . THR A 1 664 ? -6.886 21.339 21.088 1.00 94.88 664 THR A O 1
ATOM 5172 N N . GLU A 1 665 ? -5.942 23.180 20.202 1.00 93.31 665 GLU A N 1
ATOM 5173 C CA . GLU A 1 665 ? -6.537 24.208 21.068 1.00 93.31 665 GLU A CA 1
ATOM 5174 C C . GLU A 1 665 ? -7.887 24.766 20.550 1.00 93.31 665 GLU A C 1
ATOM 5176 O O . GLU A 1 665 ? -8.345 25.830 20.965 1.00 93.31 665 GLU A O 1
ATOM 5181 N N . CYS A 1 666 ? -8.535 24.072 19.603 1.00 91.81 666 CYS A N 1
ATOM 5182 C CA . CYS A 1 666 ? -9.772 24.519 18.940 1.00 91.81 666 CYS A CA 1
ATOM 5183 C C . CYS A 1 666 ? -11.050 23.761 19.367 1.00 91.81 666 CYS A C 1
ATOM 5185 O O . CYS A 1 666 ? -12.016 23.717 18.602 1.00 91.81 666 CYS A O 1
ATOM 5187 N N . TRP A 1 667 ? -11.107 23.144 20.552 1.00 89.69 667 TRP A N 1
ATOM 5188 C CA . TRP A 1 667 ? -12.350 22.514 21.036 1.00 89.69 667 TRP A CA 1
ATOM 5189 C C . TRP A 1 667 ? -13.485 23.544 21.197 1.00 89.69 667 TRP A C 1
ATOM 5191 O O . TRP A 1 667 ? -13.259 24.694 21.566 1.00 89.69 667 TRP A O 1
ATOM 5201 N N . GLY A 1 668 ? -14.723 23.139 20.903 1.00 86.75 668 GLY A N 1
ATOM 5202 C CA . GLY A 1 668 ? -15.918 23.985 21.046 1.00 86.75 668 GLY A CA 1
ATOM 5203 C C . GLY A 1 668 ? -16.052 25.192 20.095 1.00 86.75 668 GLY A C 1
ATOM 5204 O O . GLY A 1 668 ? -17.125 25.787 20.055 1.00 86.75 668 GLY A O 1
ATOM 5205 N N . ASP A 1 669 ? -15.027 25.553 19.311 1.00 91.81 669 ASP A N 1
ATOM 5206 C CA . ASP A 1 669 ? -15.060 26.671 18.350 1.00 91.81 669 ASP A CA 1
ATOM 5207 C C . ASP A 1 669 ? -15.082 26.157 16.897 1.00 91.81 669 ASP A C 1
ATOM 5209 O O . ASP A 1 669 ? -14.047 26.006 16.241 1.00 91.81 669 ASP A O 1
ATOM 5213 N N . GLU A 1 670 ? -16.285 25.904 16.369 1.00 92.56 670 GLU A N 1
ATOM 5214 C CA . GLU A 1 670 ? -16.495 25.422 14.992 1.00 92.56 670 GLU A CA 1
ATOM 5215 C C . GLU A 1 670 ? -15.866 26.338 13.922 1.00 92.56 670 GLU A C 1
ATOM 5217 O O . GLU A 1 670 ? -15.444 25.871 12.858 1.00 92.56 670 GLU A O 1
ATOM 5222 N N . HIS A 1 671 ? -15.768 27.647 14.183 1.00 93.19 671 HIS A N 1
ATOM 5223 C CA . HIS A 1 671 ? -15.199 28.602 13.232 1.00 93.19 671 HIS A CA 1
ATOM 5224 C C . HIS A 1 671 ? -13.678 28.445 13.123 1.00 93.19 671 HIS A C 1
ATOM 5226 O O . HIS A 1 671 ? -13.128 28.412 12.011 1.00 93.19 671 HIS A O 1
ATOM 5232 N N . ARG A 1 672 ? -12.987 28.284 14.259 1.00 91.38 672 ARG A N 1
ATOM 5233 C CA . ARG A 1 672 ? -11.559 27.942 14.269 1.00 91.38 672 ARG A CA 1
ATOM 5234 C C . ARG A 1 672 ? -11.327 26.567 13.660 1.00 91.38 672 ARG A C 1
ATOM 5236 O O . ARG A 1 672 ? -10.496 26.470 12.763 1.00 91.38 672 ARG A O 1
ATOM 5243 N N . GLN A 1 673 ? -12.100 25.546 14.035 1.00 94.94 673 GLN A N 1
ATOM 5244 C CA . GLN A 1 673 ? -11.997 24.194 13.462 1.00 94.94 673 GLN A CA 1
ATOM 5245 C C . GLN A 1 673 ? -12.128 24.200 11.929 1.00 94.94 673 GLN A C 1
ATOM 5247 O O . GLN A 1 673 ? -11.282 23.643 11.228 1.00 94.94 673 GLN A O 1
ATOM 5252 N N . SER A 1 674 ? -13.127 24.908 11.387 1.00 94.31 674 SER A N 1
ATOM 5253 C CA . SER A 1 674 ? -13.309 25.097 9.939 1.00 94.31 674 SER A CA 1
ATOM 5254 C C . SER A 1 674 ? -12.104 25.782 9.279 1.00 94.31 674 SER A C 1
ATOM 5256 O O . SER A 1 674 ? -11.701 25.423 8.170 1.00 94.31 674 SER A O 1
ATOM 5258 N N . THR A 1 675 ? -11.499 26.751 9.967 1.00 92.81 675 THR A N 1
ATOM 5259 C CA . THR A 1 675 ? -10.319 27.486 9.492 1.00 92.81 675 THR A CA 1
ATOM 5260 C C . THR A 1 675 ? -9.064 26.612 9.490 1.00 92.81 675 THR A C 1
ATOM 5262 O O . THR A 1 675 ? -8.372 26.569 8.473 1.00 92.81 675 THR A O 1
ATOM 5265 N N . ILE A 1 676 ? -8.815 25.853 10.564 1.00 94.06 676 ILE A N 1
ATOM 5266 C CA . ILE A 1 676 ? -7.731 24.861 10.657 1.00 94.06 676 ILE A CA 1
ATOM 5267 C C . ILE A 1 676 ? -7.877 23.806 9.558 1.00 94.06 676 ILE A C 1
ATOM 5269 O O . ILE A 1 676 ? -6.929 23.529 8.827 1.00 94.06 676 ILE A O 1
ATOM 5273 N N . GLN A 1 677 ? -9.080 23.249 9.399 1.00 95.62 677 GLN A N 1
ATOM 5274 C CA . GLN A 1 677 ? -9.365 22.235 8.388 1.00 95.62 677 GLN A CA 1
ATOM 5275 C C . GLN A 1 677 ? -9.092 22.742 6.968 1.00 95.62 677 GLN A C 1
ATOM 5277 O O . GLN A 1 677 ? -8.503 22.017 6.167 1.00 95.62 677 GLN A O 1
ATOM 5282 N N . ARG A 1 678 ? -9.510 23.974 6.648 1.00 93.88 678 ARG A N 1
ATOM 5283 C CA . ARG A 1 678 ? -9.246 24.584 5.339 1.00 93.88 678 ARG A CA 1
ATOM 5284 C C . ARG A 1 678 ? -7.744 24.745 5.102 1.00 93.88 678 ARG A C 1
ATOM 5286 O O . ARG A 1 678 ? -7.261 24.301 4.066 1.00 93.88 678 ARG A O 1
ATOM 5293 N N . ALA A 1 679 ? -7.020 25.277 6.087 1.00 93.38 679 ALA A N 1
ATOM 5294 C CA . ALA A 1 679 ? -5.573 25.445 6.017 1.00 93.38 679 ALA A CA 1
ATOM 5295 C C . ALA A 1 679 ? -4.838 24.112 5.789 1.00 93.38 679 ALA A C 1
ATOM 5297 O O . ALA A 1 679 ? -3.987 24.037 4.909 1.00 93.38 679 ALA A O 1
ATOM 5298 N N . PHE A 1 680 ? -5.198 23.034 6.501 1.00 94.50 680 PHE A N 1
ATOM 5299 C CA . PHE A 1 680 ? -4.598 21.712 6.268 1.00 94.50 680 PHE A CA 1
ATOM 5300 C C . PHE A 1 680 ? -4.816 21.238 4.826 1.00 94.50 680 PHE A C 1
ATOM 5302 O O . PHE A 1 680 ? -3.868 20.797 4.184 1.00 94.50 680 PHE A O 1
ATOM 5309 N N . VAL A 1 681 ? -6.039 21.349 4.295 1.00 93.31 681 VAL A N 1
ATOM 5310 C CA . VAL A 1 681 ? -6.355 20.913 2.923 1.00 93.31 681 VAL A CA 1
ATOM 5311 C C . VAL A 1 681 ? -5.613 21.751 1.875 1.00 93.31 681 VAL A C 1
ATOM 5313 O O . VAL A 1 681 ? -5.065 21.186 0.930 1.00 93.31 681 VAL A O 1
ATOM 5316 N N . GLU A 1 682 ? -5.543 23.072 2.050 1.00 91.62 682 GLU A N 1
ATOM 5317 C CA . GLU A 1 682 ? -4.805 23.982 1.162 1.00 91.62 682 GLU A CA 1
ATOM 5318 C C . GLU A 1 682 ? -3.295 23.682 1.169 1.00 91.62 682 GLU A C 1
ATOM 5320 O O . GLU A 1 682 ? -2.683 23.563 0.106 1.00 91.62 682 GLU A O 1
ATOM 5325 N N . LEU A 1 683 ? -2.696 23.471 2.346 1.00 92.06 683 LEU A N 1
ATOM 5326 C CA . LEU A 1 683 ? -1.274 23.138 2.473 1.00 92.06 683 LEU A CA 1
ATOM 5327 C C . LEU A 1 683 ? -0.952 21.732 1.941 1.00 92.06 683 LEU A C 1
ATOM 5329 O O . LEU A 1 683 ? 0.065 21.570 1.264 1.00 92.06 683 LEU A O 1
ATOM 5333 N N . ILE A 1 684 ? -1.803 20.723 2.177 1.00 92.44 684 ILE A N 1
ATOM 5334 C CA . ILE A 1 684 ? -1.640 19.371 1.605 1.00 92.44 684 ILE A CA 1
ATOM 5335 C C . ILE A 1 684 ? -1.705 19.437 0.076 1.00 92.44 684 ILE A C 1
ATOM 5337 O O . ILE A 1 684 ? -0.845 18.865 -0.589 1.00 92.44 684 ILE A O 1
ATOM 5341 N N . ALA A 1 685 ? -2.653 20.185 -0.497 1.00 89.38 685 ALA A N 1
ATOM 5342 C CA . ALA A 1 685 ? -2.753 20.358 -1.947 1.00 89.38 685 ALA A CA 1
ATOM 5343 C C . ALA A 1 685 ? -1.535 21.091 -2.547 1.00 89.38 685 ALA A C 1
ATOM 5345 O O . ALA A 1 685 ? -1.063 20.719 -3.620 1.00 89.38 685 ALA A O 1
ATOM 5346 N N . ALA A 1 686 ? -0.993 22.098 -1.853 1.00 88.38 686 ALA A N 1
ATOM 5347 C CA . ALA A 1 686 ? 0.159 22.876 -2.317 1.00 88.38 686 ALA A CA 1
ATOM 5348 C C . ALA A 1 686 ? 1.515 22.150 -2.186 1.00 88.38 686 ALA A C 1
ATOM 5350 O O . ALA A 1 686 ? 2.466 22.480 -2.900 1.00 88.38 686 ALA A O 1
ATOM 5351 N N . THR A 1 687 ? 1.634 21.197 -1.256 1.00 90.56 687 THR A N 1
ATOM 5352 C CA . THR A 1 687 ? 2.902 20.511 -0.925 1.00 90.56 687 THR A CA 1
ATOM 5353 C C . THR A 1 687 ? 2.935 19.040 -1.326 1.00 90.56 687 THR A C 1
ATOM 5355 O O . THR A 1 687 ? 4.014 18.473 -1.466 1.00 90.56 687 THR A O 1
ATOM 5358 N N . GLY A 1 688 ? 1.774 18.405 -1.489 1.00 89.81 688 GLY A N 1
ATOM 5359 C CA . GLY A 1 688 ? 1.652 16.961 -1.662 1.00 89.81 688 GLY A CA 1
ATOM 5360 C C . GLY A 1 688 ? 1.875 16.141 -0.385 1.00 89.81 688 GLY A C 1
ATOM 5361 O O . GLY A 1 688 ? 1.852 14.919 -0.476 1.00 89.81 688 GLY A O 1
ATOM 5362 N N . ALA A 1 689 ? 2.087 16.760 0.785 1.00 90.75 689 ALA A N 1
ATOM 5363 C CA . ALA A 1 689 ? 2.416 16.077 2.043 1.00 90.75 689 ALA A CA 1
ATOM 5364 C C . ALA A 1 689 ? 1.192 15.384 2.685 1.00 90.75 689 ALA A C 1
ATOM 5366 O O . ALA A 1 689 ? 0.668 15.808 3.717 1.00 90.75 689 ALA A O 1
ATOM 5367 N N . TRP A 1 690 ? 0.722 14.304 2.060 1.00 90.62 690 TRP A N 1
ATOM 5368 C CA . TRP A 1 690 ? -0.480 13.558 2.444 1.00 90.62 690 TRP A CA 1
ATOM 5369 C C . TRP A 1 690 ? -0.427 12.893 3.826 1.00 90.62 690 TRP A C 1
ATOM 5371 O O . TRP A 1 690 ? -1.489 12.661 4.400 1.00 90.62 690 TRP A O 1
ATOM 5381 N N . CYS A 1 691 ? 0.753 12.654 4.408 1.00 89.19 691 CYS A N 1
ATOM 5382 C CA . CYS A 1 691 ? 0.883 12.222 5.812 1.00 89.19 691 CYS A CA 1
ATOM 5383 C C . CYS A 1 691 ? 0.122 13.137 6.800 1.00 89.19 691 CYS A C 1
ATOM 5385 O O . CYS A 1 691 ? -0.527 12.653 7.731 1.00 89.19 691 CYS A O 1
ATOM 5387 N N . ASN A 1 692 ? 0.077 14.446 6.529 1.00 92.44 692 ASN A N 1
ATOM 5388 C CA . ASN A 1 692 ? -0.646 15.423 7.343 1.00 92.44 692 ASN A CA 1
ATOM 5389 C C . ASN A 1 692 ? -2.183 15.340 7.201 1.00 92.44 692 ASN A C 1
ATOM 5391 O O . ASN A 1 692 ? -2.910 15.982 7.961 1.00 92.44 692 ASN A O 1
ATOM 5395 N N . HIS A 1 693 ? -2.720 14.514 6.294 1.00 92.44 693 HIS A N 1
ATOM 5396 C CA . HIS A 1 693 ? -4.154 14.203 6.274 1.00 92.44 693 HIS A CA 1
ATOM 5397 C C . HIS A 1 693 ? -4.573 13.385 7.505 1.00 92.44 693 HIS A C 1
ATOM 5399 O O . HIS A 1 693 ? -5.636 13.639 8.075 1.00 92.44 693 HIS A O 1
ATOM 5405 N N . THR A 1 694 ? -3.728 12.459 7.969 1.00 89.38 694 THR A N 1
ATOM 5406 C CA . THR A 1 694 ? -3.996 11.668 9.181 1.00 89.38 694 THR A CA 1
ATOM 5407 C C . THR A 1 694 ? -3.931 12.541 10.439 1.00 89.38 694 THR A C 1
ATOM 5409 O O . THR A 1 694 ? -4.747 12.379 11.341 1.00 89.38 694 THR A O 1
ATOM 5412 N N . VAL A 1 695 ? -3.060 13.560 10.459 1.00 92.19 695 VAL A N 1
ATOM 5413 C CA . VAL A 1 695 ? -3.058 14.613 11.495 1.00 92.19 695 VAL A CA 1
ATOM 5414 C C . VAL A 1 695 ? -4.404 15.353 11.531 1.00 92.19 695 VAL A C 1
ATOM 5416 O O . VAL A 1 695 ? -4.985 15.543 12.599 1.00 92.19 695 VAL A O 1
ATOM 5419 N N . LEU A 1 696 ? -4.945 15.742 10.371 1.00 94.12 696 LEU A N 1
ATOM 5420 C CA . LEU A 1 696 ? -6.260 16.386 10.290 1.00 94.12 696 LEU A CA 1
ATOM 5421 C C . LEU A 1 696 ? -7.399 15.447 10.736 1.00 94.12 696 LEU A C 1
ATOM 5423 O O . LEU A 1 696 ? -8.358 15.902 11.361 1.00 94.12 696 LEU A O 1
ATOM 5427 N N . GLN A 1 697 ? -7.315 14.146 10.441 1.00 92.81 697 GLN A N 1
ATOM 5428 C CA . GLN A 1 697 ? -8.261 13.145 10.953 1.00 92.81 697 GLN A CA 1
ATOM 5429 C C . GLN A 1 697 ? -8.187 13.031 12.485 1.00 92.81 697 GLN A C 1
ATOM 5431 O O . GLN A 1 697 ? -9.234 13.053 13.131 1.00 92.81 697 GLN A O 1
ATOM 5436 N N . PHE A 1 698 ? -6.984 13.000 13.068 1.00 93.31 698 PHE A N 1
ATOM 5437 C CA . PHE A 1 698 ? -6.783 13.026 14.521 1.00 93.31 698 PHE A CA 1
ATOM 5438 C C . PHE A 1 698 ? -7.420 14.268 15.163 1.00 93.31 698 PHE A C 1
ATOM 5440 O O . PHE A 1 698 ? -8.170 14.135 16.129 1.00 93.31 698 PHE A O 1
ATOM 5447 N N . LEU A 1 699 ? -7.198 15.463 14.599 1.00 95.12 699 LEU A N 1
ATOM 5448 C CA . LEU A 1 699 ? -7.794 16.705 15.109 1.00 95.12 699 LEU A CA 1
ATOM 5449 C C . LEU A 1 699 ? -9.328 16.675 15.062 1.00 95.12 699 LEU A C 1
ATOM 5451 O O . LEU A 1 699 ? -9.975 17.017 16.047 1.00 95.12 699 LEU A O 1
ATOM 5455 N N . ARG A 1 700 ? -9.923 16.201 13.959 1.00 94.75 700 ARG A N 1
ATOM 5456 C CA . ARG A 1 700 ? -11.383 16.021 13.856 1.00 94.75 700 ARG A CA 1
ATOM 5457 C C . ARG A 1 700 ? -11.924 15.052 14.909 1.00 94.75 700 ARG A C 1
ATOM 5459 O O . ARG A 1 700 ? -12.985 15.310 15.472 1.00 94.75 700 ARG A O 1
ATOM 5466 N N . ALA A 1 701 ? -11.210 13.959 15.173 1.00 93.81 701 ALA A N 1
ATOM 5467 C CA . ALA A 1 701 ? -11.601 12.977 16.180 1.00 93.81 701 ALA A CA 1
ATOM 5468 C C . ALA A 1 701 ? -11.509 13.552 17.607 1.00 93.81 701 ALA A C 1
ATOM 5470 O O . ALA A 1 701 ? -12.439 13.369 18.388 1.00 93.81 701 ALA A O 1
ATOM 5471 N N . LEU A 1 702 ? -10.460 14.328 17.911 1.00 94.31 702 LEU A N 1
ATOM 5472 C CA . LEU A 1 702 ? -10.321 15.079 19.165 1.00 94.31 702 LEU A CA 1
ATOM 5473 C C . LEU A 1 702 ? -11.473 16.083 19.356 1.00 94.31 702 LEU A C 1
ATOM 5475 O O . LEU A 1 702 ? -12.121 16.094 20.400 1.00 94.31 702 LEU A O 1
ATOM 5479 N N . TRP A 1 703 ? -11.776 16.903 18.343 1.00 95.12 703 TRP A N 1
ATOM 5480 C CA . TRP A 1 703 ? -12.857 17.896 18.417 1.00 95.12 703 TRP A CA 1
ATOM 5481 C C . TRP A 1 703 ? -14.229 17.252 18.666 1.00 95.12 703 TRP A C 1
ATOM 5483 O O . TRP A 1 703 ? -15.042 17.813 19.401 1.00 95.12 703 TRP A O 1
ATOM 5493 N N . ALA A 1 704 ? -14.463 16.058 18.114 1.00 93.69 704 ALA A N 1
ATOM 5494 C CA . ALA A 1 704 ? -15.701 15.295 18.265 1.00 93.69 704 ALA A CA 1
ATOM 5495 C C . ALA A 1 704 ? -15.890 14.624 19.644 1.00 93.69 704 ALA A C 1
ATOM 5497 O O . ALA A 1 704 ? -16.931 14.003 19.867 1.00 93.69 704 ALA A O 1
ATOM 5498 N N . ARG A 1 705 ? -14.924 14.725 20.571 1.00 93.38 705 ARG A N 1
ATOM 5499 C CA . ARG A 1 705 ? -14.976 14.100 21.904 1.00 93.38 705 ARG A CA 1
ATOM 5500 C C . ARG A 1 705 ? -14.973 15.152 23.031 1.00 93.38 705 ARG A C 1
ATOM 5502 O O . ARG A 1 705 ? -13.897 15.544 23.483 1.00 93.38 705 ARG A O 1
ATOM 5509 N N . PRO A 1 706 ? -16.150 15.574 23.539 1.00 91.69 706 PRO A N 1
ATOM 5510 C CA . PRO A 1 706 ? -16.257 16.524 24.653 1.00 91.69 706 PRO A CA 1
ATOM 5511 C C . PRO A 1 706 ? -15.495 16.121 25.922 1.00 91.69 706 PRO A C 1
ATOM 5513 O O . PRO A 1 706 ? -15.021 16.989 26.648 1.00 91.69 706 PRO A O 1
ATOM 5516 N N . ASP A 1 707 ? -15.319 14.818 26.159 1.00 90.62 707 ASP A N 1
ATOM 5517 C CA . ASP A 1 707 ? -14.595 14.271 27.317 1.00 90.62 707 ASP A CA 1
ATOM 5518 C C . ASP A 1 707 ? -13.100 14.659 27.352 1.00 90.62 707 ASP A C 1
ATOM 5520 O O . ASP A 1 707 ? -12.471 14.610 28.409 1.00 90.62 707 ASP A O 1
ATOM 5524 N N . TYR A 1 708 ? -12.543 15.077 26.206 1.00 89.12 708 TYR A N 1
ATOM 5525 C CA . TYR A 1 708 ? -11.161 15.546 26.045 1.00 89.12 708 TYR A CA 1
ATOM 5526 C C . TYR A 1 708 ? -11.072 17.039 25.686 1.00 89.12 708 TYR A C 1
ATOM 5528 O O . TYR A 1 708 ? -10.040 17.499 25.201 1.00 89.12 708 TYR A O 1
ATOM 5536 N N . TRP A 1 709 ? -12.134 17.822 25.896 1.00 89.06 709 TRP A N 1
ATOM 5537 C CA . TRP A 1 709 ? -12.071 19.276 25.731 1.00 89.06 709 TRP A CA 1
ATOM 5538 C C . TRP A 1 709 ? -11.325 19.931 26.907 1.00 89.06 709 TRP A C 1
ATOM 5540 O O . TRP A 1 709 ? -11.584 19.625 28.071 1.00 89.06 709 TRP A O 1
ATOM 5550 N N . GLY A 1 710 ? -10.416 20.861 26.605 1.00 83.06 710 GLY A N 1
ATOM 5551 C CA . GLY A 1 710 ? -9.623 21.608 27.589 1.00 83.06 710 GLY A CA 1
ATOM 5552 C C . GLY A 1 710 ? -8.120 21.605 27.287 1.00 83.06 710 GLY A C 1
ATOM 5553 O O . GLY A 1 710 ? -7.624 20.776 26.524 1.00 83.06 710 GLY A O 1
ATOM 5554 N N . MET A 1 711 ? -7.382 22.533 27.903 1.00 82.25 711 MET A N 1
ATOM 5555 C CA . MET A 1 711 ? -5.983 22.799 27.535 1.00 82.25 711 MET A CA 1
ATOM 5556 C C . MET A 1 711 ? -5.048 21.617 27.788 1.00 82.25 711 MET A C 1
ATOM 5558 O O . MET A 1 711 ? -5.117 20.955 28.826 1.00 82.25 711 MET A O 1
ATOM 5562 N N . GLY A 1 712 ? -4.202 21.326 26.792 1.00 79.56 712 GLY A N 1
ATOM 5563 C CA . GLY A 1 712 ? -3.257 20.202 26.801 1.00 79.56 712 GLY A CA 1
ATOM 5564 C C . GLY A 1 712 ? -3.881 18.796 26.743 1.00 79.56 712 GLY A C 1
ATOM 5565 O O . GLY A 1 712 ? -3.146 17.811 26.687 1.00 79.56 712 GLY A O 1
ATOM 5566 N N . GLN A 1 713 ? -5.213 18.651 26.708 1.00 87.94 713 GLN A N 1
ATOM 5567 C CA . GLN A 1 713 ? -5.875 17.334 26.771 1.00 87.94 713 GLN A CA 1
ATOM 5568 C C . GLN A 1 713 ? -5.607 16.441 25.548 1.00 87.94 713 GLN A C 1
ATOM 5570 O O . GLN A 1 713 ? -5.790 15.226 25.628 1.00 87.94 713 GLN A O 1
ATOM 5575 N N . TRP A 1 714 ? -5.117 16.997 24.434 1.00 92.25 714 TRP A N 1
ATOM 5576 C CA . TRP A 1 714 ? -4.790 16.222 23.234 1.00 92.25 714 TRP A CA 1
ATOM 5577 C C . TRP A 1 714 ? -3.729 15.140 23.486 1.00 92.25 714 TRP A C 1
ATOM 5579 O O . TRP A 1 714 ? -3.810 14.065 22.893 1.00 92.25 714 TRP A O 1
ATOM 5589 N N . ILE A 1 715 ? -2.769 15.394 24.386 1.00 91.50 715 ILE A N 1
ATOM 5590 C CA . ILE A 1 715 ? -1.706 14.445 24.757 1.00 91.50 715 ILE A CA 1
ATOM 5591 C C . ILE A 1 715 ? -2.323 13.232 25.462 1.00 91.50 715 ILE A C 1
ATOM 5593 O O . ILE A 1 715 ? -2.004 12.085 25.149 1.00 91.50 715 ILE A O 1
ATOM 5597 N N . ARG A 1 716 ? -3.266 13.487 26.376 1.00 89.62 716 ARG A N 1
ATOM 5598 C CA . ARG A 1 716 ? -4.034 12.451 27.069 1.00 89.62 716 ARG A CA 1
ATOM 5599 C C . ARG A 1 716 ? -4.908 11.662 26.093 1.00 89.62 716 ARG A C 1
ATOM 5601 O O . ARG A 1 716 ? -4.861 10.437 26.107 1.00 89.62 716 ARG A O 1
ATOM 5608 N N . TYR A 1 717 ? -5.643 12.351 25.219 1.00 91.50 717 TYR A N 1
ATOM 5609 C CA . TYR A 1 717 ? -6.463 11.728 24.179 1.00 91.50 717 TYR A CA 1
ATOM 5610 C C . TYR A 1 717 ? -5.638 10.786 23.290 1.00 91.50 717 TYR A C 1
ATOM 5612 O O . TYR A 1 717 ? -6.004 9.623 23.124 1.00 91.50 717 TYR A O 1
ATOM 5620 N N . ALA A 1 718 ? -4.497 11.255 22.778 1.00 90.94 718 ALA A N 1
ATOM 5621 C CA . ALA A 1 718 ? -3.609 10.466 21.929 1.00 90.94 718 ALA A CA 1
ATOM 5622 C C . ALA A 1 718 ? -3.040 9.230 22.646 1.00 90.94 718 ALA A C 1
ATOM 5624 O O . ALA A 1 718 ? -2.939 8.163 22.042 1.00 90.94 718 ALA A O 1
ATOM 5625 N N . ARG A 1 719 ? -2.719 9.357 23.940 1.00 89.44 719 ARG A N 1
ATOM 5626 C CA . ARG A 1 719 ? -2.219 8.262 24.780 1.00 89.44 719 ARG A CA 1
ATOM 5627 C C . ARG A 1 719 ? -3.295 7.218 25.098 1.00 89.44 719 ARG A C 1
ATOM 5629 O O . ARG A 1 719 ? -3.018 6.027 25.022 1.00 89.44 719 ARG A O 1
ATOM 5636 N N . GLU A 1 720 ? -4.509 7.644 25.445 1.00 90.19 720 GLU A N 1
ATOM 5637 C CA . GLU A 1 720 ? -5.622 6.740 25.784 1.00 90.19 720 GLU A CA 1
ATOM 5638 C C . GLU A 1 720 ? -6.221 6.034 24.553 1.00 90.19 720 GLU A C 1
ATOM 5640 O O . GLU A 1 720 ? -6.751 4.934 24.685 1.00 90.19 720 GLU A O 1
ATOM 5645 N N . ASN A 1 721 ? -6.107 6.628 23.359 1.00 89.50 721 ASN A N 1
ATOM 5646 C CA . ASN A 1 721 ? -6.735 6.137 22.125 1.00 89.50 721 ASN A CA 1
ATOM 5647 C C . ASN A 1 721 ? -5.709 5.645 21.074 1.00 89.50 721 ASN A C 1
ATOM 5649 O O . ASN A 1 721 ? -6.049 5.516 19.897 1.00 89.50 721 ASN A O 1
ATOM 5653 N N . GLU A 1 722 ? -4.457 5.347 21.460 1.00 83.81 722 GLU A N 1
ATOM 5654 C CA . GLU A 1 722 ? -3.372 4.979 20.521 1.00 83.81 722 GLU A CA 1
ATOM 5655 C C . GLU A 1 722 ? -3.750 3.811 19.586 1.00 83.81 722 GLU A C 1
ATOM 5657 O O . GLU A 1 722 ? -3.430 3.835 18.397 1.00 83.81 722 GLU A O 1
ATOM 5662 N N . SER A 1 723 ? -4.487 2.815 20.089 1.00 82.62 723 SER A N 1
ATOM 5663 C CA . SER A 1 723 ? -4.967 1.671 19.300 1.00 82.62 723 SER A CA 1
ATOM 5664 C C . SER A 1 723 ? -6.027 2.018 18.250 1.00 82.62 723 SER A C 1
ATOM 5666 O O . SER A 1 723 ? -6.172 1.269 17.287 1.00 82.62 723 SER A O 1
ATOM 5668 N N . GLU A 1 724 ? -6.777 3.109 18.434 1.00 84.06 724 GLU A N 1
ATOM 5669 C CA . GLU A 1 724 ? -7.762 3.595 17.454 1.00 84.06 724 GLU A CA 1
ATOM 5670 C C . GLU A 1 724 ? -7.115 4.536 16.428 1.00 84.06 724 GLU A C 1
ATOM 5672 O O . GLU A 1 724 ? -7.487 4.528 15.257 1.00 84.06 724 GLU A O 1
ATOM 5677 N N . ILE A 1 725 ? -6.135 5.336 16.863 1.00 82.81 725 ILE A N 1
ATOM 5678 C CA . ILE A 1 725 ? -5.468 6.351 16.037 1.00 82.81 725 ILE A CA 1
ATOM 5679 C C . ILE A 1 725 ? -4.415 5.724 15.107 1.00 82.81 725 ILE A C 1
ATOM 5681 O O . ILE A 1 725 ? -4.289 6.126 13.950 1.00 82.81 725 ILE A O 1
ATOM 5685 N N . GLY A 1 726 ? -3.662 4.734 15.598 1.00 76.75 726 GLY A N 1
ATOM 5686 C CA . GLY A 1 726 ? -2.561 4.115 14.862 1.00 76.75 726 GLY A CA 1
ATOM 5687 C C . GLY A 1 726 ? -1.343 5.037 14.653 1.00 76.75 726 GLY A C 1
ATOM 5688 O O . GLY A 1 726 ? -1.295 6.162 15.152 1.00 76.75 726 GLY A O 1
ATOM 5689 N N . PRO A 1 727 ? -0.305 4.566 13.936 1.00 78.69 727 PRO A N 1
ATOM 5690 C CA . PRO A 1 727 ? 0.902 5.348 13.698 1.00 78.69 727 PRO A CA 1
ATOM 5691 C C . PRO A 1 727 ? 0.681 6.400 12.604 1.00 78.69 727 PRO A C 1
ATOM 5693 O O . PRO A 1 727 ? 0.453 6.062 11.443 1.00 78.69 727 PRO A O 1
ATOM 5696 N N . PHE A 1 728 ? 0.853 7.673 12.952 1.00 82.69 728 PHE A N 1
ATOM 5697 C CA . PHE A 1 728 ? 0.871 8.788 12.005 1.00 82.69 728 PHE A CA 1
ATOM 5698 C C . PHE A 1 728 ? 2.112 9.669 12.202 1.00 82.69 728 PHE A C 1
ATOM 5700 O O . PHE A 1 728 ? 2.886 9.475 13.140 1.00 82.69 728 PHE A O 1
ATOM 5707 N N . MET A 1 729 ? 2.332 10.596 11.272 1.00 85.50 729 MET A N 1
ATOM 5708 C CA . MET A 1 729 ? 3.477 11.503 11.257 1.00 85.50 729 MET A CA 1
ATOM 5709 C C . MET A 1 729 ? 2.986 12.920 10.983 1.00 85.50 729 MET A C 1
ATOM 5711 O O . MET A 1 729 ? 2.205 13.132 10.056 1.00 85.50 729 MET A O 1
ATOM 5715 N N . LEU A 1 730 ? 3.456 13.864 11.794 1.00 87.31 730 LEU A N 1
ATOM 5716 C CA . LEU A 1 730 ? 3.266 15.297 11.607 1.00 87.31 730 LEU A CA 1
ATOM 5717 C C . LEU A 1 730 ? 4.548 15.868 11.008 1.00 87.31 730 LEU A C 1
ATOM 5719 O O . LEU A 1 730 ? 5.547 15.918 11.717 1.00 87.31 730 LEU A O 1
ATOM 5723 N N . PHE A 1 731 ? 4.522 16.262 9.738 1.00 77.00 731 PHE A N 1
ATOM 5724 C CA . PHE A 1 731 ? 5.685 16.802 9.025 1.00 77.00 731 PHE A CA 1
ATOM 5725 C C . PHE A 1 731 ? 5.489 18.276 8.689 1.00 77.00 731 PHE A C 1
ATOM 5727 O O . PHE A 1 731 ? 4.529 18.534 7.930 1.00 77.00 731 PHE A O 1
#

Nearest PDB structures (foldseek):
  6gyp-assembly1_C  TM=4.772E-01  e=7.669E-02  Saccharomyces cerevisiae S288C
  6xr1-assembly1_A  TM=1.845E-01  e=2.103E-01  synthetic construct
  5cwq-assembly1_A  TM=4.614E-01  e=7.886E+00  synthetic construct
  8qah-assembly2_B  TM=2.163E-01  e=1.264E+00  synthetic construct

Sequence (731 aa):
MSATDSIDHITTEAKGTSSAVDIEQQGSHHLDESKPAKSLGAGSALALGAFGTTLTTLSLSLMEWRGVTTTNVFVANFFFIAAFGLVVTAQWELSIGNGFAYTVFSAFGLFYAGYGAILTPAFGIEQAYGGDTVQYNNALGFFMILWTVFVFTFLIASLPSNLAYIVVFFLVDLGFLTVAASYFAEADGHHAASIALKKTGGASCFVAGLAGWYIVCHLLLQDSIVDLPLGDTSRYFDCRLCTKRRIRCDRTLPHCHKCTSRNLSCPGFDAFQLKWTQAITHKPSSSIKDTSTTAERLSDELAVAIRPEADAKSSQDALWRAPSPTGDHILVQHHSSTAFCDKMLHYFHVIVVPRLTWLDSVDNPWRKAILPLTCRSASLRLSLLSLAAAHLSVTSAPGSVQALVAQRAYPVLRNRTLQALNQAITREVSHHPRKDTVAGGGGCSALTIILATAVALCYEEMLIPESTNWNVHLQACRAMIEWNQLRNSGRQSNDALSRFVVKEVEDFEIFKNLVSFSTQQPRTKCPLQSRPEDRLWAFTILISEITAVERSNYELHGEGYGLDEHEMGMWRERVEQAYRQVCVTAASASRHDEATRIHFNAMVKAHYYAILIYVEQALAPRGHAEWAITLHLSILFQDLQGLVKDTSHVFSHVLFFPLFIMGTECWGDEHRQSTIQRAFVELIAATGAWCNHTVLQFLRALWARPDYWGMGQWIRYARENESEIGPFMLF

InterPro domains:
  IPR000791 Acetate transporter GPR1/Ato2/SatP-like [PF01184] (36-222)
  IPR001138 Zn(2)Cys(6) fungal-type DNA-binding domain [PF00172] (239-270)
  IPR001138 Zn(2)Cys(6) fungal-type DNA-binding domain [PS50048] (238-266)
  IPR001138 Zn(2)Cys(6) fungal-type DNA-binding domain [cd00067] (239-266)
  IPR021858 Fungal transcription factor [PF11951] (344-707)
  IPR036864 Zn(2)-C6 fungal-type DNA-binding domain superfamily [G3DSA:4.10.240.10] (239-304)
  IPR036864 Zn(2)-C6 fungal-type DNA-binding domain superfamily [SSF57701] (237-270)
  IPR051633 Acetate Uptake Transporter [PTHR31123] (31-236)

Solvent-accessible surface area (backbone atoms only — not comparable to full-atom values): 40896 Å² total; per-residue (Å²): 134,87,79,90,89,81,90,87,86,88,91,86,81,88,86,85,83,88,82,91,82,83,94,82,84,81,77,89,72,74,75,73,74,79,71,70,76,84,65,78,75,58,50,68,38,55,28,37,41,26,46,16,53,46,39,31,59,52,14,41,33,43,50,34,54,98,71,36,71,77,65,62,78,49,35,60,39,18,46,63,37,24,18,46,39,14,40,54,40,15,56,54,31,46,77,75,65,38,58,67,57,19,52,52,27,34,50,54,8,51,48,29,37,51,54,27,42,56,63,33,75,91,69,39,56,66,64,75,47,75,79,44,58,45,63,49,24,42,51,50,16,55,53,30,42,54,52,19,59,52,40,48,53,50,27,63,69,29,54,60,50,28,47,45,57,31,49,25,32,49,24,40,27,53,12,31,45,27,37,14,50,12,26,42,30,42,42,73,66,38,54,73,58,12,55,53,27,27,27,50,10,11,53,31,23,30,54,18,14,52,42,29,45,51,52,29,51,25,59,70,22,54,89,76,78,48,78,60,89,52,48,78,39,31,67,80,67,31,30,66,58,34,52,75,69,74,44,89,56,73,67,40,81,73,45,29,54,82,28,53,79,70,76,39,88,52,83,25,64,87,74,86,75,80,74,81,75,81,76,93,78,84,86,88,88,89,82,89,87,82,96,71,80,63,64,68,48,53,59,57,33,57,59,65,61,68,66,79,95,79,80,83,76,84,71,86,88,70,85,84,67,85,86,46,83,88,78,42,48,72,57,56,36,37,54,51,33,44,53,48,50,53,51,26,49,49,44,23,66,70,61,47,51,45,69,76,42,98,71,71,56,97,77,35,54,65,64,72,58,50,53,70,44,32,86,79,29,69,26,38,36,29,20,49,40,14,32,27,19,45,49,45,31,56,53,40,64,87,90,35,71,67,20,59,51,19,58,63,44,19,66,58,29,43,55,51,16,53,55,41,41,52,53,50,50,52,52,62,75,66,58,74,80,74,91,83,70,79,93,80,74,98,66,83,53,70,65,48,49,52,42,46,24,34,52,37,44,30,60,36,33,30,51,34,76,89,53,59,64,32,57,57,36,49,51,52,43,50,54,53,52,52,54,51,32,64,75,46,78,64,57,73,74,85,49,67,65,52,46,50,51,51,46,57,52,49,52,54,48,39,34,30,48,72,73,53,72,66,95,79,66,74,82,77,71,76,77,76,84,80,54,96,82,51,38,83,45,38,59,62,54,48,53,41,50,50,46,52,50,34,54,51,46,37,76,75,66,37,90,82,67,43,54,54,75,67,58,50,47,54,52,54,51,51,53,53,50,28,48,53,42,34,50,57,52,58,65,68,56,76,82,63,55,70,65,62,51,52,54,49,52,53,52,54,51,31,45,48,35,30,49,55,36,46,48,31,44,55,39,37,35,73,84,63,24,51,61,58,36,56,57,37,51,58,53,34,55,57,54,46,58,56,61,71,69,42,86,80,52,78,62,45,59,68,47,43,59,37,48,47,53,55,46,67,73,31,54,93,36,68,68,54,42,54,49,46,53,50,49,52,53,54,37,29,54,73,59,22,45,30,34,44,53,54,50,54,51,51,47,55,55,52,57,74,34,74,93,48,58,61,86,46,29,58,62,56,49,46,55,78,37,41,90,79,70,55,85,62,41,60,87

pLDDT: mean 78.04, std 21.61, range [22.59, 98.19]

Radius of gyration: 35.1 Å; Cα contacts (8 Å, |Δi|>4): 818; chains: 1; bounding box: 105×100×102 Å

Mean predicted aligned error: 19.38 Å

Organism: NCBI:txid1448319

Foldseek 3Di:
DDDDDDDDDDDDDDDDDDDDDDPPDDDPPPPPPPDPDDDVLCLVLQQLLLLLVLLQVQLCCLLCPVNNVQPLVSLCSLQPSQLVSLQVSLVVCVVVVVVLSNVVSNLRSVLSVVVSLCNDCVNCNVVVCVPLLLVVLLVLLVSLVVSLVVLVVSLVVCQLAFPLSNLLSVLQSQLSNLQSVLSNCVSVVVNVSSSVSSSSSSVSSNVSSVSSVVVSVQSVCVVPPDHDDRGRSNLLQAFPVCNVVVHDFPLPPQATPVQVVVPHDTPGGPPPPPPPDDDDDDDDDDDDDDDDPPLVLVLVLLVVQLDDPDPPDDDPPPPDDDDDCVPCVVVVSNVVNVVLLVVLLVLLVPPVQLLLDLHDDPVRCCPPPQSVCVSVAVLSSLLSSLLSLLQCLQQDDPPDPSNVVSVSVNVSSVVVSVVRLVVLVVVVVPDDDDPDDPPDDPDDDSLLSSLSSLLSVLSSQLLPAPGPCNVVSLVVSVVSVVVVCVVVVNDDDPDPSSVVSVVSSVLQVLQQLLLDLDPPDDQPDQPDDDDLVCLQCLLSSLSSVLSNVLNVCCVVPNPQAADDPVVLVVSLVSLVVSLVSNVVVLVVSPPDDPVVSVLSNLLSLLSSLLSQLSSLLRHHGQVVSPVSNVVSLVVNVVSLVVNLPDPVCSSLSSCQSSLLSNLLQCAPPVPNLVVSLVSLVSSCNNRSSNLCVLSNVLSVVQNVDPVQDGRSSSSVVSNVCVVVSDGGGGD

Secondary structure (DSSP, 8-state):
----------------------------------------TTHHHHHHHHHHHHHHHHHHHHTTGGG----GGGHHIIIIIIIHHHHHHHHHHHHTT-HHHHHHHHHHHHHHHHHHHHT-GGG-TTGGGTT-HHHHHHHHHHHHHHHHHHHHHHHHHHTTS-HHHHHHHHHHHHHHHHHHHHHHHHHTT-HHHHHHHHHHHHHHHHHHHHHHHHHHHHHHHTTTT--------GGGGS-HHHHHTT------SSS-HHHHTTT--------------PPP------------TTHHHHHHHHHHTTS-S------GGGTT----TTT-HHHHHHHHHHHHHHHHHHHIIIIIGGGSSSS--TT-HIIIIIGGGGGT-HHHHHHHHHHHHHHHHHHSPTT-HHHHHHHHHHHHHHHHHHHHHHHHHHHHHH-PPPS---S---PPPHHHHHHHHHHHHHHHHTTSTT--THHHHHHHHHHHHHHHHHHTTT-----HHHHHHHHHHHHHHHHHHHH---TT-----------TT-GGGHHHHHHHHHHHHHHHHHHHH-TT----HHHHHHHHHHHHHHHHHHHHHHHH-TTS-HHHHHHHHHHHHHHHHHHHHHHHHHHS-HHHHHHHHHHHHHHHHHHHHHHHT-TT-TTGGG-HHHHHHHHHT-TT-HHHHHHHHHHHHHHHHHH--THHHHHHHHHHHHHT-GGG-STTHHHHHHHHTHHHH-S----